Protein AF-A0A8J4RI29-F1 (afdb_monomer_lite)

Organism: NCBI:txid60419

Sequence (433 aa):
MPNIETLCIQCTDRTQQSITQHNRIQQEGKLSFFLFSIWVLTFFTTIYIDSWLVYERSMAMAVAPVESMESLSSDLCYDILRRLDGPTLASAACSCAAFCSISKEEKLWENVCSSMWPSTNREDVKSLISSIGGFRKFYADCFPLIVNKEVTEHQWNNYPEYPEEWTEAEYYGDMDEFESISPSDFVSIVDIRYKDKTICSKVLWGIPNANGFDGWFYNCPFRIDLLTYAARDDENDGEVTLSVSDGLPPIASMERERKDGKLWQELCDGLWLSWIVVNRKIKQAANLASWSPLGGQRHWPTEKDFVLRFGSVLPAKDILPCQVVECILSMKFRVIHTEGEDIHTTLKLTELSMQLEDMEGSHVNGRNSLLILKEALSCRRSKNYSEVLESCHLYSKVQSELKEEKMRIESRLDRIFILGGISVFVMFWYIIL

Foldseek 3Di:
DPDPVVVVVVVVVVVVVVVVVVVVVVVVVVVVVVVVVVVVVVVVVVVVVVVVVVVVVVVPPPDPDPPPPPPCPLVNLLVVLLPDAPVVLVVQLPPDPSSVVSSVDLVSLLSNCCQVAVLCPDPVNQVLQVLLPGSNQQCVLALFAFFDPVLPDDDPVDDPPPPPDPDVCNVVPDPPVDPDFAQQQKKKWKWKFFASRTQDTDIDGGAPPCPDPPNVQQFDQDKGWDVVVVVVPPPCPDFRKDKVVNVADQDPDLVCCAPPRPRQVSCQVGMFMWIKMAGSPNSFIYTFWLRGFLHWHQDPDVSFKTKTWTGAKFALPVLDPLRIKTWIWIWMWGWDFDPDPDGMTMITTDITMIFIAGLQRDGDGSNSVSVRVVRSRVGDGHSDSVSRSVRVVSSVVSSVVVNVVVVVVVVVVVVVVVVVVVVVVVVVVVVVD

InterPro domains:
  IPR036047 F-box-like domain superfamily [SSF81383] (66-139)
  IPR045283 Cytokinin-induced F-Box protein AT3G44326-like [PTHR33736] (63-430)

Structure (mmCIF, N/CA/C/O backbone):
data_AF-A0A8J4RI29-F1
#
_entry.id   AF-A0A8J4RI29-F1
#
loop_
_atom_site.group_PDB
_atom_site.id
_atom_site.type_symbol
_atom_site.label_atom_id
_atom_site.label_alt_id
_atom_site.label_comp_id
_atom_site.label_asym_id
_atom_site.label_entity_id
_atom_site.label_seq_id
_atom_site.pdbx_PDB_ins_code
_atom_site.Cartn_x
_atom_site.Cartn_y
_atom_site.Cartn_z
_atom_site.occupancy
_atom_site.B_iso_or_equiv
_atom_site.auth_seq_id
_atom_site.auth_comp_id
_atom_site.auth_asym_id
_atom_site.auth_atom_id
_atom_site.pdbx_PDB_model_num
ATOM 1 N N . MET A 1 1 ? 37.975 -80.500 -20.460 1.00 46.91 1 MET A N 1
ATOM 2 C CA . MET A 1 1 ? 37.656 -80.786 -19.046 1.00 46.91 1 MET A CA 1
ATOM 3 C C . MET A 1 1 ? 38.750 -80.168 -18.198 1.00 46.91 1 MET A C 1
ATOM 5 O O . MET A 1 1 ? 39.889 -80.605 -18.296 1.00 46.91 1 MET A O 1
ATOM 9 N N . PRO A 1 2 ? 38.447 -79.021 -17.580 1.00 36.31 2 PRO A N 1
ATOM 10 C CA . PRO A 1 2 ? 38.185 -79.004 -16.142 1.00 36.31 2 PRO A CA 1
ATOM 11 C C . PRO A 1 2 ? 36.728 -78.647 -15.811 1.00 36.31 2 PRO A C 1
ATOM 13 O O . PRO A 1 2 ? 35.966 -78.216 -16.674 1.00 36.31 2 PRO A O 1
ATOM 16 N N . ASN A 1 3 ? 36.373 -78.958 -14.567 1.00 33.56 3 ASN A N 1
ATOM 17 C CA . ASN A 1 3 ? 35.042 -79.211 -14.024 1.00 33.56 3 ASN A CA 1
ATOM 18 C C . ASN A 1 3 ? 34.124 -77.987 -13.893 1.00 33.56 3 ASN A C 1
ATOM 20 O O . ASN A 1 3 ? 34.533 -76.914 -13.464 1.00 33.56 3 ASN A O 1
ATOM 24 N N . ILE A 1 4 ? 32.843 -78.236 -14.172 1.00 43.12 4 ILE A N 1
ATOM 25 C CA . ILE A 1 4 ? 31.686 -77.334 -14.036 1.00 43.12 4 ILE A CA 1
ATOM 26 C C . ILE A 1 4 ? 31.295 -77.106 -12.554 1.00 43.12 4 ILE A C 1
ATOM 28 O O . ILE A 1 4 ? 30.524 -76.203 -12.244 1.00 43.12 4 ILE A O 1
ATOM 32 N N . GLU A 1 5 ? 31.883 -77.837 -11.604 1.00 42.16 5 GLU A N 1
ATOM 33 C CA . GLU A 1 5 ? 31.547 -77.736 -10.173 1.00 42.16 5 GLU A CA 1
ATOM 34 C C . GLU A 1 5 ? 32.197 -76.547 -9.438 1.00 42.16 5 GLU A C 1
ATOM 36 O O . GLU A 1 5 ? 31.697 -76.123 -8.398 1.00 42.16 5 GLU A O 1
ATOM 41 N N . THR A 1 6 ? 33.254 -75.930 -9.976 1.00 41.56 6 THR A N 1
ATOM 42 C CA . THR A 1 6 ? 33.965 -74.837 -9.278 1.00 41.56 6 THR A CA 1
ATOM 43 C C . THR A 1 6 ? 33.353 -73.448 -9.509 1.00 41.56 6 THR A C 1
ATOM 45 O O . THR A 1 6 ? 33.606 -72.530 -8.731 1.00 41.56 6 THR A O 1
ATOM 48 N N . LEU A 1 7 ? 32.512 -73.284 -10.538 1.00 39.03 7 LEU A N 1
ATOM 49 C CA . LEU A 1 7 ? 31.825 -72.021 -10.856 1.00 39.03 7 LEU A CA 1
ATOM 50 C C . LEU A 1 7 ? 30.478 -71.861 -10.128 1.00 39.03 7 LEU A C 1
ATOM 52 O O . LEU A 1 7 ? 30.046 -70.734 -9.899 1.00 39.03 7 LEU A O 1
ATOM 56 N N . CYS A 1 8 ? 29.847 -72.956 -9.686 1.00 39.59 8 CYS A N 1
ATOM 57 C CA . CYS A 1 8 ? 28.614 -72.882 -8.894 1.00 39.59 8 CYS A CA 1
ATOM 58 C C . CYS A 1 8 ? 28.861 -72.455 -7.440 1.00 39.59 8 CYS A C 1
ATOM 60 O O . CYS A 1 8 ? 28.031 -71.744 -6.886 1.00 39.59 8 CYS A O 1
ATOM 62 N N . ILE A 1 9 ? 30.004 -72.801 -6.836 1.00 42.44 9 ILE A N 1
ATOM 63 C CA . ILE A 1 9 ? 30.269 -72.516 -5.413 1.00 42.44 9 ILE A CA 1
ATOM 64 C C . ILE A 1 9 ? 30.611 -71.029 -5.180 1.00 42.44 9 ILE A C 1
ATOM 66 O O . ILE A 1 9 ? 30.140 -70.438 -4.210 1.00 42.44 9 ILE A O 1
ATOM 70 N N . GLN A 1 10 ? 31.322 -70.374 -6.110 1.00 41.44 10 GLN A N 1
ATOM 71 C CA . GLN A 1 10 ? 31.673 -68.947 -5.989 1.00 41.44 10 GLN A CA 1
ATOM 72 C C . GLN A 1 10 ? 30.497 -67.978 -6.223 1.00 41.44 10 GLN A C 1
ATOM 74 O O . GLN A 1 10 ? 30.533 -66.852 -5.719 1.00 41.44 10 GLN A O 1
ATOM 79 N N . CYS A 1 11 ? 29.446 -68.391 -6.942 1.00 38.38 11 CYS A N 1
ATOM 80 C CA . CYS A 1 11 ? 28.239 -67.575 -7.111 1.00 38.38 11 CYS A CA 1
ATOM 81 C C . CYS A 1 11 ? 27.336 -67.596 -5.866 1.00 38.38 11 CYS A C 1
ATOM 83 O O . CYS A 1 11 ? 26.777 -66.555 -5.532 1.00 38.38 11 CYS A O 1
ATOM 85 N N . THR A 1 12 ? 27.252 -68.715 -5.138 1.00 41.97 12 THR A N 1
ATOM 86 C CA . THR A 1 12 ? 26.450 -68.828 -3.903 1.00 41.97 12 THR A CA 1
ATOM 87 C C . THR A 1 12 ? 27.026 -68.042 -2.718 1.00 41.97 12 THR A C 1
ATOM 89 O O . THR A 1 12 ? 26.259 -67.399 -1.995 1.00 41.97 12 THR A O 1
ATOM 92 N N . ASP A 1 13 ? 28.355 -67.991 -2.562 1.00 42.94 13 ASP A N 1
ATOM 93 C CA . ASP A 1 13 ? 29.006 -67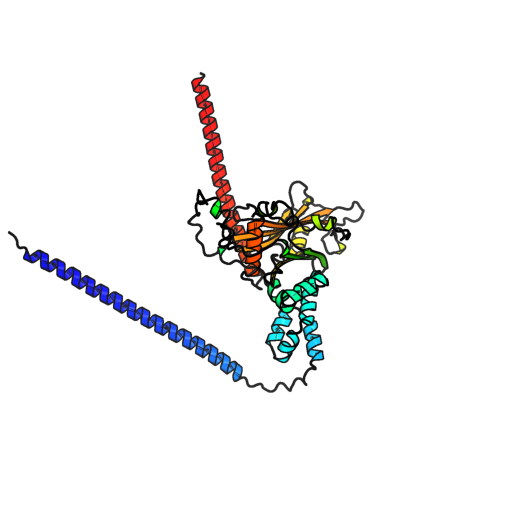.277 -1.446 1.00 42.94 13 ASP A CA 1
ATOM 94 C C . ASP A 1 13 ? 28.892 -65.743 -1.555 1.00 42.94 13 ASP A C 1
ATOM 96 O O . ASP A 1 13 ? 28.676 -65.055 -0.552 1.00 42.94 13 ASP A O 1
ATOM 100 N N . ARG A 1 14 ? 28.947 -65.178 -2.775 1.00 40.44 14 ARG A N 1
ATOM 101 C CA . ARG A 1 14 ? 28.758 -63.725 -2.979 1.00 40.44 14 ARG A CA 1
ATOM 102 C C . ARG A 1 14 ? 27.320 -63.273 -2.715 1.00 40.44 14 ARG A C 1
ATOM 104 O O . ARG A 1 14 ? 27.118 -62.175 -2.197 1.00 40.44 14 ARG A O 1
ATOM 111 N N . THR A 1 15 ? 26.323 -64.111 -3.004 1.00 43.03 15 THR A N 1
ATOM 112 C CA . THR A 1 15 ? 24.917 -63.813 -2.681 1.00 43.03 15 THR A CA 1
ATOM 113 C C . THR A 1 15 ? 24.612 -63.922 -1.186 1.00 43.03 15 THR A C 1
ATOM 115 O O . THR A 1 15 ? 23.882 -63.082 -0.664 1.00 43.03 15 THR A O 1
ATOM 118 N N . GLN A 1 16 ? 25.212 -64.867 -0.450 1.00 45.09 16 GLN A N 1
ATOM 119 C CA . GLN A 1 16 ? 25.004 -64.973 1.003 1.00 45.09 16 GLN A CA 1
ATOM 120 C C . GLN A 1 16 ? 25.690 -63.846 1.792 1.00 45.09 16 GLN A C 1
ATOM 122 O O . GLN A 1 16 ? 25.090 -63.319 2.732 1.00 45.09 16 GLN A O 1
ATOM 127 N N . GLN A 1 17 ? 26.884 -63.390 1.395 1.00 46.75 17 GLN A N 1
ATOM 128 C CA . GLN A 1 17 ? 27.524 -62.231 2.040 1.00 46.75 17 GLN A CA 1
ATOM 129 C C . GLN A 1 17 ? 26.775 -60.914 1.774 1.00 46.75 17 GLN A C 1
ATOM 131 O O . GLN A 1 17 ? 26.624 -60.109 2.696 1.00 46.75 17 GLN A O 1
ATOM 136 N N . SER A 1 18 ? 26.220 -60.727 0.569 1.00 41.84 18 SER A N 1
ATOM 137 C CA . SER A 1 18 ? 25.397 -59.555 0.232 1.00 41.84 18 SER A CA 1
ATOM 138 C C . SER A 1 18 ? 24.067 -59.528 1.001 1.00 41.84 18 SER A C 1
ATOM 140 O O . SER A 1 18 ? 23.704 -58.489 1.548 1.00 41.84 18 SER A O 1
ATOM 142 N N . ILE A 1 19 ? 23.383 -60.669 1.155 1.00 46.84 19 ILE A N 1
ATOM 143 C CA . ILE A 1 19 ? 22.130 -60.762 1.930 1.00 46.84 19 ILE A CA 1
ATOM 144 C C . ILE A 1 19 ? 22.387 -60.567 3.434 1.00 46.84 19 ILE A C 1
ATOM 146 O O . ILE A 1 19 ? 21.585 -59.940 4.126 1.00 46.84 19 ILE A O 1
ATOM 150 N N . THR A 1 20 ? 23.528 -61.031 3.953 1.00 48.66 20 THR A N 1
ATOM 151 C CA . THR A 1 20 ? 23.878 -60.856 5.375 1.00 48.66 20 THR A CA 1
ATOM 152 C C . THR A 1 20 ? 24.285 -59.410 5.692 1.00 48.66 20 THR A C 1
ATOM 154 O O . THR A 1 20 ? 23.910 -58.893 6.744 1.00 48.66 20 THR A O 1
ATOM 157 N N . GLN A 1 21 ? 24.973 -58.714 4.774 1.00 49.25 21 GLN A N 1
ATOM 158 C CA . GLN A 1 21 ? 25.227 -57.271 4.894 1.00 49.25 21 GLN A CA 1
ATOM 159 C C . GLN A 1 21 ? 23.953 -56.438 4.716 1.00 49.25 21 GLN A C 1
ATOM 161 O O . GLN A 1 21 ? 23.738 -55.502 5.484 1.00 49.25 21 GLN A O 1
ATOM 166 N N . HIS A 1 22 ? 23.072 -56.797 3.775 1.00 43.94 22 HIS A N 1
ATOM 167 C CA . HIS A 1 22 ? 21.823 -56.067 3.565 1.00 43.94 22 HIS A CA 1
ATOM 168 C C . HIS A 1 22 ? 20.873 -56.213 4.763 1.00 43.94 22 HIS A C 1
ATOM 170 O O . HIS A 1 22 ? 20.319 -55.216 5.215 1.00 43.94 22 HIS A O 1
ATOM 176 N N . ASN A 1 23 ? 20.787 -57.403 5.371 1.00 42.78 23 ASN A N 1
ATOM 177 C CA . ASN A 1 23 ? 20.021 -57.619 6.603 1.00 42.78 23 ASN A CA 1
ATOM 178 C C . ASN A 1 23 ? 20.627 -56.910 7.828 1.00 42.78 23 ASN A C 1
ATOM 180 O O . ASN A 1 23 ? 19.871 -56.461 8.688 1.00 42.78 23 ASN A O 1
ATOM 184 N N . ARG A 1 24 ? 21.960 -56.745 7.906 1.00 45.97 24 ARG A N 1
ATOM 185 C CA . ARG A 1 24 ? 22.612 -55.941 8.962 1.00 45.97 24 ARG A CA 1
ATOM 186 C C . ARG A 1 24 ? 22.309 -54.450 8.816 1.00 45.97 24 ARG A C 1
ATOM 188 O O . ARG A 1 24 ? 21.903 -53.829 9.788 1.00 45.97 24 ARG A O 1
ATOM 195 N N . ILE A 1 25 ? 22.408 -53.906 7.601 1.00 50.53 25 ILE A N 1
ATOM 196 C CA . ILE A 1 25 ? 22.094 -52.496 7.305 1.00 50.53 25 ILE A CA 1
ATOM 197 C C . ILE A 1 25 ? 20.592 -52.223 7.494 1.00 50.53 25 ILE A C 1
ATOM 199 O O . ILE A 1 25 ? 20.207 -51.170 7.994 1.00 50.53 25 ILE A O 1
ATOM 203 N N . GL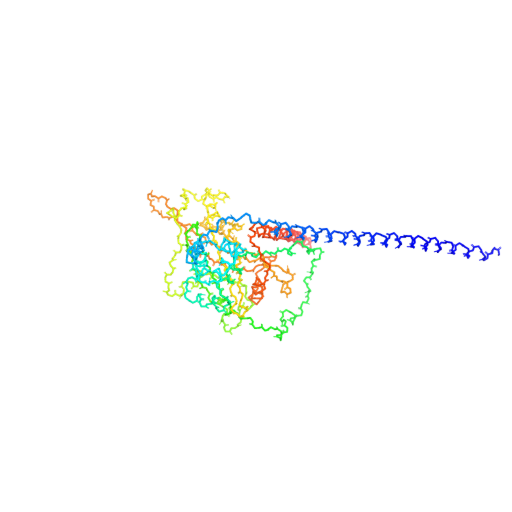N A 1 26 ? 19.725 -53.190 7.173 1.00 46.50 26 GLN A N 1
ATOM 204 C CA . GLN A 1 26 ? 18.283 -53.063 7.388 1.00 46.50 26 GLN A CA 1
ATOM 205 C C . GLN A 1 26 ? 17.889 -53.215 8.871 1.00 46.50 26 GLN A C 1
ATOM 207 O O . GLN A 1 26 ? 16.907 -52.608 9.297 1.00 46.50 26 GLN A O 1
ATOM 212 N N . GLN A 1 27 ? 18.644 -53.974 9.678 1.00 49.25 27 GLN A N 1
ATOM 213 C CA . GLN A 1 27 ? 18.467 -54.019 11.136 1.00 49.25 27 GLN A CA 1
ATOM 214 C C . GLN A 1 27 ? 19.015 -52.769 11.833 1.00 49.25 27 GLN A C 1
ATOM 216 O O . GLN A 1 27 ? 18.334 -52.252 12.711 1.00 49.25 27 GLN A O 1
ATOM 221 N N . GLU A 1 28 ? 20.169 -52.235 11.423 1.00 49.97 28 GLU A N 1
ATOM 222 C CA . GLU A 1 28 ? 20.712 -50.974 11.953 1.00 49.97 28 GLU A CA 1
ATOM 223 C C . GLU A 1 28 ? 19.852 -49.768 11.550 1.00 49.97 28 GLU A C 1
ATOM 225 O O . GLU A 1 28 ? 19.577 -48.907 12.383 1.00 49.97 28 GLU A O 1
ATOM 230 N N . GLY A 1 29 ? 19.319 -49.752 10.323 1.00 53.16 29 GLY A N 1
ATOM 231 C CA . GLY A 1 29 ? 18.346 -48.753 9.875 1.00 53.16 29 GLY A CA 1
ATOM 232 C C . GLY A 1 29 ? 17.021 -48.835 10.635 1.00 53.16 29 GLY A C 1
ATOM 233 O O . GLY A 1 29 ? 16.471 -47.805 11.013 1.00 53.16 29 GLY A O 1
ATOM 234 N N . LYS A 1 30 ? 16.532 -50.045 10.950 1.00 50.81 30 LYS A N 1
ATOM 235 C CA . LYS A 1 30 ? 15.351 -50.225 11.813 1.00 50.81 30 LYS A CA 1
ATOM 236 C C . LYS A 1 30 ? 15.636 -49.823 13.257 1.00 50.81 30 LYS A C 1
ATOM 238 O O . LYS A 1 30 ? 14.791 -49.164 13.846 1.00 50.81 30 LYS A O 1
ATOM 243 N N . LEU A 1 31 ? 16.803 -50.146 13.819 1.00 52.44 31 LEU A N 1
ATOM 244 C CA . LEU A 1 31 ? 17.176 -49.713 15.169 1.00 52.44 31 LEU A CA 1
ATOM 245 C C . LEU A 1 31 ? 17.309 -48.186 15.242 1.00 52.44 31 LEU A C 1
ATOM 247 O O . LEU A 1 31 ? 16.825 -47.586 16.192 1.00 52.44 31 LEU A O 1
ATOM 251 N N . SER A 1 32 ? 17.893 -47.556 14.220 1.00 56.78 32 SER A N 1
ATOM 252 C CA . SER A 1 32 ? 17.992 -46.099 14.098 1.00 56.78 32 SER A CA 1
ATOM 253 C C . SER A 1 32 ? 16.617 -45.444 13.951 1.00 56.78 32 SER A C 1
ATOM 255 O O . SER A 1 32 ? 16.348 -44.460 14.630 1.00 56.78 32 SER A O 1
ATOM 257 N N . PHE A 1 33 ? 15.704 -46.027 13.167 1.00 55.19 33 PHE A N 1
ATOM 258 C CA . PHE A 1 33 ? 14.335 -45.522 13.028 1.00 55.19 33 PHE A CA 1
ATOM 259 C C . PHE A 1 33 ? 13.510 -45.719 14.306 1.00 55.19 33 PHE A C 1
ATOM 261 O O . PHE A 1 33 ? 12.759 -44.830 14.699 1.00 55.19 33 PHE A O 1
ATOM 268 N N . PHE A 1 34 ? 13.683 -46.846 15.005 1.00 59.34 34 PHE A N 1
ATOM 269 C CA . PHE A 1 34 ? 13.059 -47.080 16.307 1.00 59.34 34 PHE A CA 1
ATOM 270 C C . PHE A 1 34 ? 13.607 -46.114 17.360 1.00 59.34 34 PHE A C 1
ATOM 272 O O . PHE A 1 34 ? 12.816 -45.487 18.056 1.00 59.34 34 PHE A O 1
ATOM 279 N N . LEU A 1 35 ? 14.925 -45.910 17.429 1.00 62.16 35 LEU A N 1
ATOM 280 C CA . LEU A 1 35 ? 15.545 -44.943 18.337 1.00 62.16 35 LEU A CA 1
ATOM 281 C C . LEU A 1 35 ? 15.161 -43.500 17.991 1.00 62.16 35 LEU A C 1
ATOM 283 O O . LEU A 1 35 ? 14.920 -42.725 18.906 1.00 62.16 35 LEU A O 1
ATOM 287 N N . PHE A 1 36 ? 15.020 -43.149 16.710 1.00 60.22 36 PHE A N 1
ATOM 288 C CA . PHE A 1 36 ? 14.526 -41.840 16.278 1.00 60.22 36 PHE A CA 1
ATOM 289 C C . PHE A 1 36 ? 13.045 -41.659 16.625 1.00 60.22 36 PHE A C 1
ATOM 291 O O . PHE A 1 36 ? 12.670 -40.615 17.138 1.00 60.22 36 PHE A O 1
ATOM 298 N N . SER A 1 37 ? 12.207 -42.685 16.443 1.00 55.34 37 SER A N 1
ATOM 299 C CA . SER A 1 37 ? 10.793 -42.633 16.835 1.00 55.34 37 SER A CA 1
ATOM 300 C C . SER A 1 37 ? 10.617 -42.529 18.351 1.00 55.34 37 SER A C 1
ATOM 302 O O . SER A 1 37 ? 9.776 -41.766 18.813 1.00 55.34 37 SER A O 1
ATOM 304 N N . ILE A 1 38 ? 11.454 -43.228 19.128 1.00 66.06 38 ILE A N 1
ATOM 305 C CA . ILE A 1 38 ? 11.488 -43.130 20.588 1.00 66.06 38 ILE A CA 1
ATOM 306 C C . ILE A 1 38 ? 12.002 -41.751 20.989 1.00 66.06 38 ILE A C 1
ATOM 308 O O . ILE A 1 38 ? 11.404 -41.141 21.861 1.00 66.06 38 ILE A O 1
ATOM 312 N N . TRP A 1 39 ? 13.034 -41.219 20.327 1.00 65.75 39 TRP A N 1
ATOM 313 C CA . TRP A 1 39 ? 13.549 -39.877 20.594 1.00 65.75 39 TRP A CA 1
ATOM 314 C C . TRP A 1 39 ? 12.494 -38.807 20.304 1.00 65.75 39 TRP A C 1
ATOM 316 O O . TRP A 1 39 ? 12.234 -37.977 21.165 1.00 65.75 39 TRP A O 1
ATOM 326 N N . VAL A 1 40 ? 11.802 -38.886 19.164 1.00 61.72 40 VAL A N 1
ATOM 327 C CA . VAL A 1 40 ? 10.692 -37.997 18.789 1.00 61.72 40 VAL A CA 1
ATOM 328 C C . VAL A 1 40 ? 9.534 -38.121 19.778 1.00 61.72 40 VAL A C 1
ATOM 330 O O . VAL A 1 40 ? 9.058 -37.103 20.268 1.00 61.72 40 VAL A O 1
ATOM 333 N N . LEU A 1 41 ? 9.119 -39.336 20.148 1.00 59.22 41 LEU A N 1
ATOM 334 C CA . LEU A 1 41 ? 8.076 -39.543 21.157 1.00 59.22 41 LEU A CA 1
ATOM 335 C C . LEU A 1 41 ? 8.498 -38.988 22.517 1.00 59.22 41 LEU A C 1
ATOM 337 O O . LEU A 1 41 ? 7.709 -38.277 23.125 1.00 59.22 41 LEU A O 1
ATOM 341 N N . THR A 1 42 ? 9.739 -39.220 22.956 1.00 60.84 42 THR A N 1
ATOM 342 C CA . THR A 1 42 ? 10.255 -38.646 24.204 1.00 60.84 42 THR A CA 1
ATOM 343 C C . THR A 1 42 ? 10.350 -37.127 24.133 1.00 60.84 42 THR A C 1
ATOM 345 O O . THR A 1 42 ? 10.007 -36.465 25.099 1.00 60.84 42 THR A O 1
ATOM 348 N N . PHE A 1 43 ? 10.735 -36.550 22.993 1.00 62.31 43 PHE A N 1
ATOM 349 C CA . PHE A 1 43 ? 10.842 -35.106 22.798 1.00 62.31 43 PHE A CA 1
ATOM 350 C C . PHE A 1 43 ? 9.460 -34.444 22.790 1.00 62.31 43 PHE A C 1
ATOM 352 O O . PHE A 1 43 ? 9.262 -33.443 23.470 1.00 62.31 43 PHE A O 1
ATOM 359 N N . PHE A 1 44 ? 8.471 -35.047 22.123 1.00 50.69 44 PHE A N 1
ATOM 360 C CA . PHE A 1 44 ? 7.084 -34.586 22.169 1.00 50.69 44 PHE A CA 1
ATOM 361 C C . PHE A 1 44 ? 6.458 -34.779 23.549 1.00 50.69 44 PHE A C 1
ATOM 363 O O . PHE A 1 44 ? 5.759 -33.881 23.999 1.00 50.69 44 PHE A O 1
ATOM 370 N N . THR A 1 45 ? 6.732 -35.877 24.263 1.00 59.50 45 THR A N 1
ATOM 371 C CA . THR A 1 45 ? 6.251 -36.028 25.644 1.00 59.50 45 THR A CA 1
ATOM 372 C C . THR A 1 45 ? 6.942 -35.063 26.594 1.00 59.50 45 THR A C 1
ATOM 374 O O . THR A 1 45 ? 6.270 -34.545 27.468 1.00 59.50 45 THR A O 1
ATOM 377 N N . THR A 1 46 ? 8.229 -34.753 26.418 1.00 58.75 46 THR A N 1
ATOM 378 C CA . THR A 1 46 ? 8.933 -33.761 27.247 1.00 58.75 46 THR A CA 1
ATOM 379 C C . THR A 1 46 ? 8.434 -32.352 26.949 1.00 58.75 46 THR A C 1
ATOM 381 O O . THR A 1 46 ? 8.154 -31.626 27.886 1.00 58.75 46 THR A O 1
ATOM 384 N N . ILE A 1 47 ? 8.190 -31.987 25.684 1.00 57.31 47 ILE A N 1
ATOM 385 C CA . ILE A 1 47 ? 7.547 -30.708 25.331 1.00 57.31 47 ILE A CA 1
ATOM 386 C C . ILE A 1 47 ? 6.117 -30.645 25.868 1.00 57.31 47 ILE A C 1
ATOM 388 O O . ILE A 1 47 ? 5.697 -29.602 26.356 1.00 57.31 47 ILE A O 1
ATOM 392 N N . TYR A 1 48 ? 5.355 -31.739 25.804 1.00 49.06 48 TYR A N 1
ATOM 393 C CA . TYR A 1 48 ? 3.987 -31.768 26.315 1.00 49.06 48 TYR A CA 1
ATOM 394 C C . TYR A 1 48 ? 3.964 -31.723 27.845 1.00 49.06 48 TYR A C 1
ATOM 396 O O . TYR A 1 48 ? 3.137 -31.021 28.402 1.00 49.06 48 TYR A O 1
ATOM 404 N N . ILE A 1 49 ? 4.895 -32.396 28.528 1.00 58.81 49 ILE A N 1
ATOM 405 C CA . ILE A 1 49 ? 5.054 -32.365 29.987 1.00 58.81 49 ILE A CA 1
ATOM 406 C C . ILE A 1 49 ? 5.608 -31.017 30.447 1.00 58.81 49 ILE A C 1
ATOM 408 O O . ILE A 1 49 ? 5.133 -30.520 31.453 1.00 58.81 49 ILE A O 1
ATOM 412 N N . ASP A 1 50 ? 6.524 -30.379 29.717 1.00 53.78 50 ASP A N 1
ATOM 413 C CA . ASP A 1 50 ? 7.008 -29.026 30.016 1.00 53.78 50 ASP A CA 1
ATOM 414 C C . ASP A 1 50 ? 5.924 -27.985 29.736 1.00 53.78 50 ASP A C 1
ATOM 416 O O . ASP A 1 50 ? 5.726 -27.076 30.532 1.00 53.78 50 ASP A O 1
ATOM 420 N N . SER A 1 51 ? 5.151 -28.137 28.659 1.00 54.78 51 SER A N 1
ATOM 421 C CA . SER A 1 51 ? 4.002 -27.275 28.377 1.00 54.78 51 SER A CA 1
ATOM 422 C C . SER A 1 51 ? 2.876 -27.493 29.389 1.00 54.78 51 SER A C 1
ATOM 424 O O . SER A 1 51 ? 2.204 -26.530 29.744 1.00 54.78 51 SER A O 1
ATOM 426 N N . TRP A 1 52 ? 2.687 -28.718 29.889 1.00 51.31 52 TRP A N 1
ATOM 427 C CA . TRP A 1 52 ? 1.721 -29.052 30.936 1.00 51.31 52 TRP A CA 1
ATOM 428 C C . TRP A 1 52 ? 2.216 -28.624 32.324 1.00 51.31 52 TRP A C 1
ATOM 430 O O . TRP A 1 52 ? 1.426 -28.097 33.085 1.00 51.31 52 TRP A O 1
ATOM 440 N N . LEU A 1 53 ? 3.517 -28.708 32.627 1.00 49.41 53 LEU A N 1
ATOM 441 C CA . LEU A 1 53 ? 4.141 -28.186 33.852 1.00 49.41 53 LEU A CA 1
ATOM 442 C C . LEU A 1 53 ? 4.210 -26.662 33.860 1.00 49.41 53 LEU A C 1
ATOM 444 O O . LEU A 1 53 ? 4.106 -26.070 34.927 1.00 49.41 53 LEU A O 1
ATOM 448 N N . VAL A 1 54 ? 4.373 -26.008 32.707 1.00 53.47 54 VAL A N 1
ATOM 449 C CA . VAL A 1 54 ? 4.243 -24.551 32.561 1.00 53.47 54 VAL A CA 1
ATOM 450 C C . VAL A 1 54 ? 2.778 -24.149 32.711 1.00 53.47 54 VAL A C 1
ATOM 452 O O . VAL A 1 54 ? 2.500 -23.207 33.442 1.00 53.47 54 VAL A O 1
ATOM 455 N N . TYR A 1 55 ? 1.840 -24.899 32.125 1.00 46.97 55 TYR A N 1
ATOM 456 C CA . TYR A 1 55 ? 0.400 -24.688 32.312 1.00 46.97 55 TYR A CA 1
ATOM 457 C C . TYR A 1 55 ? -0.031 -24.903 33.773 1.00 46.97 55 TYR A C 1
ATOM 459 O O . TYR A 1 55 ? -0.773 -24.098 34.329 1.00 46.97 55 TYR A O 1
ATOM 467 N N . GLU A 1 56 ? 0.504 -25.922 34.443 1.00 40.53 56 GLU A N 1
ATOM 468 C CA . GLU A 1 56 ? 0.218 -26.239 35.840 1.00 40.53 56 GLU A CA 1
ATOM 469 C C . GLU A 1 56 ? 0.971 -25.303 36.801 1.00 40.53 56 GLU A C 1
ATOM 471 O O . GLU A 1 56 ? 0.405 -24.923 37.816 1.00 40.53 56 GLU A O 1
ATOM 476 N N . ARG A 1 57 ? 2.169 -24.790 36.461 1.00 43.75 57 ARG A N 1
ATOM 477 C CA . ARG A 1 57 ? 2.798 -23.653 37.177 1.00 43.75 57 ARG A CA 1
ATOM 478 C C . ARG A 1 57 ? 2.016 -22.355 36.998 1.00 43.75 57 ARG A C 1
ATOM 480 O O . ARG A 1 57 ? 1.951 -21.572 37.943 1.00 43.75 57 ARG A O 1
ATOM 487 N N . SER A 1 58 ? 1.420 -22.129 35.828 1.00 44.59 58 SER A N 1
ATOM 488 C CA . SER A 1 58 ? 0.510 -21.007 35.581 1.00 44.59 58 SER A CA 1
ATOM 489 C C . SER A 1 58 ? -0.815 -21.159 36.335 1.00 44.59 58 SER A C 1
ATOM 491 O O . SER A 1 58 ? -1.390 -20.151 36.729 1.00 44.59 58 SER A O 1
ATOM 493 N N . MET A 1 59 ? -1.272 -22.388 36.603 1.00 40.94 59 MET A N 1
ATOM 494 C CA . MET A 1 59 ? -2.450 -22.657 37.441 1.00 40.94 59 MET A CA 1
ATOM 495 C C . MET A 1 59 ? -2.140 -22.720 38.949 1.00 40.94 59 MET A C 1
ATOM 497 O O . MET A 1 59 ? -3.012 -22.411 39.757 1.00 40.94 59 MET A O 1
ATOM 501 N N . ALA A 1 60 ? -0.916 -23.084 39.347 1.00 34.25 60 ALA A N 1
ATOM 502 C CA . ALA A 1 60 ? -0.499 -23.248 40.744 1.00 34.25 60 ALA A CA 1
ATOM 503 C C . ALA A 1 60 ? 0.120 -21.987 41.369 1.00 34.25 60 ALA A C 1
ATOM 505 O O . ALA A 1 60 ? 0.344 -21.957 42.580 1.00 34.25 60 ALA A O 1
ATOM 506 N N . MET A 1 61 ? 0.325 -20.908 40.605 1.00 32.94 61 MET A N 1
ATOM 507 C CA . MET A 1 61 ? 0.379 -19.571 41.198 1.00 32.94 61 MET A CA 1
ATOM 508 C C . MET A 1 61 ? -1.043 -19.117 41.518 1.00 32.94 61 MET A C 1
ATOM 510 O O . MET A 1 61 ? -1.620 -18.251 40.862 1.00 32.94 61 MET A O 1
ATOM 514 N N . ALA A 1 62 ? -1.604 -19.716 42.568 1.00 35.97 62 ALA A N 1
ATOM 515 C CA . ALA A 1 62 ? -2.666 -19.095 43.329 1.00 35.97 62 ALA A CA 1
ATOM 516 C C . ALA A 1 62 ? -2.135 -17.744 43.817 1.00 35.97 62 ALA A C 1
ATOM 518 O O . ALA A 1 62 ? -1.366 -17.660 44.772 1.00 35.97 62 ALA A O 1
ATOM 519 N N . VAL A 1 63 ? -2.484 -16.710 43.053 1.00 37.03 63 VAL A N 1
ATOM 520 C CA . VAL A 1 63 ? -3.015 -15.437 43.527 1.00 37.03 63 VAL A CA 1
ATOM 521 C C . VAL A 1 63 ? -2.876 -15.335 45.048 1.00 37.03 63 VAL A C 1
ATOM 523 O O . VAL A 1 63 ? -3.762 -15.740 45.799 1.00 37.03 63 VAL A O 1
ATOM 526 N N . ALA A 1 64 ? -1.775 -14.735 45.510 1.00 32.84 64 ALA A N 1
ATOM 527 C CA . ALA A 1 64 ? -1.952 -13.821 46.625 1.00 32.84 64 ALA A CA 1
ATOM 528 C C . ALA A 1 64 ? -3.068 -12.879 46.159 1.00 32.84 64 ALA A C 1
ATOM 530 O O . ALA A 1 64 ? -2.946 -12.367 45.039 1.00 32.84 64 ALA A O 1
ATOM 531 N N . PRO A 1 65 ? -4.178 -12.729 46.902 1.00 36.97 65 PRO A N 1
ATOM 532 C CA . PRO A 1 65 ? -5.191 -11.777 46.514 1.00 36.97 65 PRO A CA 1
ATOM 533 C C . PRO A 1 65 ? -4.479 -10.433 46.544 1.00 36.97 65 PRO A C 1
ATOM 535 O O . PRO A 1 65 ? -4.233 -9.866 47.604 1.00 36.97 65 PRO A O 1
ATOM 538 N N . VAL A 1 66 ? -4.088 -9.950 45.363 1.00 39.97 66 VAL A N 1
ATOM 539 C CA . VAL A 1 66 ? -4.086 -8.522 45.125 1.00 39.97 66 VAL A CA 1
ATOM 540 C C . VAL A 1 66 ? -5.494 -8.155 45.526 1.00 39.97 66 VAL A C 1
ATOM 542 O O . VAL A 1 66 ? -6.450 -8.657 44.923 1.00 39.97 66 VAL A O 1
ATOM 545 N N . GLU A 1 67 ? -5.587 -7.449 46.654 1.00 38.38 67 GLU A N 1
ATOM 546 C CA . GLU A 1 67 ? -6.805 -6.822 47.131 1.00 38.38 67 GLU A CA 1
ATOM 547 C C . GLU A 1 67 ? -7.579 -6.413 45.898 1.00 38.38 67 GLU A C 1
ATOM 549 O O . GLU A 1 67 ? -7.022 -5.733 45.031 1.00 38.38 67 GLU A O 1
ATOM 554 N N . SER A 1 68 ? -8.783 -6.976 45.768 1.00 43.12 68 SER A N 1
ATOM 555 C CA . SER A 1 68 ? -9.705 -6.686 44.687 1.00 43.12 68 SER A CA 1
ATOM 556 C C . SER A 1 68 ? -9.494 -5.239 44.278 1.00 43.12 68 SER A C 1
ATOM 558 O O . SER A 1 68 ? -9.761 -4.356 45.095 1.00 43.12 68 SER A O 1
ATOM 560 N N . MET A 1 69 ? -8.968 -4.994 43.068 1.00 43.12 69 MET A N 1
ATOM 561 C CA . MET A 1 69 ? -9.194 -3.704 42.432 1.00 43.12 69 MET A CA 1
ATOM 562 C C . MET A 1 69 ? -10.701 -3.565 42.515 1.00 43.12 69 MET A C 1
ATOM 564 O O . MET A 1 69 ? -11.404 -4.317 41.835 1.00 43.12 69 MET A O 1
ATOM 568 N N . GLU A 1 70 ? -11.172 -2.749 43.460 1.00 47.97 70 GLU A N 1
ATOM 569 C CA . GLU A 1 70 ? -12.572 -2.410 43.627 1.00 47.97 70 GLU A CA 1
ATOM 570 C C . GLU A 1 70 ? -13.078 -2.183 42.220 1.00 47.97 70 GLU A C 1
ATOM 572 O O . GLU A 1 70 ? -12.518 -1.343 41.515 1.00 47.97 70 GLU A O 1
ATOM 577 N N . SER A 1 71 ? -13.961 -3.084 41.779 1.00 56.53 71 SER A N 1
ATOM 578 C CA . SER A 1 71 ? -14.217 -3.376 40.373 1.00 56.53 71 SER A CA 1
ATOM 579 C C . SER A 1 71 ? -14.238 -2.080 39.583 1.00 56.53 71 SER A C 1
ATOM 581 O O . SER A 1 71 ? -15.201 -1.316 39.696 1.00 56.53 71 SER A O 1
ATOM 583 N N . LEU A 1 72 ? -13.146 -1.806 38.862 1.00 61.69 72 LEU A N 1
ATOM 584 C CA . LEU A 1 72 ? -13.036 -0.613 38.042 1.00 61.69 72 LEU A CA 1
ATOM 585 C C . LEU A 1 72 ? -14.317 -0.578 37.206 1.00 61.69 72 LEU A C 1
ATOM 587 O O . LEU A 1 72 ? -14.661 -1.596 36.595 1.00 61.69 72 LEU A O 1
ATOM 591 N N . SER A 1 73 ? -15.085 0.514 37.275 1.00 82.56 73 SER A N 1
ATOM 592 C CA . SER A 1 73 ? -16.368 0.545 36.576 1.00 82.56 73 SER A CA 1
ATOM 593 C C . SER A 1 73 ? -16.129 0.234 35.098 1.00 82.56 73 SER A C 1
ATOM 595 O O . SER A 1 73 ? -15.100 0.619 34.534 1.00 82.56 73 SER A O 1
ATOM 597 N N . SER A 1 74 ? -17.063 -0.484 34.468 1.00 84.31 74 SER A N 1
ATOM 598 C CA . SER A 1 74 ? -16.962 -0.821 33.039 1.00 84.31 74 SER A CA 1
ATOM 599 C C . SER A 1 74 ? -16.693 0.426 32.188 1.00 84.31 74 SER A C 1
ATOM 601 O O . SER A 1 74 ? -15.955 0.356 31.208 1.00 84.31 74 SER A O 1
ATOM 603 N N . ASP A 1 75 ? -17.224 1.571 32.619 1.00 86.88 75 ASP A N 1
ATOM 604 C CA . ASP A 1 75 ? -17.023 2.878 32.000 1.00 86.88 75 ASP A CA 1
ATOM 605 C C . ASP A 1 75 ? -15.568 3.356 32.106 1.00 86.88 75 ASP A C 1
ATOM 607 O O . ASP A 1 75 ? -14.995 3.785 31.108 1.00 86.88 75 ASP A O 1
ATOM 611 N N . LEU A 1 76 ? -14.919 3.213 33.272 1.00 89.19 76 LEU A N 1
ATOM 612 C CA . LEU A 1 76 ? -13.509 3.586 33.424 1.00 89.19 76 LEU A CA 1
ATOM 613 C C . LEU A 1 76 ? -12.608 2.682 32.574 1.00 89.19 76 LEU A C 1
ATOM 615 O O . LEU A 1 76 ? -11.658 3.154 31.952 1.00 89.19 76 LEU A O 1
ATOM 619 N N . CYS A 1 77 ? -12.913 1.382 32.514 1.00 89.44 77 CYS A N 1
ATOM 620 C CA . CYS A 1 77 ? -12.215 0.461 31.621 1.00 89.44 77 CYS A CA 1
ATOM 621 C C . CYS A 1 77 ? -12.386 0.870 30.154 1.00 89.44 77 CYS A C 1
ATOM 623 O O . CYS A 1 77 ? -11.403 0.898 29.417 1.00 89.44 77 CYS A O 1
ATOM 625 N N . TYR A 1 78 ? -13.604 1.218 29.736 1.00 92.19 78 TYR A N 1
ATOM 626 C CA . TYR A 1 78 ? -13.877 1.685 28.380 1.00 92.19 78 TYR A CA 1
ATOM 627 C C . TYR A 1 78 ? -13.102 2.969 28.050 1.00 92.19 78 TYR A C 1
ATOM 629 O O . TYR A 1 78 ? -12.456 3.042 27.004 1.00 92.19 78 TYR A O 1
ATOM 637 N N . ASP A 1 79 ? -13.088 3.949 28.956 1.00 91.19 79 ASP A N 1
ATOM 638 C CA . ASP A 1 79 ? -12.362 5.211 28.774 1.00 91.19 79 ASP A CA 1
ATOM 639 C C . ASP A 1 79 ? -10.845 5.017 28.662 1.00 91.19 79 ASP A C 1
ATOM 641 O O . ASP A 1 79 ? -10.188 5.713 27.881 1.00 91.19 79 ASP A O 1
ATOM 645 N N . ILE A 1 80 ? -10.285 4.058 29.407 1.00 91.94 80 ILE A N 1
ATOM 646 C CA . ILE A 1 80 ? -8.877 3.664 29.280 1.00 91.94 80 ILE A CA 1
ATOM 647 C C . ILE A 1 80 ? -8.643 3.020 27.910 1.00 91.94 80 ILE A C 1
ATOM 649 O O . ILE A 1 80 ? -7.769 3.469 27.168 1.00 91.94 80 ILE A O 1
ATOM 653 N N . LEU A 1 81 ? -9.439 2.007 27.547 1.00 93.62 81 LEU A N 1
ATOM 654 C CA . LEU A 1 81 ? -9.279 1.261 26.295 1.00 93.62 81 LEU A CA 1
ATOM 655 C C . LEU A 1 81 ? -9.463 2.148 25.054 1.00 93.62 81 LEU A C 1
ATOM 657 O O . LEU A 1 81 ? -8.757 1.964 24.066 1.00 93.62 81 LEU A O 1
ATOM 661 N N . ARG A 1 82 ? -10.342 3.156 25.112 1.00 94.25 82 ARG A N 1
ATOM 662 C CA . ARG A 1 82 ? -10.576 4.131 24.031 1.00 94.25 82 ARG A CA 1
ATOM 663 C C . ARG A 1 82 ? -9.345 4.978 23.693 1.00 94.25 82 ARG A C 1
ATOM 665 O O . ARG A 1 82 ? -9.288 5.535 22.599 1.00 94.25 82 ARG A O 1
ATOM 672 N N . ARG A 1 83 ? -8.383 5.103 24.611 1.00 92.75 83 ARG A N 1
ATOM 673 C CA . ARG A 1 83 ? -7.157 5.899 24.428 1.00 92.75 83 ARG A CA 1
ATOM 674 C C . ARG A 1 83 ? -5.956 5.073 23.969 1.00 92.75 83 ARG A C 1
ATOM 676 O O . ARG A 1 83 ? -4.908 5.654 23.707 1.00 92.75 83 ARG A O 1
ATOM 683 N N . LEU A 1 84 ? -6.087 3.749 23.917 1.00 94.19 84 LEU A N 1
ATOM 684 C CA . LEU A 1 84 ? -5.008 2.860 23.501 1.00 94.19 84 LEU A CA 1
ATOM 685 C C . LEU A 1 84 ? -4.866 2.843 21.977 1.00 94.19 84 LEU A C 1
ATOM 687 O O . LEU A 1 84 ? -5.848 2.936 21.240 1.00 94.19 84 LEU A O 1
ATOM 691 N N . ASP A 1 85 ? -3.635 2.664 21.509 1.00 92.69 85 ASP A N 1
ATOM 692 C CA . ASP A 1 85 ? -3.346 2.321 20.123 1.00 92.69 85 ASP A CA 1
ATOM 693 C C . ASP A 1 85 ? -3.749 0.868 19.828 1.00 92.69 85 ASP A C 1
ATOM 695 O O . ASP A 1 85 ? -3.875 0.028 20.723 1.00 92.69 85 ASP A O 1
ATOM 699 N N . GLY A 1 86 ? -3.967 0.553 18.552 1.00 93.31 86 GLY A N 1
ATOM 700 C CA . GLY A 1 86 ? -4.512 -0.743 18.142 1.00 93.31 86 GLY A CA 1
ATOM 701 C C . GLY A 1 86 ? -3.737 -1.978 18.634 1.00 93.31 86 GLY A C 1
ATOM 702 O O . GLY A 1 86 ? -4.384 -2.920 19.103 1.00 93.31 86 GLY A O 1
ATOM 703 N N . PRO A 1 87 ? -2.388 -2.016 18.603 1.00 94.06 87 PRO A N 1
ATOM 704 C CA . PRO A 1 87 ? -1.622 -3.140 19.137 1.00 94.06 87 PRO A CA 1
ATOM 705 C C . PRO A 1 87 ? -1.793 -3.298 20.650 1.00 94.06 87 PRO A C 1
ATOM 707 O O . PRO A 1 87 ? -1.993 -4.418 21.128 1.00 94.06 87 PRO A O 1
ATOM 710 N N . THR A 1 88 ? -1.774 -2.196 21.403 1.00 95.00 88 THR A N 1
ATOM 711 C CA . THR A 1 88 ? -1.973 -2.223 22.858 1.00 95.00 88 THR A CA 1
ATOM 712 C C . THR A 1 88 ? -3.405 -2.607 23.215 1.00 95.00 88 THR A C 1
ATOM 714 O O . THR A 1 88 ? -3.601 -3.407 24.128 1.00 95.00 88 THR A O 1
ATOM 717 N N . LEU A 1 89 ? -4.405 -2.142 22.458 1.00 95.94 89 LEU A N 1
ATOM 718 C CA . LEU A 1 89 ? -5.800 -2.562 22.606 1.00 95.94 89 LEU A CA 1
ATOM 719 C C . LEU A 1 89 ? -5.964 -4.070 22.358 1.00 95.94 89 LEU A C 1
ATOM 721 O O . LEU A 1 89 ? -6.622 -4.756 23.140 1.00 95.94 89 LEU A O 1
ATOM 725 N N . ALA A 1 90 ? -5.325 -4.607 21.313 1.00 94.31 90 ALA A N 1
ATOM 726 C CA . ALA A 1 90 ? -5.325 -6.043 21.029 1.00 94.31 90 ALA A CA 1
ATOM 727 C C . ALA A 1 90 ? -4.650 -6.858 22.146 1.00 94.31 90 ALA A C 1
ATOM 729 O O . ALA A 1 90 ? -5.130 -7.933 22.495 1.00 94.31 90 ALA A O 1
ATOM 730 N N . SER A 1 91 ? -3.555 -6.348 22.716 1.00 95.25 91 SER A N 1
ATOM 731 C CA . SER A 1 91 ? -2.857 -6.978 23.842 1.00 95.25 91 SER A CA 1
ATOM 732 C C . SER A 1 91 ? -3.703 -6.955 25.121 1.00 95.25 91 SER A C 1
ATOM 734 O O . SER A 1 91 ? -3.876 -7.982 25.778 1.00 95.25 91 SER A O 1
ATOM 736 N N . ALA A 1 92 ? -4.321 -5.811 25.434 1.00 94.00 92 ALA A N 1
ATOM 737 C CA . ALA A 1 92 ? -5.219 -5.651 26.575 1.00 94.00 92 ALA A CA 1
ATOM 738 C C . ALA A 1 92 ? -6.451 -6.564 26.474 1.00 94.00 92 ALA A C 1
ATOM 740 O O . ALA A 1 92 ? -6.879 -7.139 27.471 1.00 94.00 92 ALA A O 1
ATOM 741 N N . ALA A 1 93 ? -6.986 -6.774 25.269 1.00 93.12 93 ALA A N 1
ATOM 742 C CA . ALA A 1 93 ? -8.086 -7.707 25.033 1.00 93.12 93 ALA A CA 1
ATOM 743 C C . ALA A 1 93 ? -7.762 -9.157 25.443 1.00 93.12 93 ALA A C 1
ATOM 745 O O . ALA A 1 93 ? -8.676 -9.929 25.728 1.00 93.12 93 ALA A O 1
ATOM 746 N N . CYS A 1 94 ? -6.482 -9.535 25.470 1.00 92.19 94 CYS A N 1
ATOM 747 C CA . CYS A 1 94 ? -6.029 -10.877 25.831 1.00 92.19 94 CYS A CA 1
ATOM 748 C C . CYS A 1 94 ? -5.694 -11.033 27.323 1.00 92.19 94 CYS A C 1
ATOM 750 O O . CYS A 1 94 ? -5.472 -12.157 27.767 1.00 92.19 94 CYS A O 1
ATOM 752 N N . SER A 1 95 ? -5.630 -9.946 28.100 1.00 93.88 95 SER A N 1
ATOM 753 C CA . SER A 1 95 ? -5.154 -10.006 29.488 1.00 93.88 95 SER A CA 1
ATOM 754 C C . SER A 1 95 ? -6.238 -10.400 30.493 1.00 93.88 95 SER A C 1
ATOM 756 O O . SER A 1 95 ? -5.943 -11.077 31.476 1.00 93.88 95 SER A O 1
ATOM 758 N N . CYS A 1 96 ? -7.495 -10.004 30.269 1.00 89.19 96 CYS A N 1
ATOM 759 C CA . CYS A 1 96 ? -8.610 -10.352 31.148 1.00 89.19 96 CYS A CA 1
ATOM 760 C C . CYS A 1 96 ? -9.960 -10.387 30.413 1.00 89.19 96 CYS A C 1
ATOM 762 O O . CYS A 1 96 ? -10.137 -9.792 29.349 1.00 89.19 96 CYS A O 1
ATOM 764 N N . ALA A 1 97 ? -10.950 -11.063 31.007 1.00 89.94 97 ALA A N 1
ATOM 765 C CA . ALA A 1 97 ? -12.277 -11.223 30.409 1.00 89.94 97 ALA A CA 1
ATOM 766 C C . ALA A 1 97 ? -13.036 -9.893 30.232 1.00 89.94 97 ALA A C 1
ATOM 768 O O . ALA A 1 97 ? -13.740 -9.724 29.237 1.00 89.94 97 ALA A O 1
ATOM 769 N N . ALA A 1 98 ? -12.872 -8.941 31.161 1.00 89.25 98 ALA A N 1
ATOM 770 C CA . ALA A 1 98 ? -13.517 -7.629 31.085 1.00 89.25 98 ALA A CA 1
ATOM 771 C C . ALA A 1 98 ? -13.012 -6.823 29.877 1.00 89.25 98 ALA A C 1
ATOM 773 O O . ALA A 1 98 ? -13.810 -6.396 29.044 1.00 89.25 98 ALA A O 1
ATOM 774 N N . PHE A 1 99 ? -11.689 -6.696 29.718 1.00 91.81 99 PHE A N 1
ATOM 775 C CA . PHE A 1 99 ? -11.097 -6.035 28.552 1.00 91.81 99 PHE A CA 1
ATOM 776 C C . PHE A 1 99 ? -11.388 -6.786 27.259 1.00 91.81 99 PHE A C 1
ATOM 778 O O . PHE A 1 99 ? -11.703 -6.152 26.258 1.00 91.81 99 PHE A O 1
ATOM 785 N N . CYS A 1 100 ? -11.374 -8.122 27.278 1.00 92.50 100 CYS A N 1
ATOM 786 C CA . CYS A 1 100 ? -11.784 -8.922 26.127 1.00 92.50 100 CYS A CA 1
ATOM 787 C C . CYS A 1 100 ? -13.210 -8.572 25.683 1.00 92.50 100 CYS A C 1
ATOM 789 O O . CYS A 1 100 ? -13.442 -8.325 24.501 1.00 92.50 100 CYS A O 1
ATOM 791 N N . SER A 1 101 ? -14.157 -8.504 26.624 1.00 93.75 101 SER A N 1
ATOM 792 C CA . SER A 1 101 ? -15.551 -8.165 26.332 1.00 93.75 101 SER A CA 1
ATOM 793 C C . SER A 1 101 ? -15.690 -6.751 25.770 1.00 93.75 101 SER A C 1
ATOM 795 O O . SER A 1 101 ? -16.295 -6.586 24.716 1.00 93.75 101 SER A O 1
ATOM 797 N N . ILE A 1 102 ? -15.088 -5.754 26.425 1.00 93.12 102 ILE A N 1
ATOM 798 C CA . ILE A 1 102 ? -15.166 -4.348 26.003 1.00 93.12 102 ILE A CA 1
ATOM 799 C C . ILE A 1 102 ? -14.475 -4.138 24.647 1.00 93.12 102 ILE A C 1
ATOM 801 O O . ILE A 1 102 ? -14.999 -3.457 23.772 1.00 93.12 102 ILE A O 1
ATOM 805 N N . SER A 1 103 ? -13.335 -4.793 24.409 1.00 93.50 103 SER A N 1
ATOM 806 C CA . SER A 1 103 ? -12.598 -4.702 23.141 1.00 93.50 103 SER A CA 1
ATOM 807 C C . SER A 1 103 ? -13.360 -5.249 21.928 1.00 93.50 103 SER A C 1
ATOM 809 O O . SER A 1 103 ? -12.894 -5.085 20.805 1.00 93.50 103 SER A O 1
ATOM 811 N N . LYS A 1 104 ? -14.502 -5.923 22.107 1.00 93.31 104 LYS A N 1
ATOM 812 C CA . LYS A 1 104 ? -15.362 -6.339 20.987 1.00 93.31 104 LYS A CA 1
ATOM 813 C C . LYS A 1 104 ? -16.203 -5.190 20.438 1.00 93.31 104 LYS A C 1
ATOM 815 O O . LYS A 1 104 ? -16.792 -5.345 19.374 1.00 93.31 104 LYS A O 1
ATOM 820 N N . GLU A 1 105 ? -16.275 -4.061 21.138 1.00 94.62 105 GLU A N 1
ATOM 821 C CA . GLU A 1 105 ? -17.010 -2.898 20.662 1.00 94.62 105 GLU A CA 1
ATOM 822 C C . GLU A 1 105 ? -16.329 -2.266 19.444 1.00 94.62 105 GLU A C 1
ATOM 824 O O . GLU A 1 105 ? -15.208 -1.755 19.512 1.00 94.62 105 GLU A O 1
ATOM 829 N N . GLU A 1 106 ? -17.048 -2.248 18.323 1.00 96.00 106 GLU A N 1
ATOM 830 C CA . GLU A 1 106 ? -16.566 -1.712 17.045 1.00 96.00 106 GLU A CA 1
ATOM 831 C C . GLU A 1 106 ? -16.170 -0.238 17.133 1.00 96.00 106 GLU A C 1
ATOM 833 O O . GLU A 1 106 ? -15.226 0.186 16.472 1.00 96.00 106 GLU A O 1
ATOM 838 N N . LYS A 1 107 ? -16.815 0.535 18.013 1.00 95.31 107 LYS A N 1
ATOM 839 C CA . LYS A 1 107 ? -16.520 1.958 18.199 1.00 95.31 107 LYS A CA 1
ATOM 840 C C . LYS A 1 107 ? -15.098 2.209 18.693 1.00 95.31 107 LYS A C 1
ATOM 842 O O . LYS A 1 107 ? -14.536 3.255 18.382 1.00 95.31 107 LYS A O 1
ATOM 847 N N . LEU A 1 108 ? -14.500 1.287 19.455 1.00 96.06 108 LEU A N 1
ATOM 848 C CA . LEU A 1 108 ? -13.095 1.396 19.866 1.00 96.06 108 LEU A CA 1
ATOM 849 C C . LEU A 1 108 ? -12.179 1.276 18.646 1.00 96.06 108 LEU A C 1
ATOM 851 O O . LEU A 1 108 ? -11.340 2.147 18.418 1.00 96.06 108 LEU A O 1
ATOM 855 N N . TRP A 1 109 ? -12.411 0.252 17.824 1.00 97.44 109 TRP A N 1
ATOM 856 C CA . TRP A 1 109 ? -11.651 0.001 16.600 1.00 97.44 109 TRP A CA 1
ATOM 857 C C . TRP A 1 109 ? -11.888 1.054 15.522 1.00 97.44 109 TRP A C 1
ATOM 859 O O . TRP A 1 109 ? -10.960 1.360 14.782 1.00 97.44 109 TRP A O 1
ATOM 869 N N . GLU A 1 110 ? -13.073 1.660 15.459 1.00 97.25 110 GLU A N 1
ATOM 870 C CA . GLU A 1 110 ? -13.356 2.806 14.593 1.00 97.25 110 GLU A CA 1
ATOM 871 C C . GLU A 1 110 ? -12.444 3.993 14.929 1.00 97.25 110 GLU A C 1
ATOM 873 O O . GLU A 1 110 ? -11.863 4.583 14.016 1.00 97.25 110 GLU A O 1
ATOM 878 N N . ASN A 1 111 ? -12.245 4.317 16.218 1.00 95.75 111 ASN A N 1
ATOM 879 C CA . ASN A 1 111 ? -11.321 5.397 16.599 1.00 95.75 111 ASN A CA 1
ATOM 880 C C . ASN A 1 111 ? -9.874 5.031 16.246 1.00 95.75 111 ASN A C 1
ATOM 882 O O . ASN A 1 111 ? -9.140 5.879 15.746 1.00 95.75 111 ASN A O 1
ATOM 886 N N . VAL A 1 112 ? -9.472 3.777 16.486 1.00 96.62 112 VAL A N 1
ATOM 887 C CA . VAL A 1 112 ? -8.129 3.285 16.139 1.00 96.62 112 VAL A CA 1
ATOM 888 C C . VAL A 1 112 ? -7.893 3.392 14.629 1.00 96.62 112 VAL A C 1
ATOM 890 O O . VAL A 1 112 ? -6.871 3.931 14.208 1.00 96.62 112 VAL A O 1
ATOM 893 N N . CYS A 1 113 ? -8.847 2.936 13.811 1.00 96.88 113 CYS A N 1
ATOM 894 C CA . CYS A 1 113 ? -8.766 3.027 12.354 1.00 96.88 113 CYS A CA 1
ATOM 895 C C . CYS A 1 113 ? -8.740 4.481 11.891 1.00 96.88 113 CYS A C 1
ATOM 897 O O . CYS A 1 113 ? -7.867 4.830 11.112 1.00 96.88 113 CYS A O 1
ATOM 899 N N . SER A 1 114 ? -9.615 5.341 12.418 1.00 95.44 114 SER A N 1
ATOM 900 C CA . SER A 1 114 ? -9.674 6.759 12.034 1.00 95.44 114 SER A CA 1
ATOM 901 C C . SER A 1 114 ? -8.412 7.527 12.432 1.00 95.44 114 SER A C 1
ATOM 903 O O . SER A 1 114 ? -8.007 8.455 11.740 1.00 95.44 114 SER A O 1
ATOM 905 N N . SER A 1 115 ? -7.767 7.135 13.536 1.00 93.88 115 SER A N 1
ATOM 906 C CA . SER A 1 115 ? -6.495 7.718 13.970 1.00 93.88 115 SER A CA 1
ATOM 907 C C . SER A 1 115 ? -5.310 7.242 13.130 1.00 93.88 115 SER A C 1
ATOM 909 O O . SER A 1 115 ? -4.349 7.992 12.961 1.00 93.88 115 SER A O 1
ATOM 911 N N . MET A 1 116 ? -5.331 5.995 12.655 1.00 94.19 116 MET A N 1
ATOM 912 C CA . MET A 1 116 ? -4.243 5.426 11.856 1.00 94.19 116 MET A CA 1
ATOM 913 C C . MET A 1 116 ? -4.376 5.754 10.364 1.00 94.19 116 MET A C 1
ATOM 915 O O . MET A 1 116 ? -3.378 6.031 9.702 1.00 94.19 116 MET A O 1
ATOM 919 N N . TRP A 1 117 ? -5.610 5.745 9.867 1.00 96.44 117 TRP A N 1
ATOM 920 C CA . TRP A 1 117 ? -6.020 5.931 8.479 1.00 96.44 117 TRP A CA 1
ATOM 921 C C . TRP A 1 117 ? -7.168 6.947 8.425 1.00 96.44 117 TRP A C 1
ATOM 923 O O . TRP A 1 117 ? -8.343 6.561 8.495 1.00 96.44 117 TRP A O 1
ATOM 933 N N . PRO A 1 118 ? -6.861 8.252 8.326 1.00 95.38 118 PRO A N 1
ATOM 934 C CA . PRO A 1 118 ? -7.865 9.318 8.333 1.00 95.38 118 PRO A CA 1
ATOM 935 C C . PRO A 1 118 ? -8.976 9.143 7.287 1.00 95.38 118 PRO A C 1
ATOM 937 O O . PRO A 1 118 ? -10.126 9.499 7.556 1.00 95.38 118 PRO A O 1
ATOM 940 N N . SER A 1 119 ? -8.678 8.499 6.152 1.00 94.56 119 SER A N 1
ATOM 941 C CA . SER A 1 119 ? -9.656 8.189 5.101 1.00 94.56 119 SER A CA 1
ATOM 942 C C . SER A 1 119 ? -10.829 7.339 5.603 1.00 94.56 119 SER A C 1
ATOM 944 O O . SER A 1 119 ? -11.928 7.403 5.054 1.00 94.56 119 SER A O 1
ATOM 946 N N . THR A 1 120 ? -10.630 6.557 6.670 1.00 96.75 120 THR A N 1
ATOM 947 C CA . THR A 1 120 ? -11.669 5.692 7.253 1.00 96.75 120 THR A CA 1
ATOM 948 C C . THR A 1 120 ? -12.741 6.452 8.033 1.00 96.75 120 THR A C 1
ATOM 950 O O . THR A 1 120 ? -13.789 5.883 8.330 1.00 96.75 120 THR A O 1
ATOM 953 N N . ASN A 1 121 ? -12.535 7.745 8.312 1.00 95.06 121 ASN A N 1
ATOM 954 C CA . ASN A 1 121 ? -13.534 8.580 8.977 1.00 95.06 121 ASN A CA 1
ATOM 955 C C . ASN A 1 121 ? -14.642 9.082 8.025 1.00 95.06 121 ASN A C 1
ATOM 957 O O . ASN A 1 121 ? -15.619 9.674 8.481 1.00 95.06 121 ASN A O 1
ATOM 961 N N . ARG A 1 122 ? -14.520 8.855 6.711 1.00 95.06 122 ARG A N 1
ATOM 962 C CA . ARG A 1 122 ? -15.572 9.189 5.740 1.00 95.06 122 ARG A CA 1
ATOM 963 C C . ARG A 1 122 ? -16.739 8.205 5.833 1.00 95.06 122 ARG A C 1
ATOM 965 O O . ARG A 1 122 ? -16.526 6.998 5.899 1.00 95.06 122 ARG A O 1
ATOM 972 N N . GLU A 1 123 ? -17.971 8.702 5.779 1.00 95.94 123 GLU A N 1
ATOM 973 C CA . GLU A 1 123 ? -19.179 7.891 6.010 1.00 95.94 123 GLU A CA 1
ATOM 974 C C . GLU A 1 123 ? -19.378 6.759 4.977 1.00 95.94 123 GLU A C 1
ATOM 976 O O . GLU A 1 123 ? -19.833 5.659 5.310 1.00 95.94 123 GLU A O 1
ATOM 981 N N . ASP A 1 124 ? -18.970 6.993 3.727 1.00 96.19 124 ASP A N 1
ATOM 982 C CA . ASP A 1 124 ? -18.957 5.988 2.658 1.00 96.19 124 ASP A CA 1
ATOM 983 C C . ASP A 1 124 ? -17.968 4.847 2.961 1.00 96.19 124 ASP A C 1
ATOM 985 O O . ASP A 1 124 ? -18.296 3.666 2.801 1.00 96.19 124 ASP A O 1
ATOM 989 N N . VAL A 1 125 ? -16.786 5.177 3.488 1.00 97.31 125 VAL A N 1
ATOM 990 C CA . VAL A 1 125 ? -15.781 4.197 3.922 1.00 97.31 125 VAL A CA 1
ATOM 991 C C . VAL A 1 125 ? -16.214 3.461 5.188 1.00 97.31 125 VAL A C 1
ATOM 993 O O . VAL A 1 125 ? -16.030 2.246 5.266 1.00 97.31 125 VAL A O 1
ATOM 996 N N . LYS A 1 126 ? -16.852 4.129 6.157 1.00 97.56 126 LYS A N 1
ATOM 997 C CA . LYS A 1 126 ? -17.411 3.458 7.349 1.00 97.56 126 LYS A CA 1
ATOM 998 C C . LYS A 1 126 ? -18.440 2.397 6.966 1.00 97.56 126 LYS A C 1
ATOM 1000 O O . LYS A 1 126 ? -18.425 1.280 7.496 1.00 97.56 126 LYS A O 1
ATOM 1005 N N . SER A 1 127 ? -19.293 2.726 5.996 1.00 97.62 127 SER A N 1
ATOM 1006 C CA . SER A 1 127 ? -20.276 1.803 5.423 1.00 97.62 127 SER A CA 1
ATOM 1007 C C . SER A 1 127 ? -19.598 0.613 4.734 1.00 97.62 127 SER A C 1
ATOM 1009 O O . SER A 1 127 ? -19.988 -0.539 4.950 1.00 97.62 127 SER A O 1
ATOM 1011 N N . LEU A 1 128 ? -18.531 0.861 3.962 1.00 98.00 128 LEU A N 1
ATOM 1012 C CA . LEU A 1 128 ? -17.709 -0.189 3.354 1.00 98.00 128 LEU A CA 1
ATOM 1013 C C . LEU A 1 128 ? -17.092 -1.115 4.406 1.00 98.00 128 LEU A C 1
ATOM 1015 O O . LEU A 1 128 ? -17.262 -2.330 4.306 1.00 98.00 128 LEU A O 1
ATOM 1019 N N . ILE A 1 129 ? -16.424 -0.560 5.419 1.00 98.06 129 ILE A N 1
ATOM 1020 C CA . ILE A 1 129 ? -15.750 -1.323 6.477 1.00 98.06 129 ILE A CA 1
ATOM 1021 C C . ILE A 1 129 ? -16.757 -2.191 7.242 1.00 98.06 129 ILE A C 1
ATOM 1023 O O . ILE A 1 129 ? -16.520 -3.377 7.485 1.00 98.06 129 ILE A O 1
ATOM 1027 N N . SER A 1 130 ? -17.934 -1.641 7.531 1.00 97.25 130 SER A N 1
ATOM 1028 C CA . SER A 1 130 ? -19.029 -2.389 8.148 1.00 97.25 130 SER A CA 1
ATOM 1029 C C . SER A 1 130 ? -19.495 -3.555 7.260 1.00 97.25 130 SER A C 1
ATOM 1031 O O . SER A 1 130 ? -19.686 -4.667 7.751 1.00 97.25 130 SER A O 1
ATOM 1033 N N . SER A 1 131 ? -19.597 -3.359 5.938 1.00 97.00 131 SER A N 1
ATOM 1034 C CA . SER A 1 131 ? -20.042 -4.400 4.991 1.00 97.00 131 SER A CA 1
ATOM 1035 C C . SER A 1 131 ? -19.072 -5.588 4.836 1.00 97.00 131 SER A C 1
ATOM 1037 O O . SER A 1 131 ? -19.508 -6.713 4.548 1.00 97.00 131 SER A O 1
ATOM 1039 N N . ILE A 1 132 ? -17.769 -5.360 5.053 1.00 96.38 132 ILE A N 1
ATOM 1040 C CA . ILE A 1 132 ? -16.712 -6.381 4.926 1.00 96.38 132 ILE A CA 1
ATOM 1041 C C . ILE A 1 132 ? -16.403 -7.118 6.242 1.00 96.38 132 ILE A C 1
ATOM 1043 O O . ILE A 1 132 ? -15.656 -8.101 6.231 1.00 96.38 132 ILE A O 1
ATOM 1047 N N . GLY A 1 133 ? -17.011 -6.701 7.359 1.00 95.88 133 GLY A N 1
ATOM 1048 C CA . GLY A 1 133 ? -16.932 -7.400 8.648 1.00 95.88 133 GLY A CA 1
ATOM 1049 C C . GLY A 1 133 ? -16.529 -6.548 9.854 1.00 95.88 133 GLY A C 1
ATOM 1050 O O . GLY A 1 133 ? -16.228 -7.128 10.893 1.00 95.88 133 GLY A O 1
ATOM 1051 N N . GLY A 1 134 ? -16.523 -5.217 9.733 1.00 97.31 134 GLY A N 1
ATOM 1052 C CA . GLY A 1 134 ? -16.273 -4.290 10.840 1.00 97.31 134 GLY A CA 1
ATOM 1053 C C . GLY A 1 134 ? -14.837 -3.765 10.917 1.00 97.31 134 GLY A C 1
ATOM 1054 O O . GLY A 1 134 ? -13.912 -4.287 10.289 1.00 97.31 134 GLY A O 1
ATOM 1055 N N . PHE A 1 135 ? -14.651 -2.720 11.720 1.00 97.88 135 PHE A N 1
ATOM 1056 C CA . PHE A 1 135 ? -13.382 -2.044 11.976 1.00 97.88 135 PHE A CA 1
ATOM 1057 C C . PHE A 1 135 ? -12.373 -2.946 12.669 1.00 97.88 135 PHE A C 1
ATOM 1059 O O . PHE A 1 135 ? -11.187 -2.878 12.353 1.00 97.88 135 PHE A O 1
ATOM 1066 N N . ARG A 1 136 ? -12.813 -3.829 13.575 1.00 96.69 136 ARG A N 1
ATOM 1067 C CA . ARG A 1 136 ? -11.892 -4.763 14.236 1.00 96.69 136 ARG A CA 1
ATOM 1068 C C . ARG A 1 136 ? -11.217 -5.691 13.230 1.00 96.69 136 ARG A C 1
ATOM 1070 O O . ARG A 1 136 ? -10.005 -5.893 13.288 1.00 96.69 136 ARG A O 1
ATOM 1077 N N . LYS A 1 137 ? -12.006 -6.259 12.311 1.00 96.62 137 LYS A N 1
ATOM 1078 C CA . LYS A 1 137 ? -11.498 -7.118 11.237 1.00 96.62 137 LYS A CA 1
ATOM 1079 C C . LYS A 1 137 ? -10.629 -6.312 10.275 1.00 96.62 137 LYS A C 1
ATOM 1081 O O . LYS A 1 137 ? -9.502 -6.711 10.018 1.00 96.62 137 LYS A O 1
ATOM 1086 N N . PHE A 1 138 ? -11.117 -5.161 9.814 1.00 98.00 138 PHE A N 1
ATOM 1087 C CA . PHE A 1 138 ? -10.369 -4.286 8.912 1.00 98.00 138 PHE A CA 1
ATOM 1088 C C . PHE A 1 138 ? -8.994 -3.908 9.478 1.00 98.00 138 PHE A C 1
ATOM 1090 O O . PHE A 1 138 ? -7.989 -4.020 8.783 1.00 98.00 138 PHE A O 1
ATOM 1097 N N . TYR A 1 139 ? -8.922 -3.542 10.760 1.00 97.38 139 TYR A N 1
ATOM 1098 C CA . TYR A 1 139 ? -7.653 -3.262 11.423 1.00 97.38 139 TYR A CA 1
ATOM 1099 C C . TYR A 1 139 ? -6.736 -4.489 11.452 1.00 97.38 139 TYR A C 1
ATOM 1101 O O . TYR A 1 139 ? -5.559 -4.388 11.116 1.00 97.38 139 TYR A O 1
ATOM 1109 N N . ALA A 1 140 ? -7.264 -5.656 11.831 1.00 96.00 140 ALA A N 1
ATOM 1110 C CA . ALA A 1 140 ? -6.489 -6.894 11.879 1.00 96.00 140 ALA A CA 1
ATOM 1111 C C . ALA A 1 140 ? -5.953 -7.322 10.501 1.00 96.00 140 ALA A C 1
ATOM 1113 O O . ALA A 1 140 ? -4.864 -7.889 10.435 1.00 96.00 140 ALA A O 1
ATOM 1114 N N . ASP A 1 141 ? -6.692 -7.022 9.433 1.00 96.06 141 ASP A N 1
ATOM 1115 C CA . ASP A 1 141 ? -6.337 -7.351 8.053 1.00 96.06 141 ASP A CA 1
ATOM 1116 C C . ASP A 1 141 ? -5.305 -6.367 7.464 1.00 96.06 141 ASP A C 1
ATOM 1118 O O . ASP A 1 141 ? -4.374 -6.794 6.779 1.00 96.06 141 ASP A O 1
ATOM 1122 N N . CYS A 1 142 ? -5.432 -5.068 7.765 1.00 96.81 142 CYS A N 1
ATOM 1123 C CA . CYS A 1 142 ? -4.640 -3.988 7.158 1.00 96.81 142 CYS A CA 1
ATOM 1124 C C . CYS A 1 142 ? -3.415 -3.544 7.971 1.00 96.81 142 CYS A C 1
ATOM 1126 O O . CYS A 1 142 ? -2.493 -2.951 7.411 1.00 96.81 142 CYS A O 1
ATOM 1128 N N . PHE A 1 143 ? -3.408 -3.770 9.288 1.00 96.06 143 PHE A N 1
ATOM 1129 C CA . PHE A 1 143 ? -2.274 -3.420 10.144 1.00 96.06 143 PHE A CA 1
ATOM 1130 C C . PHE A 1 143 ? -1.012 -4.255 9.866 1.00 96.06 143 PHE A C 1
ATOM 1132 O O . PHE A 1 143 ? 0.065 -3.672 9.792 1.00 96.06 143 PHE A O 1
ATOM 1139 N N . PRO A 1 144 ? -1.067 -5.596 9.742 1.00 95.75 144 PRO A N 1
ATOM 1140 C CA . PRO A 1 144 ? 0.122 -6.362 9.395 1.00 95.75 144 PRO A CA 1
ATOM 1141 C C . PRO A 1 144 ? 0.466 -6.165 7.910 1.00 95.75 144 PRO A C 1
ATOM 1143 O O . PRO A 1 144 ? -0.416 -6.112 7.055 1.00 95.75 144 PRO A O 1
ATOM 1146 N N . LEU A 1 145 ? 1.757 -6.088 7.603 1.00 95.12 145 LEU A N 1
ATOM 1147 C CA . LEU A 1 145 ? 2.263 -5.861 6.251 1.00 95.12 145 LEU A CA 1
ATOM 1148 C C . LEU A 1 145 ? 2.492 -7.182 5.520 1.00 95.12 145 LEU A C 1
ATOM 1150 O O . LEU A 1 145 ? 2.791 -8.204 6.141 1.00 95.12 145 LEU A O 1
ATOM 1154 N N . ILE A 1 146 ? 2.363 -7.164 4.196 1.00 94.00 146 ILE A N 1
ATOM 1155 C CA . ILE A 1 146 ? 2.585 -8.338 3.348 1.00 94.00 146 ILE A CA 1
ATOM 1156 C C . ILE A 1 146 ? 4.043 -8.795 3.441 1.00 94.00 146 ILE A C 1
ATOM 115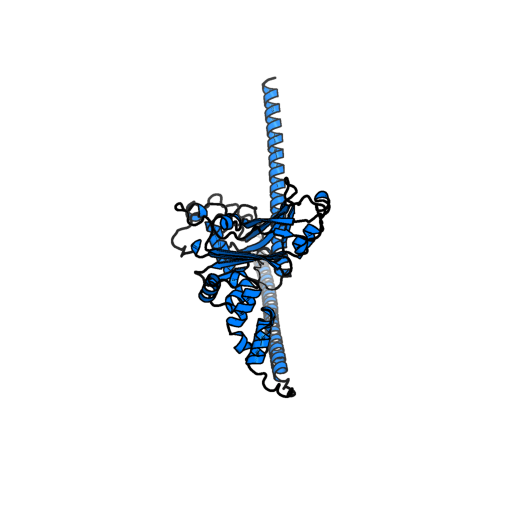8 O O . ILE A 1 146 ? 4.964 -7.987 3.358 1.00 94.00 146 ILE A O 1
ATOM 1162 N N . VAL A 1 147 ? 4.242 -10.106 3.598 1.00 90.88 147 VAL A N 1
ATOM 1163 C CA . VAL A 1 147 ? 5.566 -10.736 3.582 1.00 90.88 147 VAL A CA 1
ATOM 1164 C C . VAL A 1 147 ? 5.531 -11.934 2.652 1.00 90.88 147 VAL A C 1
ATOM 1166 O O . VAL A 1 147 ? 4.752 -12.866 2.870 1.00 90.88 147 VAL A O 1
ATOM 1169 N N . ASN A 1 148 ? 6.437 -11.953 1.678 1.00 82.88 148 ASN A N 1
ATOM 1170 C CA . ASN A 1 148 ? 6.645 -13.106 0.818 1.00 82.88 148 ASN A CA 1
ATOM 1171 C C . ASN A 1 148 ? 7.962 -13.809 1.190 1.00 82.88 148 ASN A C 1
ATOM 1173 O O . ASN A 1 148 ? 9.047 -13.245 1.046 1.00 82.88 148 ASN A O 1
ATOM 1177 N N . LYS A 1 149 ? 7.860 -15.046 1.695 1.00 70.50 149 LYS A N 1
ATOM 1178 C CA . LYS A 1 149 ? 9.012 -15.913 2.022 1.00 70.50 149 LYS A CA 1
ATOM 1179 C C . LYS A 1 149 ? 9.296 -16.967 0.956 1.00 70.50 149 LYS A C 1
ATOM 1181 O O . LYS A 1 149 ? 10.170 -17.807 1.126 1.00 70.50 149 LYS A O 1
ATOM 1186 N N . GLU A 1 150 ? 8.541 -16.978 -0.126 1.00 64.31 150 GLU A N 1
ATOM 1187 C CA . GLU A 1 150 ? 8.641 -18.026 -1.142 1.00 64.31 150 GLU A CA 1
ATOM 1188 C C . GLU A 1 150 ? 9.804 -17.763 -2.102 1.00 64.31 150 GLU A C 1
ATOM 1190 O O . GLU A 1 150 ? 10.324 -18.696 -2.709 1.00 64.31 150 GLU A O 1
ATOM 1195 N N . VAL A 1 151 ? 10.312 -16.523 -2.111 1.00 59.91 151 VAL A N 1
ATOM 1196 C CA . VAL A 1 151 ? 11.559 -16.121 -2.782 1.00 59.91 151 VAL A CA 1
ATOM 1197 C C . VAL A 1 151 ? 12.767 -16.938 -2.283 1.00 59.91 151 VAL A C 1
ATOM 1199 O O . VAL A 1 151 ? 13.758 -17.060 -2.995 1.00 59.91 151 VAL A O 1
ATOM 1202 N N . THR A 1 152 ? 12.703 -17.532 -1.083 1.00 51.34 152 THR A N 1
ATOM 1203 C CA . THR A 1 152 ? 13.855 -18.209 -0.457 1.00 51.34 152 THR A CA 1
ATOM 1204 C C . THR A 1 152 ? 14.069 -19.687 -0.809 1.00 51.34 152 THR A C 1
ATOM 1206 O O . THR A 1 152 ? 15.128 -20.201 -0.461 1.00 51.34 152 THR A O 1
ATOM 1209 N N . GLU A 1 153 ? 13.152 -20.390 -1.489 1.00 46.50 153 GLU A N 1
ATOM 1210 C CA . GLU A 1 153 ? 13.266 -21.866 -1.606 1.00 46.50 153 GLU A CA 1
ATOM 1211 C C . GLU A 1 153 ? 13.156 -22.468 -3.017 1.00 46.50 153 GLU A C 1
ATOM 1213 O O . GLU A 1 153 ? 13.436 -23.657 -3.177 1.00 46.50 153 GLU A O 1
ATOM 1218 N N . HIS A 1 154 ? 12.845 -21.695 -4.062 1.00 44.78 154 HIS A N 1
ATOM 1219 C CA . HIS A 1 154 ? 12.718 -22.254 -5.414 1.00 44.78 154 HIS A CA 1
ATOM 1220 C C . HIS A 1 154 ? 13.927 -21.914 -6.286 1.00 44.78 154 HIS A C 1
ATOM 1222 O O . HIS A 1 154 ? 14.103 -20.805 -6.778 1.00 44.78 154 HIS A O 1
ATOM 1228 N N . GLN A 1 155 ? 14.767 -22.936 -6.441 1.00 46.78 155 GLN A N 1
ATOM 1229 C CA . GLN A 1 155 ? 15.806 -23.095 -7.449 1.00 46.78 155 GLN A CA 1
ATOM 1230 C C . GLN A 1 155 ? 15.458 -22.402 -8.781 1.00 46.78 155 GLN A C 1
ATOM 1232 O O . GLN A 1 155 ? 14.728 -22.959 -9.593 1.00 46.78 155 GLN A O 1
ATOM 1237 N N . TRP A 1 156 ? 16.097 -21.270 -9.080 1.00 50.25 156 TRP A N 1
ATOM 1238 C CA . TRP A 1 156 ? 16.154 -20.726 -10.448 1.00 50.25 156 TRP A CA 1
ATOM 1239 C C . TRP A 1 156 ? 17.172 -21.483 -11.336 1.00 50.25 156 TRP A C 1
ATOM 1241 O O . TRP A 1 156 ? 17.553 -21.036 -12.411 1.00 50.25 156 TRP A O 1
ATOM 1251 N N . ASN A 1 157 ? 17.617 -22.675 -10.907 1.00 42.06 157 ASN A N 1
ATOM 1252 C CA . ASN A 1 157 ? 18.467 -23.561 -11.716 1.00 42.06 157 ASN A CA 1
ATOM 1253 C C . ASN A 1 157 ? 17.747 -24.134 -12.943 1.00 42.06 157 ASN A C 1
ATOM 1255 O O . ASN A 1 157 ? 18.395 -24.730 -13.795 1.00 42.06 157 ASN A O 1
ATOM 1259 N N . ASN A 1 158 ? 16.435 -23.948 -13.041 1.00 43.50 158 ASN A N 1
ATOM 1260 C CA . ASN A 1 158 ? 15.705 -24.129 -14.276 1.00 43.50 158 ASN A CA 1
ATOM 1261 C C . ASN A 1 158 ? 15.013 -22.800 -14.540 1.00 43.50 158 ASN A C 1
ATOM 1263 O O . ASN A 1 158 ? 14.002 -22.508 -13.908 1.00 43.50 158 ASN A O 1
ATOM 1267 N N . TYR A 1 159 ? 15.540 -22.010 -15.476 1.00 45.19 159 TYR A N 1
ATOM 1268 C CA . TYR A 1 159 ? 14.642 -21.233 -16.320 1.00 45.19 159 TYR A CA 1
ATOM 1269 C C . TYR A 1 159 ? 13.557 -22.230 -16.750 1.00 45.19 159 TYR A C 1
ATOM 1271 O O . TYR A 1 159 ? 13.905 -23.234 -17.384 1.00 45.19 159 TYR A O 1
ATOM 1279 N N . PRO A 1 160 ? 12.270 -22.034 -16.427 1.00 44.00 160 PRO A N 1
ATOM 1280 C CA . PRO A 1 160 ? 11.295 -22.429 -17.412 1.00 44.00 160 PRO A CA 1
ATOM 1281 C C . PRO A 1 160 ? 11.699 -21.589 -18.619 1.00 44.00 160 PRO A C 1
ATOM 1283 O O . PRO A 1 160 ? 11.530 -20.370 -18.634 1.00 44.00 160 PRO A O 1
ATOM 1286 N N . GLU A 1 161 ? 12.370 -22.228 -19.573 1.00 39.69 161 GLU A N 1
ATOM 1287 C CA . GLU A 1 161 ? 12.298 -21.819 -20.963 1.00 39.69 161 GLU A CA 1
ATOM 1288 C C . GLU A 1 161 ? 10.842 -21.395 -21.143 1.00 39.69 161 GLU A C 1
ATOM 1290 O O . GLU A 1 161 ? 9.952 -22.193 -20.825 1.00 39.69 161 GLU A O 1
ATOM 1295 N N . TYR A 1 162 ? 10.596 -20.108 -21.441 1.00 42.50 162 TYR A N 1
ATOM 1296 C CA . TYR A 1 162 ? 9.261 -19.660 -21.829 1.00 42.50 162 TYR A CA 1
ATOM 1297 C C . TYR A 1 162 ? 8.758 -20.760 -22.756 1.00 42.50 162 TYR A C 1
ATOM 1299 O O . TYR A 1 162 ? 9.449 -20.996 -23.748 1.00 42.50 162 TYR A O 1
ATOM 1307 N N . PRO A 1 163 ? 7.689 -21.507 -22.417 1.00 42.91 163 PRO A N 1
ATOM 1308 C CA . PRO A 1 163 ? 7.188 -22.518 -23.322 1.00 42.91 163 PRO A CA 1
ATOM 1309 C C . PRO A 1 163 ? 7.003 -21.797 -24.646 1.00 42.91 163 PR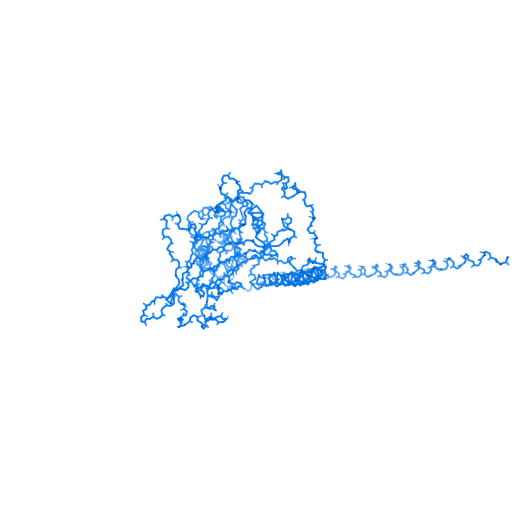O A C 1
ATOM 1311 O O . PRO A 1 163 ? 6.239 -20.831 -24.703 1.00 42.91 163 PRO A O 1
ATOM 1314 N N . GLU A 1 164 ? 7.803 -22.174 -25.650 1.00 45.84 164 GLU A N 1
ATOM 1315 C CA . GLU A 1 164 ? 7.866 -21.453 -26.927 1.00 45.84 164 GLU A CA 1
ATOM 1316 C C . GLU A 1 164 ? 6.479 -21.387 -27.583 1.00 45.84 164 GLU A C 1
ATOM 1318 O O . GLU A 1 164 ? 6.238 -20.546 -28.442 1.00 45.84 164 GLU A O 1
ATOM 1323 N N . GLU A 1 165 ? 5.531 -22.188 -27.097 1.00 43.19 165 GLU A N 1
ATOM 1324 C CA . GLU A 1 165 ? 4.107 -22.066 -27.342 1.00 43.19 165 GLU A CA 1
ATOM 1325 C C . GLU A 1 165 ? 3.331 -22.342 -26.044 1.00 43.19 165 GLU A C 1
ATOM 1327 O O . GLU A 1 165 ? 3.025 -23.488 -25.725 1.00 43.19 165 GLU A O 1
ATOM 1332 N N . TRP A 1 166 ? 2.951 -21.301 -25.299 1.00 44.59 166 TRP A N 1
ATOM 1333 C CA . TRP A 1 166 ? 1.623 -21.363 -24.682 1.00 44.59 166 TRP A CA 1
ATOM 1334 C C . TRP A 1 166 ? 0.651 -21.228 -25.842 1.00 44.59 166 TRP A C 1
ATOM 1336 O O . TRP A 1 166 ? 0.739 -20.265 -26.611 1.00 44.59 166 TRP A O 1
ATOM 1346 N N . THR A 1 167 ? -0.249 -22.190 -26.012 1.00 45.91 167 THR A N 1
ATOM 1347 C CA . THR A 1 167 ? -1.304 -22.010 -27.010 1.00 45.91 167 THR A CA 1
ATOM 1348 C C . THR A 1 167 ? -2.085 -20.742 -26.657 1.00 45.91 167 THR A C 1
ATOM 1350 O O . THR A 1 167 ? -2.257 -20.426 -25.478 1.00 45.91 167 THR A O 1
ATOM 1353 N N . GLU A 1 168 ? -2.568 -19.989 -27.654 1.00 51.25 168 GLU A N 1
ATOM 1354 C CA . GLU A 1 168 ? -3.406 -18.807 -27.394 1.00 51.25 168 GLU A CA 1
ATOM 1355 C C . GLU A 1 168 ? -4.542 -19.140 -26.408 1.00 51.25 168 GLU A C 1
ATOM 1357 O O . GLU A 1 168 ? -4.891 -18.310 -25.587 1.00 51.25 168 GLU A O 1
ATOM 1362 N N . ALA A 1 169 ? -5.049 -20.375 -26.397 1.00 49.53 169 ALA A N 1
ATOM 1363 C CA . ALA A 1 169 ? -6.061 -20.844 -25.453 1.00 49.53 169 ALA A CA 1
ATOM 1364 C C . ALA A 1 169 ? -5.592 -20.966 -23.986 1.00 49.53 169 ALA A C 1
ATOM 1366 O O . ALA A 1 169 ? -6.418 -20.843 -23.091 1.00 49.53 169 ALA A O 1
ATOM 1367 N N . GLU A 1 170 ? -4.304 -21.185 -23.712 1.00 51.31 170 GLU A N 1
ATOM 1368 C CA . GLU A 1 170 ? -3.750 -21.222 -22.347 1.00 51.31 170 GLU A CA 1
ATOM 1369 C C . GLU A 1 170 ? -3.338 -19.818 -21.869 1.00 51.31 170 GLU A C 1
ATOM 1371 O O . GLU A 1 170 ? -3.508 -19.490 -20.696 1.00 51.31 170 GLU A O 1
ATOM 1376 N N . TYR A 1 171 ? -2.885 -18.946 -22.781 1.00 51.19 171 TYR A N 1
ATOM 1377 C CA . TYR A 1 171 ? -2.682 -17.513 -22.505 1.00 51.19 171 TYR A CA 1
ATOM 1378 C C . TYR A 1 171 ? -4.023 -16.766 -22.332 1.00 51.19 171 TYR A C 1
ATOM 1380 O O . TYR A 1 171 ? -4.174 -15.889 -21.479 1.00 51.19 171 TYR A O 1
ATOM 1388 N N . TYR A 1 172 ? -5.037 -17.164 -23.103 1.00 55.38 172 TYR A N 1
ATOM 1389 C CA . TYR A 1 172 ? -6.434 -16.742 -23.004 1.00 55.38 172 TYR A CA 1
ATOM 1390 C C . TYR A 1 172 ? -7.292 -17.836 -22.357 1.00 55.38 172 TYR A C 1
ATOM 1392 O O . TYR A 1 172 ? -8.361 -18.140 -22.879 1.00 55.38 172 TYR A O 1
ATOM 1400 N N . GLY A 1 173 ? -6.817 -18.391 -21.232 1.00 48.59 173 GLY A N 1
ATOM 1401 C CA . GLY A 1 173 ? -7.439 -19.482 -20.470 1.00 48.59 173 GLY A CA 1
ATOM 1402 C C . GLY A 1 173 ? -8.966 -19.560 -20.556 1.00 48.59 173 GLY A C 1
ATOM 1403 O O . GLY A 1 173 ? -9.649 -18.535 -20.435 1.00 48.59 173 GLY A O 1
ATOM 1404 N N . ASP A 1 174 ? -9.449 -20.795 -20.728 1.00 46.84 174 ASP A N 1
ATOM 1405 C CA . ASP A 1 174 ? -10.853 -21.211 -20.788 1.00 46.84 174 ASP A CA 1
ATOM 1406 C C . ASP A 1 174 ? -11.716 -20.395 -19.808 1.00 46.84 174 ASP A C 1
ATOM 1408 O O . ASP A 1 174 ? -11.459 -20.328 -18.604 1.00 46.84 174 ASP A O 1
ATOM 1412 N N . MET A 1 175 ? -12.709 -19.694 -20.354 1.00 52.66 175 MET A N 1
ATOM 1413 C CA . MET A 1 175 ? -13.469 -18.633 -19.677 1.00 52.66 175 MET A CA 1
ATOM 1414 C C . MET A 1 175 ? -14.352 -19.135 -18.520 1.00 52.66 175 MET A C 1
ATOM 1416 O O . MET A 1 175 ? -14.921 -18.320 -17.793 1.00 52.66 175 MET A O 1
ATOM 1420 N N . ASP A 1 176 ? -14.449 -20.450 -18.326 1.00 51.31 176 ASP A N 1
ATOM 1421 C CA . ASP A 1 176 ? -15.513 -21.081 -17.544 1.00 51.31 176 ASP A CA 1
ATOM 1422 C C . ASP A 1 176 ? -15.178 -21.356 -16.063 1.00 51.31 176 ASP A C 1
ATOM 1424 O O . ASP A 1 176 ? -16.073 -21.737 -15.311 1.00 51.31 176 ASP A O 1
ATOM 1428 N N . GLU A 1 177 ? -13.957 -21.068 -15.585 1.00 46.94 177 GLU A N 1
ATOM 1429 C CA . GLU A 1 177 ? -13.625 -21.104 -14.138 1.00 46.94 177 GLU A CA 1
ATOM 1430 C C . GLU A 1 177 ? -13.378 -19.706 -13.521 1.00 46.94 177 GLU A C 1
ATOM 1432 O O . GLU A 1 177 ? -13.169 -19.557 -12.314 1.00 46.94 177 GLU A O 1
ATOM 1437 N N . PHE A 1 178 ? -13.478 -18.639 -14.330 1.00 49.12 178 PHE A N 1
ATOM 1438 C CA . PHE A 1 178 ? -13.358 -17.241 -13.901 1.00 49.12 178 PHE A CA 1
ATOM 1439 C C . PHE A 1 178 ? -14.667 -16.718 -13.303 1.00 49.12 178 PHE A C 1
ATOM 1441 O O . PHE A 1 178 ? -15.281 -15.770 -13.803 1.00 49.12 178 PHE A O 1
ATOM 1448 N N . GLU A 1 179 ? -15.077 -17.259 -12.160 1.00 51.75 179 GLU A N 1
ATOM 1449 C CA . GLU A 1 179 ? -15.999 -16.523 -11.305 1.00 51.75 179 GLU A CA 1
ATOM 1450 C C . GLU A 1 179 ? -15.327 -15.203 -10.843 1.00 51.75 179 GLU A C 1
ATOM 1452 O O . GLU A 1 179 ? -14.725 -15.084 -9.777 1.00 51.75 179 GLU A O 1
ATOM 1457 N N . SER A 1 180 ? -15.630 -14.126 -11.575 1.00 70.62 180 SER A N 1
ATOM 1458 C CA . SER A 1 180 ? -16.368 -13.013 -10.978 1.00 70.62 180 SER A CA 1
ATOM 1459 C C . SER A 1 180 ? -15.575 -11.880 -10.281 1.00 70.62 180 SER A C 1
ATOM 1461 O O . SER A 1 180 ? -16.096 -11.268 -9.347 1.00 70.62 180 SER A O 1
ATOM 1463 N N . ILE A 1 181 ? -14.362 -11.544 -10.736 1.00 83.81 181 ILE A N 1
ATOM 1464 C CA . ILE A 1 181 ? -13.592 -10.386 -10.228 1.00 83.81 181 ILE A CA 1
ATOM 1465 C C . ILE A 1 181 ? -13.708 -9.212 -11.204 1.00 83.81 181 ILE A C 1
ATOM 1467 O O . ILE A 1 181 ? -13.228 -9.284 -12.333 1.00 83.81 181 ILE A O 1
ATOM 1471 N N . SER A 1 182 ? -14.315 -8.118 -10.755 1.00 89.44 182 SER A N 1
ATOM 1472 C CA . SER A 1 182 ? -14.456 -6.881 -11.525 1.00 89.44 182 SER A CA 1
ATOM 1473 C C . SER A 1 182 ? -13.521 -5.790 -10.991 1.00 89.44 182 SER A C 1
ATOM 1475 O O . SER A 1 182 ? -13.335 -5.693 -9.775 1.00 89.44 182 SER A O 1
ATOM 1477 N N . PRO A 1 183 ? -12.994 -4.888 -11.844 1.00 91.56 183 PRO A N 1
ATOM 1478 C CA . PRO A 1 183 ? -12.322 -3.672 -11.388 1.00 91.56 183 PRO A CA 1
ATOM 1479 C C . PRO A 1 183 ? -13.133 -2.864 -10.362 1.00 91.56 183 PRO A C 1
ATOM 1481 O O . PRO A 1 183 ? -12.557 -2.264 -9.459 1.00 91.56 183 PRO A O 1
ATOM 1484 N N . SER A 1 184 ? -14.468 -2.874 -10.463 1.00 91.69 184 SER A N 1
ATOM 1485 C CA . SER A 1 184 ? -15.384 -2.188 -9.536 1.00 91.69 184 SER A CA 1
ATOM 1486 C C . SER A 1 184 ? -15.445 -2.801 -8.133 1.00 91.69 184 SER A C 1
ATOM 1488 O O . SER A 1 184 ? -15.984 -2.183 -7.211 1.00 91.69 184 SER A O 1
ATOM 1490 N N . ASP A 1 185 ? -14.939 -4.025 -7.967 1.00 93.69 185 ASP A N 1
ATOM 1491 C CA . ASP A 1 185 ? -14.918 -4.708 -6.673 1.00 93.69 185 ASP A CA 1
ATOM 1492 C C . ASP A 1 185 ? -13.815 -4.160 -5.767 1.00 93.69 185 ASP A C 1
ATOM 1494 O O . ASP A 1 185 ? -13.880 -4.348 -4.551 1.00 93.69 185 ASP A O 1
ATOM 1498 N N . PHE A 1 186 ? -12.822 -3.477 -6.341 1.00 95.81 186 PHE A N 1
ATOM 1499 C CA . PHE A 1 186 ? -11.680 -2.937 -5.622 1.00 95.81 186 PHE A CA 1
ATOM 1500 C C . PHE A 1 186 ? -11.931 -1.510 -5.140 1.00 95.81 186 PHE A C 1
ATOM 1502 O O . PHE A 1 186 ? -12.580 -0.707 -5.806 1.00 95.81 186 PHE A O 1
ATOM 1509 N N . VAL A 1 187 ? -11.387 -1.181 -3.976 1.00 97.06 187 VAL A N 1
ATOM 1510 C CA . VAL A 1 187 ? -11.355 0.174 -3.420 1.00 97.06 187 VAL A CA 1
ATOM 1511 C C . VAL A 1 187 ? -9.954 0.411 -2.879 1.00 97.06 187 VAL A C 1
ATOM 1513 O O . VAL A 1 187 ? -9.439 -0.435 -2.151 1.00 97.06 187 VAL A O 1
ATOM 1516 N N . SER A 1 188 ? -9.337 1.538 -3.228 1.00 97.31 188 SER A N 1
ATOM 1517 C CA . SER A 1 188 ? -8.065 1.962 -2.635 1.00 97.31 188 SER A CA 1
ATOM 1518 C C . SER A 1 188 ? -8.309 3.042 -1.587 1.00 97.31 188 SER A C 1
ATOM 1520 O O . SER A 1 188 ? -8.928 4.060 -1.881 1.00 97.31 188 SER A O 1
ATOM 1522 N N . ILE A 1 189 ? -7.810 2.826 -0.374 1.00 97.50 189 ILE A N 1
ATOM 1523 C CA . ILE A 1 189 ? -7.820 3.782 0.736 1.00 97.50 189 ILE A CA 1
ATOM 1524 C C . ILE A 1 189 ? -6.366 4.196 0.963 1.00 97.50 189 ILE A C 1
ATOM 1526 O O . ILE A 1 189 ? -5.533 3.361 1.328 1.00 97.50 189 ILE A O 1
ATOM 1530 N N . VAL A 1 190 ? -6.053 5.460 0.688 1.00 96.50 190 VAL A N 1
ATOM 1531 C CA . VAL A 1 190 ? -4.680 5.964 0.637 1.00 96.50 190 VAL A CA 1
ATOM 1532 C C . VAL A 1 190 ? -4.510 7.109 1.620 1.00 96.50 190 VAL A C 1
ATOM 1534 O O . VAL A 1 190 ? -5.157 8.146 1.500 1.00 96.50 190 VAL A O 1
ATOM 1537 N N . ASP A 1 191 ? -3.589 6.939 2.561 1.00 96.12 191 ASP A N 1
ATOM 1538 C CA . ASP A 1 191 ? -3.252 7.954 3.552 1.00 96.12 191 ASP A CA 1
ATOM 1539 C C . ASP A 1 191 ? -1.740 8.173 3.571 1.00 96.12 191 ASP A C 1
ATOM 1541 O O . ASP A 1 191 ? -0.954 7.223 3.629 1.00 96.12 191 ASP A O 1
ATOM 1545 N N . ILE A 1 192 ? -1.333 9.440 3.532 1.00 95.00 192 ILE A N 1
ATOM 1546 C CA . ILE A 1 192 ? 0.064 9.857 3.603 1.00 95.00 192 ILE A CA 1
ATOM 1547 C C . ILE A 1 192 ? 0.236 10.767 4.801 1.00 95.00 192 ILE A C 1
ATOM 1549 O O . ILE A 1 192 ? -0.481 11.762 4.962 1.00 95.00 192 ILE A O 1
ATOM 1553 N N . ARG A 1 193 ? 1.243 10.455 5.608 1.00 94.00 193 ARG A N 1
ATOM 1554 C CA . ARG A 1 193 ? 1.688 11.295 6.708 1.00 94.00 193 ARG A CA 1
ATOM 1555 C C . ARG A 1 193 ? 3.130 11.711 6.493 1.00 94.00 193 ARG A C 1
ATOM 1557 O O . ARG A 1 193 ? 3.936 10.962 5.950 1.00 94.00 193 ARG A O 1
ATOM 1564 N N . TYR A 1 194 ? 3.430 12.923 6.918 1.00 92.62 194 TYR A N 1
ATOM 1565 C CA . TYR A 1 194 ? 4.787 13.389 7.107 1.00 92.62 194 TYR A CA 1
ATOM 1566 C C . TYR A 1 194 ? 4.929 13.743 8.585 1.00 92.62 194 TYR A C 1
ATOM 1568 O O . TYR A 1 194 ? 4.238 14.639 9.079 1.00 92.62 194 TYR A O 1
ATOM 1576 N N . LYS A 1 195 ? 5.770 12.990 9.299 1.00 89.00 195 LYS A N 1
ATOM 1577 C CA . LYS A 1 195 ? 5.827 12.976 10.765 1.00 89.00 195 LYS A CA 1
ATOM 1578 C C . LYS A 1 195 ? 4.427 12.677 11.318 1.00 89.00 195 LYS A C 1
ATOM 1580 O O . LYS A 1 195 ? 3.779 11.728 10.880 1.00 89.00 195 LYS A O 1
ATOM 1585 N N . ASP A 1 196 ? 3.921 13.523 12.205 1.00 84.94 196 ASP A N 1
ATOM 1586 C CA . ASP A 1 196 ? 2.591 13.369 12.799 1.00 84.94 196 ASP A CA 1
ATOM 1587 C C . ASP A 1 196 ? 1.478 14.075 12.001 1.00 84.94 196 ASP A C 1
ATOM 1589 O O . ASP A 1 196 ? 0.308 14.033 12.386 1.00 84.94 196 ASP A O 1
ATOM 1593 N N . LYS A 1 197 ? 1.809 14.729 10.878 1.00 88.94 197 LYS A N 1
ATOM 1594 C CA . LYS A 1 197 ? 0.848 15.486 10.068 1.00 88.94 197 LYS A CA 1
ATOM 1595 C C . LYS A 1 197 ? 0.355 14.657 8.887 1.00 88.94 197 LYS A C 1
ATOM 1597 O O . LYS A 1 197 ? 1.144 14.171 8.080 1.00 88.94 197 LYS A O 1
ATOM 1602 N N . THR A 1 198 ? -0.962 14.560 8.729 1.00 90.81 198 THR A N 1
ATOM 1603 C CA . THR A 1 198 ? -1.569 13.983 7.518 1.00 90.81 198 THR A CA 1
ATOM 1604 C C . THR A 1 198 ? -1.497 14.990 6.378 1.00 90.81 198 THR A C 1
ATOM 1606 O O . THR A 1 198 ? -1.939 16.127 6.535 1.00 90.81 198 THR A O 1
ATOM 1609 N N . ILE A 1 199 ? -0.927 14.574 5.248 1.00 89.94 199 ILE A N 1
ATOM 1610 C CA . ILE A 1 199 ? -0.707 15.431 4.072 1.00 89.94 199 ILE A CA 1
ATOM 1611 C C . ILE A 1 199 ? -1.575 15.032 2.880 1.00 89.94 199 ILE A C 1
ATOM 1613 O O . ILE A 1 199 ? -1.819 15.855 2.007 1.00 89.94 199 ILE A O 1
ATOM 1617 N N . CYS A 1 200 ? -2.063 13.792 2.841 1.00 90.12 200 CYS A N 1
ATOM 1618 C CA . CYS A 1 200 ? -3.012 13.321 1.836 1.00 90.12 200 CYS A CA 1
ATOM 1619 C C . CYS A 1 200 ? -3.880 12.217 2.444 1.00 90.12 200 CYS A C 1
ATOM 1621 O O . CYS A 1 200 ? -3.366 11.365 3.168 1.00 90.12 200 CYS A O 1
ATOM 1623 N N . SER A 1 201 ? -5.177 12.238 2.154 1.00 92.50 201 SER A N 1
ATOM 1624 C CA . SER A 1 201 ? -6.150 11.244 2.605 1.00 92.50 201 SER A CA 1
ATOM 1625 C C . SER A 1 201 ? -7.217 11.113 1.522 1.00 92.50 201 SER A C 1
ATOM 1627 O O . SER A 1 201 ? -8.025 12.020 1.331 1.00 92.50 201 SER A O 1
ATOM 1629 N N . LYS A 1 202 ? -7.150 10.046 0.724 1.00 92.06 202 LYS A N 1
ATOM 1630 C CA . LYS A 1 202 ? -7.980 9.865 -0.473 1.00 92.06 202 LYS A CA 1
ATOM 1631 C C . LYS A 1 202 ? -8.508 8.443 -0.567 1.00 92.06 202 LYS A C 1
ATOM 1633 O O . LYS A 1 202 ? -7.852 7.474 -0.193 1.00 92.06 202 LYS A O 1
ATOM 1638 N N . VAL A 1 203 ? -9.696 8.329 -1.149 1.00 94.06 203 VAL A N 1
ATOM 1639 C CA . VAL A 1 203 ? -10.376 7.057 -1.388 1.00 94.06 203 VAL A CA 1
ATOM 1640 C C . VAL A 1 203 ? -10.738 6.980 -2.856 1.00 94.06 203 VAL A C 1
ATOM 1642 O O . VAL A 1 203 ? -11.319 7.913 -3.403 1.00 94.06 203 VAL A O 1
ATOM 1645 N N . LEU A 1 204 ? -10.406 5.859 -3.479 1.00 93.69 204 LEU A N 1
ATOM 1646 C CA . LEU A 1 204 ? -10.646 5.602 -4.886 1.00 93.69 204 LEU A CA 1
ATOM 1647 C C . LEU A 1 204 ? -11.525 4.364 -5.031 1.00 93.69 204 LEU A C 1
ATOM 1649 O O . LEU A 1 204 ? -11.143 3.269 -4.617 1.00 93.69 204 LEU A O 1
ATOM 1653 N N . TRP A 1 205 ? -12.704 4.550 -5.615 1.00 93.25 205 TRP A N 1
ATOM 1654 C CA . TRP A 1 205 ? -13.675 3.486 -5.842 1.00 93.25 205 TRP A CA 1
ATOM 1655 C C . TRP A 1 205 ? -13.479 2.879 -7.233 1.00 93.25 205 TRP A C 1
ATOM 1657 O O . TRP A 1 205 ? -13.647 3.557 -8.245 1.00 93.25 205 TRP A O 1
ATOM 1667 N N . GLY A 1 206 ? -13.152 1.590 -7.282 1.00 91.88 206 GLY A N 1
ATOM 1668 C CA . GLY A 1 206 ? -12.797 0.882 -8.506 1.00 91.88 206 GLY A CA 1
ATOM 1669 C C . GLY A 1 206 ? -11.359 1.136 -8.966 1.00 91.88 206 GLY A C 1
ATOM 1670 O O . GLY A 1 206 ? -10.596 1.881 -8.348 1.00 91.88 206 GLY A O 1
ATOM 1671 N N . ILE A 1 207 ? -10.991 0.512 -10.086 1.00 90.19 207 ILE A N 1
ATOM 1672 C CA . ILE A 1 207 ? -9.737 0.802 -10.789 1.00 90.19 207 ILE A CA 1
ATOM 1673 C C . ILE A 1 207 ? -9.999 1.883 -11.854 1.00 90.19 207 ILE A C 1
ATOM 1675 O O . ILE A 1 207 ? -10.887 1.703 -12.695 1.00 90.19 207 ILE A O 1
ATOM 1679 N N . PRO A 1 208 ? -9.250 3.000 -11.861 1.00 84.19 208 PRO A N 1
ATOM 1680 C CA . PRO A 1 208 ? -9.427 4.050 -12.860 1.00 84.19 208 PRO A CA 1
ATOM 1681 C C . PRO A 1 208 ? -9.209 3.548 -14.284 1.00 84.19 208 PRO A C 1
ATOM 1683 O O . PRO A 1 208 ? -8.406 2.649 -14.518 1.00 84.19 208 PRO A O 1
ATOM 1686 N N . ASN A 1 209 ? -9.913 4.148 -15.246 1.00 77.19 209 ASN A N 1
ATOM 1687 C CA . ASN A 1 209 ? -9.888 3.771 -16.667 1.00 77.19 209 ASN A CA 1
ATOM 1688 C C . ASN A 1 209 ? -10.248 2.302 -16.974 1.00 77.19 209 ASN A C 1
ATOM 1690 O O . ASN A 1 209 ? -10.142 1.886 -18.126 1.00 77.19 209 ASN A O 1
ATOM 1694 N N . ALA A 1 210 ? -10.716 1.524 -15.993 1.00 79.44 210 ALA A N 1
ATOM 1695 C CA . ALA A 1 210 ? -11.078 0.125 -16.201 1.00 79.44 210 ALA A CA 1
ATOM 1696 C C . ALA A 1 210 ? -12.509 -0.077 -16.725 1.00 79.44 210 ALA A C 1
ATOM 1698 O O . ALA A 1 210 ? -12.803 -1.107 -17.320 1.00 79.44 210 ALA A O 1
ATOM 1699 N N . ASN A 1 211 ? -13.382 0.924 -16.576 1.00 65.69 211 ASN A N 1
ATOM 1700 C CA . ASN A 1 211 ? -14.785 0.872 -17.011 1.00 65.69 211 ASN A CA 1
ATOM 1701 C C . ASN A 1 211 ? -14.983 1.218 -18.506 1.00 65.69 211 ASN A C 1
ATOM 1703 O O . ASN A 1 211 ? -16.090 1.566 -18.915 1.00 65.69 211 ASN A O 1
ATOM 1707 N N . GLY A 1 212 ? -13.917 1.206 -19.316 1.00 61.81 212 GLY A N 1
ATOM 1708 C CA . GLY A 1 212 ? -13.995 1.495 -20.751 1.00 61.81 212 GLY A CA 1
ATOM 1709 C C . GLY A 1 212 ? -14.741 0.399 -21.521 1.00 61.81 212 GLY A C 1
ATOM 1710 O O . GLY A 1 212 ? -14.584 -0.782 -21.219 1.00 61.81 212 GLY A O 1
ATOM 1711 N N . PHE A 1 213 ? -15.520 0.793 -22.534 1.00 52.88 213 PHE A N 1
ATOM 1712 C CA . PHE A 1 213 ? -16.407 -0.086 -23.317 1.00 52.88 213 PHE A CA 1
ATOM 1713 C C . PHE A 1 213 ? -15.700 -1.247 -24.050 1.00 52.88 213 PHE A C 1
ATOM 1715 O O . PHE A 1 213 ? -16.366 -2.214 -24.410 1.00 52.88 213 PHE A O 1
ATOM 1722 N N . ASP A 1 214 ? -14.373 -1.201 -24.202 1.00 60.94 214 ASP A N 1
ATOM 1723 C CA . ASP A 1 214 ? -13.637 -2.108 -25.097 1.00 60.94 214 ASP A CA 1
ATOM 1724 C C . ASP A 1 214 ? -12.741 -3.126 -24.366 1.00 60.94 214 ASP A C 1
ATOM 1726 O O . ASP A 1 214 ? -11.917 -3.790 -24.990 1.00 60.94 214 ASP A O 1
ATOM 1730 N N . GLY A 1 215 ? -12.811 -3.221 -23.030 1.00 70.69 215 GLY A N 1
ATOM 1731 C CA . GLY A 1 215 ? -11.947 -4.136 -22.265 1.00 70.69 215 GLY A CA 1
ATOM 1732 C C . GLY A 1 215 ? -10.443 -3.817 -22.350 1.00 70.69 215 GLY A C 1
ATOM 1733 O O . GLY A 1 215 ? -9.620 -4.606 -21.893 1.00 70.69 215 GLY A O 1
ATOM 1734 N N . TRP A 1 216 ? -10.073 -2.646 -22.887 1.00 79.25 216 TRP A N 1
ATOM 1735 C CA . TRP A 1 216 ? -8.692 -2.168 -23.061 1.00 79.25 216 TRP A CA 1
ATOM 1736 C C . TRP A 1 216 ? -7.820 -2.361 -21.816 1.00 79.25 216 TRP A C 1
ATOM 1738 O O . TRP A 1 216 ? -6.667 -2.781 -21.911 1.00 79.25 216 TRP A O 1
ATOM 1748 N N . PHE A 1 217 ? -8.387 -2.084 -20.640 1.00 85.94 217 PHE A N 1
ATOM 1749 C CA . PHE A 1 217 ? -7.703 -2.213 -19.358 1.00 85.94 217 PHE A CA 1
ATOM 1750 C C . PHE A 1 217 ? -7.060 -3.589 -19.164 1.00 85.94 217 PHE A C 1
ATOM 1752 O O . PHE A 1 217 ? -5.925 -3.661 -18.703 1.00 85.94 217 PHE A O 1
ATOM 1759 N N . TYR A 1 218 ? -7.740 -4.667 -19.560 1.00 85.75 218 TYR A N 1
ATOM 1760 C CA . TYR A 1 218 ? -7.269 -6.030 -19.322 1.00 85.75 218 TYR A CA 1
ATOM 1761 C C . TYR A 1 218 ? -5.939 -6.338 -20.022 1.00 85.75 218 TYR A C 1
ATOM 1763 O O . TYR A 1 218 ? -5.157 -7.125 -19.493 1.00 85.75 218 TYR A O 1
ATOM 1771 N N . ASN A 1 219 ? -5.655 -5.663 -21.141 1.00 85.25 219 ASN A N 1
ATOM 1772 C CA . ASN A 1 219 ? -4.431 -5.827 -21.931 1.00 85.25 219 ASN A CA 1
ATOM 1773 C C . ASN A 1 219 ? -3.421 -4.679 -21.738 1.00 85.25 219 ASN A C 1
ATOM 1775 O O . ASN A 1 219 ? -2.308 -4.741 -22.252 1.00 85.25 219 ASN A O 1
ATOM 1779 N N . CYS A 1 220 ? -3.793 -3.623 -21.013 1.00 86.38 220 CYS A N 1
ATOM 1780 C CA . CYS A 1 220 ? -2.941 -2.463 -20.769 1.00 86.38 220 CYS A CA 1
ATOM 1781 C C . CYS A 1 220 ? -1.993 -2.722 -19.585 1.00 86.38 220 CYS A C 1
ATOM 1783 O O . CYS A 1 220 ? -2.416 -3.358 -18.615 1.00 86.38 220 CYS A O 1
ATOM 1785 N N . PRO A 1 221 ? -0.757 -2.181 -19.603 1.00 91.00 221 PRO A N 1
ATOM 1786 C CA . PRO A 1 221 ? 0.082 -2.086 -18.412 1.00 91.00 221 PRO A CA 1
ATOM 1787 C C . PRO A 1 221 ? -0.695 -1.509 -17.226 1.00 91.00 221 PRO A C 1
ATOM 1789 O O . PRO A 1 221 ? -1.316 -0.446 -17.336 1.00 91.00 221 PRO A O 1
ATOM 1792 N N . PHE A 1 222 ? -0.683 -2.220 -16.103 1.00 93.50 222 PHE A N 1
ATOM 1793 C CA . PHE A 1 222 ? -1.424 -1.827 -14.917 1.00 93.50 222 PHE A CA 1
ATOM 1794 C C . PHE A 1 222 ? -0.763 -0.639 -14.225 1.00 93.50 222 PHE A C 1
ATOM 1796 O O . PHE A 1 222 ? 0.399 -0.687 -13.814 1.00 93.50 222 PHE A O 1
ATOM 1803 N N . ARG A 1 223 ? -1.542 0.430 -14.055 1.00 92.44 223 ARG A N 1
ATOM 1804 C CA . ARG A 1 223 ? -1.130 1.612 -13.308 1.00 92.44 223 ARG A CA 1
ATOM 1805 C C . ARG A 1 223 ? -2.336 2.333 -12.727 1.00 92.44 223 ARG A C 1
ATOM 1807 O O . ARG A 1 223 ? -3.269 2.675 -13.451 1.00 92.44 223 ARG A O 1
ATOM 1814 N N . ILE A 1 224 ? -2.272 2.636 -11.437 1.00 92.31 224 ILE A N 1
ATOM 1815 C CA . ILE A 1 224 ? -3.190 3.565 -10.774 1.00 92.31 224 ILE A CA 1
ATOM 1816 C C . ILE A 1 224 ? -2.410 4.843 -10.505 1.00 92.31 224 ILE A C 1
ATOM 1818 O O . ILE A 1 224 ? -1.371 4.799 -9.861 1.00 92.31 224 ILE A O 1
ATOM 1822 N N . ASP A 1 225 ? -2.896 5.978 -10.988 1.00 90.00 225 ASP A N 1
ATOM 1823 C CA . ASP A 1 225 ? -2.370 7.301 -10.642 1.00 90.00 225 ASP A CA 1
ATOM 1824 C C . ASP A 1 225 ? -3.411 7.979 -9.753 1.00 90.00 225 ASP A C 1
ATOM 1826 O O . ASP A 1 225 ? -4.571 8.004 -10.131 1.00 90.00 225 ASP A O 1
ATOM 1830 N N . LEU A 1 226 ? -3.070 8.458 -8.559 1.00 86.12 226 LEU A N 1
ATOM 1831 C CA . LEU A 1 226 ? -4.064 8.997 -7.623 1.00 86.12 226 LEU A CA 1
ATOM 1832 C C . LEU A 1 226 ? -4.326 10.494 -7.844 1.00 86.12 226 LEU A C 1
ATOM 1834 O O . LEU A 1 226 ? -5.438 10.972 -7.627 1.00 86.12 226 LEU A O 1
ATOM 1838 N N . LEU A 1 227 ? -3.314 11.248 -8.279 1.00 78.12 227 LEU A N 1
ATOM 1839 C CA . LEU A 1 227 ? -3.396 12.711 -8.379 1.00 78.12 227 LEU A CA 1
ATOM 1840 C C . LEU A 1 227 ? -4.003 13.169 -9.703 1.00 78.12 227 LEU A C 1
ATOM 1842 O O . LEU A 1 227 ? -4.678 14.193 -9.745 1.00 78.12 227 LEU A O 1
ATOM 1846 N N . THR A 1 228 ? -3.822 12.391 -10.771 1.00 67.25 228 THR A N 1
ATOM 1847 C CA . THR A 1 228 ? -4.384 12.717 -12.090 1.00 67.25 228 THR A CA 1
ATOM 1848 C C . THR A 1 228 ? -5.920 12.667 -12.105 1.00 67.25 228 THR A C 1
ATOM 1850 O O . THR A 1 228 ? -6.550 13.427 -12.839 1.00 67.25 228 THR A O 1
ATOM 1853 N N . TYR A 1 229 ? -6.541 11.815 -11.279 1.00 54.69 229 TYR A N 1
ATOM 1854 C CA . TYR A 1 229 ? -8.008 11.697 -11.208 1.00 54.69 229 TYR A CA 1
ATOM 1855 C C . TYR A 1 229 ? -8.631 12.617 -10.164 1.00 54.69 229 TYR A C 1
ATOM 1857 O O . TYR A 1 229 ? -9.753 13.066 -10.366 1.00 54.69 229 TYR A O 1
ATOM 1865 N N . ALA A 1 230 ? -7.888 12.979 -9.116 1.00 50.88 230 ALA A N 1
ATOM 1866 C CA . ALA A 1 230 ? -8.343 13.955 -8.131 1.00 50.88 230 ALA A CA 1
ATOM 1867 C C . ALA A 1 230 ? -8.627 15.343 -8.734 1.00 50.88 230 ALA A C 1
ATOM 1869 O O . ALA A 1 230 ? -9.408 16.091 -8.173 1.00 50.88 230 ALA A O 1
ATOM 1870 N N . ALA A 1 231 ? -8.019 15.688 -9.874 1.00 47.09 231 ALA A N 1
ATOM 1871 C CA . ALA A 1 231 ? -8.253 16.962 -10.555 1.00 47.09 231 ALA A CA 1
ATOM 1872 C C . ALA A 1 231 ? -9.548 17.003 -11.398 1.00 47.09 231 ALA A C 1
ATOM 1874 O O . ALA A 1 231 ? -9.859 18.051 -11.962 1.00 47.09 231 ALA A O 1
ATOM 1875 N N . ARG A 1 232 ? -10.255 15.872 -11.562 1.00 47.97 232 ARG A N 1
ATOM 1876 C CA . ARG A 1 232 ? -11.499 15.786 -12.355 1.00 47.97 232 ARG A CA 1
ATOM 1877 C C . ARG A 1 232 ? -12.771 15.819 -11.514 1.00 47.97 232 ARG A C 1
ATOM 1879 O O . ARG A 1 232 ? -13.808 16.181 -12.060 1.00 47.97 232 ARG A O 1
ATOM 1886 N N . ASP A 1 233 ? -12.692 15.447 -10.241 1.00 47.72 233 ASP A N 1
ATOM 1887 C CA . ASP A 1 233 ? -13.793 15.633 -9.303 1.00 47.72 233 ASP A CA 1
ATOM 1888 C C . ASP A 1 233 ? -13.717 17.075 -8.777 1.00 47.72 233 ASP A C 1
ATOM 1890 O O . ASP A 1 233 ? -12.665 17.507 -8.317 1.00 47.72 233 ASP A O 1
ATOM 1894 N N . ASP A 1 234 ? -14.812 17.834 -8.875 1.00 44.78 234 ASP A N 1
ATOM 1895 C CA . ASP A 1 234 ? -14.934 19.270 -8.540 1.00 44.78 234 ASP A CA 1
ATOM 1896 C C . ASP A 1 234 ? -14.625 19.636 -7.063 1.00 44.78 234 ASP A C 1
ATOM 1898 O O . ASP A 1 234 ? -14.834 20.772 -6.626 1.00 44.78 234 ASP A O 1
ATOM 1902 N N . GLU A 1 235 ? -14.101 18.702 -6.269 1.00 48.00 235 GLU A N 1
ATOM 1903 C CA . GLU A 1 235 ? -13.461 19.005 -4.998 1.00 48.00 235 GLU A CA 1
ATOM 1904 C C . GLU A 1 235 ? -12.037 19.478 -5.297 1.00 48.00 235 GLU A C 1
ATOM 1906 O O . GLU A 1 235 ? -11.157 18.693 -5.634 1.00 48.00 235 GLU A O 1
ATOM 1911 N N . ASN A 1 236 ? -11.817 20.792 -5.181 1.00 44.38 236 ASN A N 1
ATOM 1912 C CA . ASN A 1 236 ? -10.504 21.438 -5.117 1.00 44.38 236 ASN A CA 1
ATOM 1913 C C . ASN A 1 236 ? -9.721 20.917 -3.897 1.00 44.38 236 ASN A C 1
ATOM 1915 O O . ASN A 1 236 ? -9.513 21.622 -2.909 1.00 44.38 236 ASN A O 1
ATOM 1919 N N . ASP A 1 237 ? -9.355 19.644 -3.945 1.00 50.78 237 ASP A N 1
ATOM 1920 C CA . ASP A 1 237 ? -8.624 18.936 -2.923 1.00 50.78 237 ASP A CA 1
ATOM 1921 C C . ASP A 1 237 ? -7.172 19.355 -3.125 1.00 50.78 237 ASP A C 1
ATOM 1923 O O . ASP A 1 237 ? -6.494 18.931 -4.066 1.00 50.78 237 ASP A O 1
ATOM 1927 N N . GLY A 1 238 ? -6.802 20.356 -2.327 1.00 57.25 238 GLY A N 1
ATOM 1928 C CA . GLY A 1 238 ? -5.714 21.281 -2.584 1.00 57.25 238 GLY A CA 1
ATOM 1929 C C . GLY A 1 238 ? -4.403 20.615 -2.970 1.00 57.25 238 GLY A C 1
ATOM 1930 O O . GLY A 1 238 ? -4.065 19.506 -2.558 1.00 57.25 238 GLY A O 1
ATOM 1931 N N . GLU A 1 239 ? -3.633 21.353 -3.760 1.00 72.00 239 GLU A N 1
ATOM 1932 C CA . GLU A 1 239 ? -2.243 21.043 -4.041 1.00 72.00 239 GLU A CA 1
ATOM 1933 C C . GLU A 1 239 ? -1.503 20.647 -2.753 1.00 72.00 239 GLU A C 1
ATOM 1935 O O . GLU A 1 239 ? -1.342 21.457 -1.840 1.00 72.00 239 GLU A O 1
ATOM 1940 N N . VAL A 1 240 ? -1.066 19.387 -2.666 1.00 82.06 240 VAL A N 1
ATOM 1941 C CA . VAL A 1 240 ? -0.369 18.886 -1.479 1.00 82.06 240 VAL A CA 1
ATOM 1942 C C . VAL A 1 240 ? 1.052 19.441 -1.484 1.00 82.06 240 VAL A C 1
ATOM 1944 O O . VAL A 1 240 ? 1.918 18.968 -2.227 1.00 82.06 240 VAL A O 1
ATOM 1947 N N . THR A 1 241 ? 1.283 20.456 -0.652 1.00 84.38 241 THR A N 1
ATOM 1948 C CA . THR A 1 241 ? 2.598 21.067 -0.445 1.00 84.38 241 THR A CA 1
ATOM 1949 C C . THR A 1 241 ? 3.132 20.797 0.957 1.00 84.38 241 THR A C 1
ATOM 1951 O O . THR A 1 241 ? 2.406 20.946 1.938 1.00 84.38 241 THR A O 1
ATOM 1954 N N . LEU A 1 242 ? 4.416 20.467 1.052 1.00 83.94 242 LEU A N 1
ATOM 1955 C CA . LEU A 1 242 ? 5.190 20.432 2.290 1.00 83.94 242 LEU A CA 1
ATOM 1956 C C . LEU A 1 242 ? 6.141 21.623 2.319 1.00 83.94 242 LEU A C 1
ATOM 1958 O O . LEU A 1 242 ? 6.759 21.939 1.306 1.00 83.94 242 LEU A O 1
ATOM 1962 N N . SER A 1 243 ? 6.308 22.253 3.471 1.00 84.12 243 SER A N 1
ATOM 1963 C CA . SER A 1 243 ? 7.171 23.422 3.633 1.00 84.12 243 SER A CA 1
ATOM 1964 C C . SER A 1 243 ? 8.026 23.336 4.899 1.00 84.12 243 SER A C 1
ATOM 1966 O O . SER A 1 243 ? 7.921 22.398 5.690 1.00 84.12 243 SER A O 1
ATOM 1968 N N . VAL A 1 244 ? 8.889 24.330 5.118 1.00 79.31 244 VAL A N 1
ATOM 1969 C CA . VAL A 1 244 ? 9.734 24.415 6.325 1.00 79.31 244 VAL A CA 1
ATOM 1970 C C . VAL A 1 244 ? 8.898 24.455 7.613 1.00 79.31 244 VAL A C 1
ATOM 1972 O O . VAL A 1 244 ? 9.322 23.906 8.628 1.00 79.31 244 VAL A O 1
ATOM 1975 N N . SER A 1 245 ? 7.692 25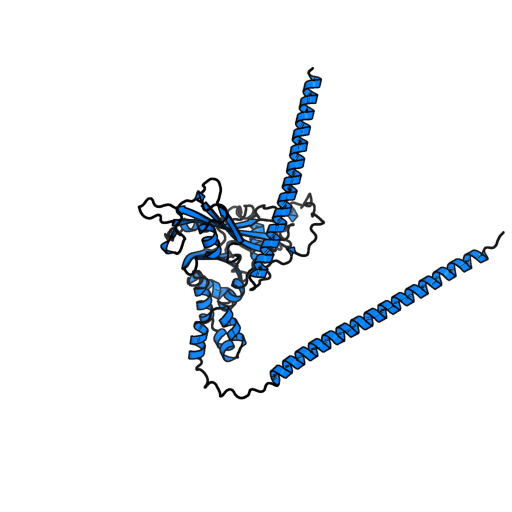.036 7.588 1.00 77.94 245 SER A N 1
ATOM 1976 C CA . SER A 1 245 ? 6.797 25.055 8.758 1.00 77.94 245 SER A CA 1
ATOM 1977 C C . SER A 1 245 ? 6.263 23.667 9.127 1.00 77.94 245 SER A C 1
ATOM 1979 O O . SER A 1 245 ? 5.924 23.434 10.284 1.00 77.94 245 SER A O 1
ATOM 1981 N N . ASP A 1 246 ? 6.268 22.725 8.179 1.00 81.19 246 ASP A N 1
ATOM 1982 C CA . ASP A 1 246 ? 5.934 21.316 8.409 1.00 81.19 246 ASP A CA 1
ATOM 1983 C C . ASP A 1 246 ? 7.121 20.518 8.976 1.00 81.19 246 ASP A C 1
ATOM 1985 O O . ASP A 1 246 ? 7.012 19.322 9.239 1.00 81.19 246 ASP A O 1
ATOM 1989 N N . GLY A 1 247 ? 8.266 21.175 9.185 1.00 80.50 247 GLY A N 1
ATOM 1990 C CA . GLY A 1 247 ? 9.477 20.577 9.731 1.00 80.50 247 GLY A CA 1
ATOM 1991 C C . GLY A 1 247 ? 10.455 20.065 8.675 1.00 80.50 247 GLY A C 1
ATOM 1992 O O . GLY A 1 247 ? 11.334 19.283 9.036 1.00 80.50 247 GLY A O 1
ATOM 1993 N N . LEU A 1 248 ? 10.324 20.482 7.409 1.00 83.44 248 LEU A N 1
ATOM 1994 C CA . LEU A 1 248 ? 11.350 20.235 6.391 1.00 83.44 248 LEU A CA 1
ATOM 1995 C C . LEU A 1 248 ? 12.623 21.052 6.682 1.00 83.44 248 LEU A C 1
ATOM 1997 O O . LEU A 1 248 ? 12.532 22.211 7.097 1.00 83.44 248 LEU A O 1
ATOM 2001 N N . PRO A 1 249 ? 13.825 20.507 6.419 1.00 79.44 249 PRO A N 1
ATOM 2002 C CA . PRO A 1 249 ? 15.061 21.259 6.554 1.00 79.44 249 PRO A CA 1
ATOM 2003 C C . PRO A 1 249 ? 15.132 22.374 5.498 1.00 79.44 249 PRO A C 1
ATOM 2005 O O . PRO A 1 249 ? 14.795 22.138 4.335 1.00 79.44 249 PRO A O 1
ATOM 2008 N N . PRO A 1 250 ? 15.618 23.576 5.855 1.00 73.06 250 PRO A N 1
ATOM 2009 C CA . PRO A 1 250 ? 15.895 24.610 4.869 1.00 73.06 250 PRO A CA 1
ATOM 2010 C C . PRO A 1 250 ? 17.081 24.186 3.995 1.00 73.06 250 PRO A C 1
ATOM 2012 O O . PRO A 1 250 ? 18.139 23.805 4.505 1.00 73.06 250 PRO A O 1
ATOM 2015 N N . ILE A 1 251 ? 16.916 24.265 2.676 1.00 74.19 251 ILE A N 1
ATOM 2016 C CA . ILE A 1 251 ? 17.951 23.907 1.703 1.00 74.19 251 ILE A CA 1
ATOM 2017 C C . ILE A 1 251 ? 18.486 25.170 1.049 1.00 74.19 251 ILE A C 1
ATOM 2019 O O . ILE A 1 251 ? 17.756 25.888 0.372 1.00 74.19 251 ILE A O 1
ATOM 2023 N N . ALA A 1 252 ? 19.790 25.401 1.197 1.00 64.31 252 ALA A N 1
ATOM 2024 C CA . ALA A 1 252 ? 20.477 26.523 0.562 1.00 64.31 252 ALA A CA 1
ATOM 2025 C C . ALA A 1 252 ? 20.837 26.263 -0.916 1.00 64.31 252 ALA A C 1
ATOM 2027 O O . ALA A 1 252 ? 20.947 27.207 -1.690 1.00 64.31 252 ALA A O 1
ATOM 2028 N N . SER A 1 253 ? 21.053 25.002 -1.321 1.00 68.50 253 SER A N 1
ATOM 2029 C CA . SER A 1 253 ? 21.304 24.620 -2.722 1.00 68.50 253 SER A CA 1
ATOM 2030 C C . SER A 1 253 ? 20.922 23.164 -2.992 1.00 68.50 253 SER A C 1
ATOM 2032 O O . SER A 1 253 ? 21.303 22.263 -2.245 1.00 68.50 253 SER A O 1
ATOM 2034 N N . MET A 1 254 ? 20.240 22.932 -4.116 1.00 70.50 254 MET A N 1
ATOM 2035 C CA . MET A 1 254 ? 19.887 21.597 -4.608 1.00 70.50 254 MET A CA 1
ATOM 2036 C C . MET A 1 254 ? 21.096 20.746 -5.028 1.00 70.50 254 MET A C 1
ATOM 2038 O O . MET A 1 254 ? 21.000 19.521 -5.085 1.00 70.50 254 MET A O 1
ATOM 2042 N N . GLU A 1 255 ? 22.251 21.344 -5.319 1.00 65.88 255 GLU A N 1
ATOM 2043 C CA . GLU A 1 255 ? 23.449 20.612 -5.763 1.00 65.88 255 GLU A CA 1
ATOM 2044 C C . GLU A 1 255 ? 24.095 19.812 -4.625 1.00 65.88 255 GLU A C 1
ATOM 2046 O O . GLU A 1 255 ? 24.725 18.782 -4.870 1.00 65.88 255 GLU A O 1
ATOM 2051 N N . ARG A 1 256 ? 23.908 20.265 -3.377 1.00 64.56 256 ARG A N 1
ATOM 2052 C CA . ARG A 1 256 ? 24.435 19.611 -2.168 1.00 64.56 256 ARG A CA 1
ATOM 2053 C C . ARG A 1 256 ? 23.583 18.422 -1.706 1.00 64.56 256 ARG A C 1
ATOM 2055 O O . ARG A 1 256 ? 24.068 17.590 -0.952 1.00 64.56 256 ARG A O 1
ATOM 2062 N N . GLU A 1 257 ? 22.365 18.283 -2.225 1.00 67.56 257 GLU A N 1
ATOM 2063 C CA . GLU A 1 257 ? 21.370 17.279 -1.815 1.00 67.56 257 GLU A CA 1
ATOM 2064 C C . GLU A 1 257 ? 21.385 16.005 -2.700 1.00 67.56 257 GLU A C 1
ATOM 2066 O O . GLU A 1 257 ? 20.337 15.448 -3.018 1.00 67.56 257 GLU A O 1
ATOM 2071 N N . ARG A 1 258 ? 22.556 15.567 -3.199 1.00 65.00 258 ARG A N 1
ATOM 2072 C CA . ARG A 1 258 ? 22.653 14.547 -4.275 1.00 65.00 258 ARG A CA 1
ATOM 2073 C C . ARG A 1 258 ? 22.611 13.075 -3.843 1.00 65.00 258 ARG A C 1
ATOM 2075 O O . ARG A 1 258 ? 21.842 12.330 -4.435 1.00 65.00 258 ARG A O 1
ATOM 2082 N N . LYS A 1 259 ? 23.474 12.626 -2.924 1.00 57.34 259 LYS A N 1
ATOM 2083 C CA . LYS A 1 259 ? 23.571 11.195 -2.545 1.00 57.34 259 LYS A CA 1
ATOM 2084 C C . LYS A 1 259 ? 23.093 10.917 -1.119 1.00 57.34 259 LYS A C 1
ATOM 2086 O O . LYS A 1 259 ? 22.375 9.949 -0.930 1.00 57.34 259 LYS A O 1
ATOM 2091 N N . ASP A 1 260 ? 23.375 11.833 -0.192 1.00 63.66 260 ASP A N 1
ATOM 2092 C CA . ASP A 1 260 ? 22.974 11.769 1.224 1.00 63.66 260 ASP A CA 1
ATOM 2093 C C . ASP A 1 260 ? 22.426 13.126 1.693 1.00 63.66 260 ASP A C 1
ATOM 2095 O O . ASP A 1 260 ? 22.784 13.646 2.749 1.00 63.66 260 ASP A O 1
ATOM 2099 N N . GLY A 1 261 ? 21.627 13.769 0.838 1.00 73.44 261 GLY A N 1
ATOM 2100 C CA . GLY A 1 261 ? 21.058 15.078 1.140 1.00 73.44 261 GLY A CA 1
ATOM 2101 C C . GLY A 1 261 ? 20.255 15.054 2.440 1.00 73.44 261 GLY A C 1
ATOM 2102 O O . GLY A 1 261 ? 19.502 14.110 2.687 1.00 73.44 261 GLY A O 1
ATOM 2103 N N . LYS A 1 262 ? 20.379 16.103 3.257 1.00 80.19 262 LYS A N 1
ATOM 2104 C CA . LYS A 1 262 ? 19.622 16.227 4.508 1.00 80.19 262 LYS A CA 1
ATOM 2105 C C . LYS A 1 262 ? 18.114 16.203 4.247 1.00 80.19 262 LYS A C 1
ATOM 2107 O O . LYS A 1 262 ? 17.373 15.618 5.028 1.00 80.19 262 LYS A O 1
ATOM 2112 N N . LEU A 1 263 ? 17.658 16.801 3.144 1.00 80.56 263 LEU A N 1
ATOM 2113 C CA . LEU A 1 263 ? 16.256 16.737 2.731 1.00 80.56 263 LEU A CA 1
ATOM 2114 C C . LEU A 1 263 ? 15.842 15.308 2.392 1.00 80.56 263 LEU A C 1
ATOM 2116 O O . LEU A 1 263 ? 14.753 14.882 2.758 1.00 80.56 263 LEU A O 1
ATOM 2120 N N . TRP A 1 264 ? 16.699 14.584 1.673 1.00 79.69 264 TRP A N 1
ATOM 2121 C CA . TRP A 1 264 ? 16.412 13.216 1.262 1.00 79.69 264 TRP A CA 1
ATOM 2122 C C . TRP A 1 264 ? 16.249 12.290 2.467 1.00 79.69 264 TRP A C 1
ATOM 2124 O O . TRP A 1 264 ? 15.257 11.568 2.543 1.00 79.69 264 TRP A O 1
ATOM 2134 N N . GLN A 1 265 ? 17.180 12.362 3.421 1.00 83.44 265 GLN A N 1
ATOM 2135 C CA . GLN A 1 265 ? 17.110 11.600 4.669 1.00 83.44 265 GLN A CA 1
ATOM 2136 C C . GLN A 1 265 ? 15.855 11.961 5.463 1.00 83.44 265 GLN A C 1
ATOM 2138 O O . GLN A 1 265 ? 15.092 11.077 5.830 1.00 83.44 265 GLN A O 1
ATOM 2143 N N . GLU A 1 266 ? 15.564 13.254 5.619 1.00 86.62 266 GLU A N 1
ATOM 2144 C CA . GLU A 1 266 ? 14.372 13.692 6.343 1.00 86.62 266 GLU A CA 1
ATOM 2145 C C . GLU A 1 266 ? 13.065 13.212 5.686 1.00 86.62 266 GLU A C 1
ATOM 2147 O O . GLU A 1 266 ? 12.109 12.863 6.377 1.00 86.62 266 GLU A O 1
ATOM 2152 N N . LEU A 1 267 ? 12.988 13.202 4.352 1.00 86.69 267 LEU A N 1
ATOM 2153 C CA . LEU A 1 267 ? 11.827 12.659 3.646 1.00 86.69 267 LEU A CA 1
ATOM 2154 C C . LEU A 1 267 ? 11.724 11.147 3.833 1.00 86.69 267 LEU A C 1
ATOM 2156 O O . LEU A 1 267 ? 10.619 10.648 4.026 1.00 86.69 267 LEU A O 1
ATOM 2160 N N . CYS A 1 268 ? 12.847 10.429 3.796 1.00 85.56 268 CYS A N 1
ATOM 2161 C CA . CYS A 1 268 ? 12.859 8.987 4.020 1.00 85.56 268 CYS A CA 1
ATOM 2162 C C . CYS A 1 268 ? 12.411 8.616 5.438 1.00 85.56 268 CYS A C 1
ATOM 2164 O O . CYS A 1 268 ? 11.610 7.700 5.598 1.00 85.56 268 CYS A O 1
ATOM 2166 N N . ASP A 1 269 ? 12.879 9.360 6.438 1.00 88.06 269 ASP A N 1
ATOM 2167 C CA . ASP A 1 269 ? 12.597 9.094 7.850 1.00 88.06 269 ASP A CA 1
ATOM 2168 C C . ASP A 1 269 ? 11.218 9.615 8.278 1.00 88.06 269 ASP A C 1
ATOM 2170 O O . ASP A 1 269 ? 10.568 9.049 9.156 1.00 88.06 269 ASP A O 1
ATOM 2174 N N . GLY A 1 270 ? 10.767 10.715 7.671 1.00 90.38 270 GLY A N 1
ATOM 2175 C CA . GLY A 1 270 ? 9.534 11.396 8.049 1.00 90.38 270 GLY A CA 1
ATOM 2176 C C . GLY A 1 270 ? 8.295 10.941 7.284 1.00 90.38 270 GLY A C 1
ATOM 2177 O O . GLY A 1 270 ? 7.190 11.138 7.786 1.00 90.38 270 GLY A O 1
ATOM 2178 N N . LEU A 1 271 ? 8.423 10.382 6.077 1.00 93.56 271 LEU A N 1
ATOM 2179 C CA . LEU A 1 271 ? 7.257 9.980 5.288 1.00 93.56 271 LEU A CA 1
ATOM 2180 C C . LEU A 1 271 ? 6.722 8.615 5.700 1.00 93.56 271 LEU A C 1
ATOM 2182 O O . LEU A 1 271 ? 7.449 7.636 5.851 1.00 93.56 271 LEU A O 1
ATOM 2186 N N . TRP A 1 272 ? 5.400 8.550 5.766 1.00 95.19 272 TRP A N 1
ATOM 2187 C CA . TRP A 1 272 ? 4.651 7.335 5.999 1.00 95.19 272 TRP A CA 1
ATOM 2188 C C . TRP A 1 272 ? 3.525 7.216 4.970 1.00 95.19 272 TRP A C 1
ATOM 2190 O O . TRP A 1 272 ? 2.736 8.148 4.803 1.00 95.19 272 TRP A O 1
ATOM 2200 N N . LEU A 1 273 ? 3.437 6.074 4.290 1.00 96.31 273 LEU A N 1
ATOM 2201 C CA . LEU A 1 273 ? 2.404 5.768 3.299 1.00 96.31 273 LEU A CA 1
ATOM 2202 C C . LEU A 1 273 ? 1.626 4.516 3.701 1.00 96.31 273 LEU A C 1
ATOM 2204 O O . LEU A 1 273 ? 2.200 3.456 3.949 1.00 96.31 273 LEU A O 1
ATOM 2208 N N . SER A 1 274 ? 0.304 4.617 3.656 1.00 97.38 274 SER A N 1
ATOM 2209 C CA . SER A 1 274 ? -0.592 3.470 3.659 1.00 97.38 274 SER A CA 1
ATOM 2210 C C . SER A 1 274 ? -1.389 3.445 2.368 1.00 97.38 274 SER A C 1
ATOM 2212 O O . SER A 1 274 ? -2.017 4.438 2.008 1.00 97.38 274 SER A O 1
ATOM 2214 N N . TRP A 1 275 ? -1.385 2.297 1.698 1.00 98.06 275 TRP A N 1
ATOM 2215 C CA . TRP A 1 275 ? -2.205 2.046 0.521 1.00 98.06 275 TRP A CA 1
ATOM 2216 C C . TRP A 1 275 ? -2.956 0.741 0.733 1.00 98.06 275 TRP A C 1
ATOM 2218 O O . TRP A 1 275 ? -2.465 -0.348 0.430 1.00 98.06 275 TRP A O 1
ATOM 2228 N N . ILE A 1 276 ? -4.157 0.857 1.289 1.00 98.38 276 ILE A N 1
ATOM 2229 C CA . ILE A 1 276 ? -5.015 -0.287 1.567 1.00 98.38 276 ILE A CA 1
ATOM 2230 C C . ILE A 1 276 ? -5.867 -0.569 0.345 1.00 98.38 276 ILE A C 1
ATOM 2232 O O . ILE A 1 276 ? -6.603 0.298 -0.120 1.00 98.38 276 ILE A O 1
ATOM 2236 N N . VAL A 1 277 ? -5.801 -1.802 -0.137 1.00 98.19 277 VAL A N 1
ATOM 2237 C CA . VAL A 1 277 ? -6.719 -2.313 -1.147 1.00 98.19 277 VAL A CA 1
ATOM 2238 C C . VAL A 1 277 ? -7.780 -3.145 -0.445 1.00 98.19 277 VAL A C 1
ATOM 2240 O O . VAL A 1 277 ? -7.467 -4.027 0.351 1.00 98.19 277 VAL A O 1
ATOM 2243 N N . VAL A 1 278 ? -9.043 -2.857 -0.741 1.00 98.12 278 VAL A N 1
ATOM 2244 C CA . VAL A 1 278 ? -10.210 -3.602 -0.267 1.00 98.12 278 VAL A CA 1
ATOM 2245 C C . VAL A 1 278 ? -10.880 -4.242 -1.468 1.00 98.12 278 VAL A C 1
ATOM 2247 O O . VAL A 1 278 ? -11.158 -3.554 -2.445 1.00 98.12 278 VAL A O 1
ATOM 2250 N N . ASN A 1 279 ? -11.204 -5.529 -1.384 1.00 96.75 279 ASN A N 1
ATOM 2251 C CA . ASN A 1 279 ? -12.110 -6.166 -2.331 1.00 96.75 279 ASN A CA 1
ATOM 2252 C C . ASN A 1 279 ? -13.464 -6.415 -1.655 1.00 96.75 279 ASN A C 1
ATOM 2254 O O . ASN A 1 279 ? -13.592 -7.187 -0.700 1.00 96.75 279 ASN A O 1
ATOM 2258 N N . ARG A 1 280 ? -14.489 -5.738 -2.173 1.00 95.25 280 ARG A N 1
ATOM 2259 C CA . ARG A 1 280 ? -15.856 -5.712 -1.633 1.00 95.25 280 ARG A CA 1
ATOM 2260 C C . ARG A 1 280 ? -16.551 -7.062 -1.726 1.00 95.25 280 ARG A C 1
ATOM 2262 O O . ARG A 1 280 ? -17.392 -7.377 -0.886 1.00 95.25 280 ARG A O 1
ATOM 2269 N N . LYS A 1 281 ? -16.205 -7.848 -2.743 1.00 93.06 281 LYS A N 1
ATOM 2270 C CA . LYS A 1 281 ? -16.850 -9.119 -3.045 1.00 93.06 281 LYS A CA 1
ATOM 2271 C C . LYS A 1 281 ? -16.374 -10.229 -2.117 1.00 93.06 281 LYS A C 1
ATOM 2273 O O . LYS A 1 281 ? -17.194 -10.888 -1.486 1.00 93.06 281 LYS A O 1
ATOM 2278 N N . ILE A 1 282 ? -15.057 -10.386 -1.988 1.00 94.00 282 ILE A N 1
ATOM 2279 C CA . ILE A 1 282 ? -14.454 -11.381 -1.082 1.00 94.00 282 ILE A CA 1
ATOM 2280 C C . ILE A 1 282 ? -14.363 -10.874 0.366 1.00 94.00 282 ILE A C 1
ATOM 2282 O O . ILE A 1 282 ? -14.020 -11.636 1.267 1.00 94.00 282 ILE A O 1
ATOM 2286 N N . LYS A 1 283 ? -14.691 -9.594 0.602 1.00 95.75 283 LYS A N 1
ATOM 2287 C CA . LYS A 1 283 ? -14.694 -8.939 1.918 1.00 95.75 283 LYS A CA 1
ATOM 2288 C C . LYS A 1 283 ? -13.343 -9.036 2.627 1.00 95.75 283 LYS A C 1
ATOM 2290 O O . LYS A 1 283 ? -13.286 -9.332 3.822 1.00 95.75 283 LYS A O 1
ATOM 2295 N N . GLN A 1 284 ? -12.266 -8.805 1.889 1.00 96.31 284 GLN A N 1
ATOM 2296 C CA . GLN A 1 284 ? -10.906 -8.776 2.422 1.00 96.31 284 GLN A CA 1
ATOM 2297 C C . GLN A 1 284 ? -10.246 -7.442 2.112 1.00 96.31 284 GLN A C 1
ATOM 2299 O O . GLN A 1 284 ? -10.616 -6.755 1.156 1.00 96.31 284 GLN A O 1
ATOM 2304 N N . ALA A 1 285 ? -9.263 -7.096 2.932 1.00 97.50 285 ALA A N 1
ATOM 2305 C CA . ALA A 1 285 ? -8.442 -5.919 2.758 1.00 97.50 285 ALA A CA 1
ATOM 2306 C C . ALA A 1 285 ? -6.983 -6.243 3.099 1.00 97.50 285 ALA A C 1
ATOM 2308 O O . ALA A 1 285 ? -6.708 -7.176 3.851 1.00 97.50 285 ALA A O 1
ATOM 2309 N N . ALA A 1 286 ? -6.051 -5.492 2.527 1.00 97.62 286 ALA A N 1
ATOM 2310 C CA . ALA A 1 286 ? -4.645 -5.556 2.894 1.00 97.62 286 ALA A CA 1
ATOM 2311 C C . ALA A 1 286 ? -3.969 -4.227 2.574 1.00 97.62 286 ALA A C 1
ATOM 2313 O O . ALA A 1 286 ? -4.308 -3.569 1.589 1.00 97.62 286 ALA A O 1
ATOM 2314 N N . ASN A 1 287 ? -2.984 -3.853 3.385 1.00 97.62 287 ASN A N 1
ATOM 2315 C CA . ASN A 1 287 ? -2.100 -2.746 3.061 1.00 97.62 287 ASN A CA 1
ATOM 2316 C C . ASN A 1 287 ? -0.953 -3.242 2.175 1.00 97.62 287 ASN A C 1
ATOM 2318 O O . ASN A 1 287 ? -0.200 -4.130 2.572 1.00 97.62 287 ASN A O 1
ATOM 2322 N N . LEU A 1 288 ? -0.829 -2.657 0.984 1.00 96.88 288 LEU A N 1
ATOM 2323 C CA . LEU A 1 288 ? 0.212 -2.999 0.012 1.00 96.88 288 LEU A CA 1
ATOM 2324 C C . LEU A 1 288 ? 1.469 -2.131 0.166 1.00 96.88 288 LEU A C 1
ATOM 2326 O O . LEU A 1 288 ? 2.484 -2.400 -0.477 1.00 96.88 288 LEU A O 1
ATOM 2330 N N . ALA A 1 289 ? 1.411 -1.086 0.996 1.00 96.56 289 ALA A N 1
ATOM 2331 C CA . ALA A 1 289 ? 2.531 -0.192 1.247 1.00 96.56 289 ALA A CA 1
ATOM 2332 C C . ALA A 1 289 ? 3.432 -0.694 2.380 1.00 96.56 289 ALA A C 1
ATOM 2334 O O . ALA A 1 289 ? 2.950 -1.163 3.408 1.00 96.56 289 ALA A O 1
ATOM 2335 N N . SER A 1 290 ? 4.736 -0.465 2.242 1.00 94.25 290 SER A N 1
ATOM 2336 C CA . SER A 1 290 ? 5.767 -0.752 3.246 1.00 94.25 290 SER A CA 1
ATOM 2337 C C . SER A 1 290 ? 5.772 0.200 4.446 1.00 94.25 290 SER A C 1
ATOM 2339 O O . SER A 1 290 ? 6.698 0.136 5.239 1.00 94.25 290 SER A O 1
ATOM 2341 N N . TRP A 1 291 ? 4.797 1.101 4.601 1.00 93.31 291 TRP A N 1
ATOM 2342 C CA . TRP A 1 291 ? 4.812 2.213 5.565 1.00 93.31 291 TRP A CA 1
ATOM 2343 C C . TRP A 1 291 ? 5.930 3.227 5.357 1.00 93.31 291 TRP A C 1
ATOM 2345 O O . TRP A 1 291 ? 5.616 4.374 5.060 1.00 93.31 291 TRP A O 1
ATOM 2355 N N . SER A 1 292 ? 7.199 2.842 5.484 1.00 92.06 292 SER A N 1
ATOM 2356 C CA . SER A 1 292 ? 8.325 3.717 5.166 1.00 92.06 292 SER A CA 1
ATOM 2357 C C . SER A 1 292 ? 8.802 3.493 3.728 1.00 92.06 292 SER A C 1
ATOM 2359 O O . SER A 1 292 ? 8.555 2.430 3.141 1.00 92.06 292 SER A O 1
ATOM 2361 N N . PRO A 1 293 ? 9.501 4.473 3.140 1.00 92.44 293 PRO A N 1
ATOM 2362 C CA . PRO A 1 293 ? 10.148 4.295 1.851 1.00 92.44 293 PRO A CA 1
ATOM 2363 C C . PRO A 1 293 ? 11.133 3.121 1.894 1.00 92.44 293 PRO A C 1
ATOM 2365 O O . PRO A 1 293 ? 11.914 2.994 2.835 1.00 92.44 293 PRO A O 1
ATOM 2368 N N . LEU A 1 294 ? 11.105 2.280 0.859 1.00 88.38 294 LEU A N 1
ATOM 2369 C CA . LEU A 1 294 ? 12.111 1.238 0.609 1.00 88.38 294 LEU A CA 1
ATOM 2370 C C . LEU A 1 294 ? 13.375 1.829 -0.031 1.00 88.38 294 LEU A C 1
ATOM 2372 O O . LEU A 1 294 ? 14.444 1.226 -0.012 1.00 88.38 294 LEU A O 1
ATOM 2376 N N . GLY A 1 295 ? 13.240 3.021 -0.608 1.00 82.50 295 GLY A N 1
ATOM 2377 C CA . GLY A 1 295 ? 14.321 3.795 -1.184 1.00 82.50 295 GLY A CA 1
ATOM 2378 C C . GLY A 1 295 ? 13.773 4.864 -2.115 1.00 82.50 295 GLY A C 1
ATOM 2379 O O . GLY A 1 295 ? 12.597 5.232 -2.073 1.00 82.50 295 GLY A O 1
ATOM 2380 N N . GLY A 1 296 ? 14.630 5.344 -3.002 1.00 73.94 296 GLY A N 1
ATOM 2381 C CA . GLY A 1 296 ? 14.224 6.204 -4.095 1.00 73.94 296 GLY A CA 1
ATOM 2382 C C . GLY A 1 296 ? 15.391 6.981 -4.674 1.00 73.94 296 GLY A C 1
ATOM 2383 O O . GLY A 1 296 ? 16.553 6.720 -4.366 1.00 73.94 296 GLY A O 1
ATOM 2384 N N . GLN A 1 297 ? 15.076 7.884 -5.590 1.00 69.81 297 GLN A N 1
ATOM 2385 C CA . GLN A 1 297 ? 16.068 8.557 -6.407 1.00 69.81 297 GLN A CA 1
ATOM 2386 C C . GLN A 1 297 ? 15.606 9.974 -6.733 1.00 69.81 297 GLN A C 1
ATOM 2388 O O . GLN A 1 297 ? 14.431 10.230 -7.002 1.00 69.81 297 GLN A O 1
ATOM 2393 N N . ARG A 1 298 ? 16.553 10.908 -6.785 1.00 70.00 298 ARG A N 1
ATOM 2394 C CA . ARG A 1 298 ? 16.332 12.192 -7.452 1.00 70.00 298 ARG A CA 1
ATOM 2395 C C . ARG A 1 298 ? 16.280 11.957 -8.963 1.00 70.00 298 ARG A C 1
ATOM 2397 O O . ARG A 1 298 ? 17.234 11.440 -9.543 1.00 70.00 298 ARG A O 1
ATOM 2404 N N . HIS A 1 299 ? 15.166 12.308 -9.595 1.00 60.22 299 HIS A N 1
ATOM 2405 C CA . HIS A 1 299 ? 14.931 12.026 -11.009 1.00 60.22 299 HIS A CA 1
ATOM 2406 C C . HIS A 1 299 ? 15.796 12.937 -11.902 1.00 60.22 299 HIS A C 1
ATOM 2408 O O . HIS A 1 299 ? 15.749 14.166 -11.798 1.00 60.22 299 HIS A O 1
ATOM 2414 N N . TRP A 1 300 ? 16.589 12.332 -12.788 1.00 42.91 300 TRP A N 1
ATOM 2415 C CA . TRP A 1 300 ? 17.339 13.002 -13.861 1.00 42.91 300 TRP A CA 1
ATOM 2416 C C . TRP A 1 300 ? 16.439 13.040 -15.110 1.00 42.91 300 TRP A C 1
ATOM 2418 O O . TRP A 1 300 ? 15.841 12.002 -15.392 1.00 42.91 300 TRP A O 1
ATOM 2428 N N . PRO A 1 301 ? 16.260 14.160 -15.848 1.00 49.66 301 PRO A N 1
ATOM 2429 C CA . PRO A 1 301 ? 17.155 15.319 -16.001 1.00 49.66 301 PRO A CA 1
ATOM 2430 C C . PRO A 1 301 ? 16.709 16.618 -15.304 1.00 49.66 301 PRO A C 1
ATOM 2432 O O . PRO A 1 301 ? 17.474 17.576 -15.267 1.00 49.66 301 PRO A O 1
ATOM 2435 N N . THR A 1 302 ? 15.486 16.701 -14.771 1.00 56.53 302 THR A N 1
ATOM 2436 C CA . THR A 1 302 ? 14.903 17.980 -14.312 1.00 56.53 302 THR A CA 1
ATOM 2437 C C . THR A 1 302 ? 15.552 18.520 -13.036 1.00 56.53 302 THR A C 1
ATOM 2439 O O . THR A 1 302 ? 15.304 19.665 -12.668 1.00 56.53 302 THR A O 1
ATOM 2442 N N . GLU A 1 303 ? 16.341 17.699 -12.332 1.00 64.88 303 GLU A N 1
ATOM 2443 C CA . GLU A 1 303 ? 17.049 18.018 -11.086 1.00 64.88 303 GLU A CA 1
ATOM 2444 C C . GLU A 1 303 ? 16.162 18.520 -9.925 1.00 64.88 303 GLU A C 1
ATOM 2446 O O . GLU A 1 303 ? 16.650 18.611 -8.809 1.00 64.88 303 GLU A O 1
ATOM 2451 N N . LYS A 1 304 ? 14.869 18.791 -10.115 1.00 70.88 304 LYS A N 1
ATOM 2452 C CA . LYS A 1 304 ? 13.950 19.324 -9.093 1.00 70.88 304 LYS A CA 1
ATOM 2453 C C . LYS A 1 304 ? 13.006 18.280 -8.504 1.00 70.88 304 LYS A C 1
ATOM 2455 O O . LYS A 1 304 ? 12.312 18.581 -7.540 1.00 70.88 304 LYS A O 1
ATOM 2460 N N . ASP A 1 305 ? 12.964 17.083 -9.080 1.00 81.00 305 ASP A N 1
ATOM 2461 C CA . ASP A 1 305 ? 12.002 16.055 -8.700 1.00 81.00 305 ASP A CA 1
ATOM 2462 C C . ASP A 1 305 ? 12.674 14.957 -7.844 1.00 81.00 305 ASP A C 1
ATOM 2464 O O . ASP A 1 305 ? 13.704 14.395 -8.225 1.00 81.00 305 ASP A O 1
ATOM 2468 N N . PHE A 1 306 ? 12.068 14.624 -6.707 1.00 82.81 306 PHE A N 1
ATOM 2469 C CA . PHE A 1 306 ? 12.413 13.506 -5.828 1.00 82.81 306 PHE A CA 1
ATOM 2470 C C . PHE A 1 306 ? 11.374 12.402 -5.983 1.00 82.81 306 PHE A C 1
ATOM 2472 O O . PHE A 1 306 ? 10.182 12.676 -5.885 1.00 82.81 306 PHE A O 1
ATOM 2479 N N . VAL A 1 307 ? 11.813 11.164 -6.201 1.00 88.19 307 VAL A N 1
ATOM 2480 C CA . VAL A 1 307 ? 10.933 9.996 -6.309 1.00 88.19 307 VAL A CA 1
ATOM 2481 C C . VAL A 1 307 ? 11.240 9.054 -5.156 1.00 88.19 307 VAL A C 1
ATOM 2483 O O . VAL A 1 307 ? 12.349 8.535 -5.073 1.00 88.19 307 VAL A O 1
ATOM 2486 N N . LEU A 1 308 ? 10.262 8.824 -4.286 1.00 91.38 308 LEU A N 1
ATOM 2487 C CA . LEU A 1 308 ? 10.307 7.810 -3.237 1.00 91.38 308 LEU A CA 1
ATOM 2488 C C . LEU A 1 308 ? 9.530 6.577 -3.685 1.00 91.38 308 LEU A C 1
ATOM 2490 O O . LEU A 1 308 ? 8.476 6.695 -4.313 1.00 91.38 308 LEU A O 1
ATOM 2494 N N . ARG A 1 309 ? 10.054 5.400 -3.349 1.00 92.75 309 ARG A N 1
ATOM 2495 C CA . ARG A 1 309 ? 9.429 4.109 -3.624 1.00 92.75 309 ARG A CA 1
ATOM 2496 C C . ARG A 1 309 ? 9.018 3.450 -2.317 1.00 92.75 309 ARG A C 1
ATOM 2498 O O . ARG A 1 309 ? 9.812 3.342 -1.388 1.00 92.75 309 ARG A O 1
ATOM 2505 N N . PHE A 1 310 ? 7.785 2.981 -2.283 1.00 95.38 310 PHE A N 1
ATOM 2506 C CA . PHE A 1 310 ? 7.218 2.123 -1.253 1.00 95.38 310 PHE A CA 1
ATOM 2507 C C . PHE A 1 310 ? 6.669 0.884 -1.949 1.00 95.38 310 PHE A C 1
ATOM 2509 O O . PHE A 1 310 ? 6.522 0.877 -3.173 1.00 95.38 310 PHE A O 1
ATOM 2516 N N . GLY A 1 311 ? 6.318 -0.148 -1.196 1.00 94.62 311 GLY A N 1
ATOM 2517 C CA . GLY A 1 311 ? 5.707 -1.302 -1.834 1.00 94.62 311 GLY A CA 1
ATOM 2518 C C . GLY A 1 311 ? 5.735 -2.569 -1.020 1.00 94.62 311 GLY A C 1
ATOM 2519 O O . GLY A 1 311 ? 6.045 -2.566 0.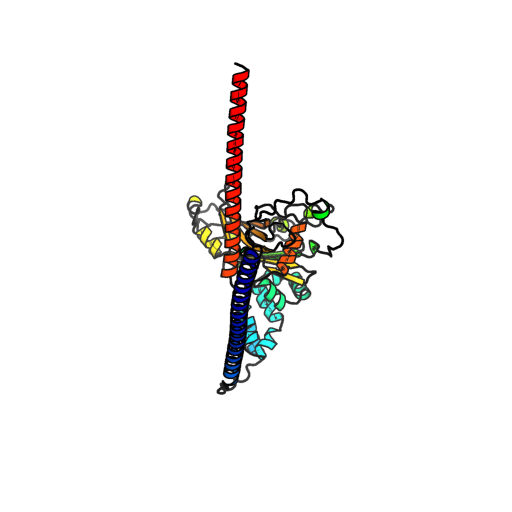168 1.00 94.62 311 GLY A O 1
ATOM 2520 N N . SER A 1 312 ? 5.417 -3.657 -1.699 1.00 94.94 312 SER A N 1
ATOM 2521 C CA . SER A 1 312 ? 5.482 -5.007 -1.159 1.00 94.94 312 SER A CA 1
ATOM 2522 C C . SER A 1 312 ? 5.717 -6.009 -2.282 1.00 94.94 312 SER A C 1
ATOM 2524 O O . SER A 1 312 ? 5.528 -5.712 -3.461 1.00 94.94 312 SER A O 1
ATOM 2526 N N . VAL A 1 313 ? 6.141 -7.208 -1.903 1.00 93.94 313 VAL A N 1
ATOM 2527 C CA . VAL A 1 313 ? 6.351 -8.324 -2.822 1.00 93.94 313 VAL A CA 1
ATOM 2528 C C . VAL A 1 313 ? 5.119 -9.221 -2.761 1.00 93.94 313 VAL A C 1
ATOM 2530 O O . VAL A 1 313 ? 4.804 -9.775 -1.706 1.00 93.94 313 VAL A O 1
ATOM 2533 N N . LEU A 1 314 ? 4.407 -9.347 -3.877 1.00 94.00 314 LEU A N 1
ATOM 2534 C CA . LEU A 1 314 ? 3.131 -10.049 -3.965 1.00 94.00 314 LEU A CA 1
ATOM 2535 C C . LEU A 1 314 ? 3.309 -11.446 -4.575 1.00 94.00 314 LEU A C 1
ATOM 2537 O O . LEU A 1 314 ? 4.118 -11.613 -5.490 1.00 94.00 314 LEU A O 1
ATOM 2541 N N . PRO A 1 315 ? 2.569 -12.458 -4.092 1.00 90.19 315 PRO A N 1
ATOM 2542 C CA . PRO A 1 315 ? 2.511 -13.754 -4.754 1.00 90.19 315 PRO A CA 1
ATOM 2543 C C . PRO A 1 315 ? 1.735 -13.652 -6.075 1.00 90.19 315 PRO A C 1
ATOM 2545 O O . PRO A 1 315 ? 0.716 -12.971 -6.169 1.00 90.19 315 PRO A O 1
ATOM 2548 N N . ALA A 1 316 ? 2.217 -14.368 -7.083 1.00 88.25 316 ALA A N 1
ATOM 2549 C CA . ALA A 1 316 ? 1.608 -14.517 -8.403 1.00 88.25 316 ALA A CA 1
ATOM 2550 C C . ALA A 1 316 ? 1.674 -15.977 -8.886 1.00 88.25 316 ALA A C 1
ATOM 2552 O O . ALA A 1 316 ? 1.837 -16.248 -10.079 1.00 88.25 316 ALA A O 1
ATOM 2553 N N . LYS A 1 317 ? 1.588 -16.917 -7.937 1.00 82.88 317 LYS A N 1
ATOM 2554 C CA . LYS A 1 317 ? 1.494 -18.356 -8.200 1.00 82.88 317 LYS A CA 1
ATOM 2555 C C . LYS A 1 317 ? 0.324 -18.641 -9.125 1.00 82.88 317 LYS A C 1
ATOM 2557 O O . LYS A 1 317 ? -0.737 -18.052 -8.952 1.00 82.88 317 LYS A O 1
ATOM 2562 N N . ASP A 1 318 ? 0.551 -19.500 -10.111 1.00 81.81 318 ASP A N 1
ATOM 2563 C CA . ASP A 1 318 ? -0.440 -19.887 -11.121 1.00 81.81 318 ASP A CA 1
ATOM 2564 C C . ASP A 1 318 ? -1.007 -18.708 -11.949 1.00 81.81 318 ASP A C 1
ATOM 2566 O O . ASP A 1 318 ? -1.970 -18.874 -12.691 1.00 81.81 318 ASP A O 1
ATOM 2570 N N . ILE A 1 319 ? -0.396 -17.514 -11.853 1.00 83.19 319 ILE A N 1
ATOM 2571 C CA . ILE A 1 319 ? -0.770 -16.313 -12.619 1.00 83.19 319 ILE A CA 1
ATOM 2572 C C . ILE A 1 319 ? 0.361 -15.906 -13.566 1.00 83.19 319 ILE A C 1
ATOM 2574 O O . ILE A 1 319 ? 0.104 -15.579 -14.723 1.00 83.19 319 ILE A O 1
ATOM 2578 N N . LEU A 1 320 ? 1.610 -15.902 -13.085 1.00 81.81 320 LEU A N 1
ATOM 2579 C CA . LEU A 1 320 ? 2.793 -15.567 -13.882 1.00 81.81 320 LEU A CA 1
ATOM 2580 C C . LEU A 1 320 ? 3.888 -16.635 -13.732 1.00 81.81 320 LEU A C 1
ATOM 2582 O O . LEU A 1 320 ? 4.056 -17.174 -12.635 1.00 81.81 320 LEU A O 1
ATOM 2586 N N . PRO A 1 321 ? 4.715 -16.871 -14.771 1.00 76.62 321 PRO A N 1
ATOM 2587 C CA . PRO A 1 321 ? 5.849 -17.799 -14.693 1.00 76.62 321 PRO A CA 1
ATOM 2588 C C . PRO A 1 321 ? 6.839 -17.461 -13.572 1.00 76.62 321 PRO A C 1
ATOM 2590 O O . PRO A 1 321 ? 7.404 -18.353 -12.945 1.00 76.62 321 PRO A O 1
ATOM 2593 N N . CYS A 1 322 ? 7.021 -16.168 -13.286 1.00 71.50 322 CYS A N 1
ATOM 2594 C CA . CYS A 1 322 ? 7.913 -15.683 -12.236 1.00 71.50 322 CYS A CA 1
ATOM 2595 C C . CYS A 1 322 ? 7.364 -15.880 -10.813 1.00 71.50 322 CYS A C 1
ATOM 2597 O O . CYS A 1 322 ? 8.105 -15.658 -9.859 1.00 71.50 322 CYS A O 1
ATOM 2599 N N . GLN A 1 323 ? 6.087 -16.267 -10.661 1.00 84.75 323 GLN A N 1
ATOM 2600 C CA . GLN A 1 323 ? 5.367 -16.542 -9.403 1.00 84.75 323 GLN A CA 1
ATOM 2601 C C . GLN A 1 323 ? 5.352 -15.419 -8.352 1.00 84.75 323 GLN A C 1
ATOM 2603 O O . GLN A 1 323 ? 4.691 -15.548 -7.321 1.00 84.75 323 GLN A O 1
ATOM 2608 N N . VAL A 1 324 ? 6.061 -14.318 -8.583 1.00 88.56 324 VAL A N 1
ATOM 2609 C CA . VAL A 1 324 ? 6.251 -13.209 -7.653 1.00 88.56 324 VAL A CA 1
ATOM 2610 C C . VAL A 1 324 ? 6.302 -11.904 -8.441 1.00 88.56 324 VAL A C 1
ATOM 2612 O O . VAL A 1 324 ? 6.845 -11.860 -9.546 1.00 88.56 324 VAL A O 1
ATOM 2615 N N . VAL A 1 325 ? 5.711 -10.852 -7.875 1.00 91.94 325 VAL A N 1
ATOM 2616 C CA . VAL A 1 325 ? 5.561 -9.535 -8.505 1.00 91.94 325 VAL A CA 1
ATOM 2617 C C . VAL A 1 325 ? 5.892 -8.452 -7.488 1.00 91.94 325 VAL A C 1
ATOM 2619 O O . VAL A 1 325 ? 5.514 -8.544 -6.319 1.00 91.94 325 VAL A O 1
ATOM 2622 N N . GLU A 1 326 ? 6.566 -7.400 -7.928 1.00 94.06 326 GLU A N 1
ATOM 2623 C CA . GLU A 1 326 ? 6.786 -6.198 -7.136 1.00 94.06 326 GLU A CA 1
ATOM 2624 C C . GLU A 1 326 ? 5.574 -5.273 -7.255 1.00 94.06 326 GLU A C 1
ATOM 2626 O O . GLU A 1 326 ? 5.227 -4.812 -8.344 1.00 94.06 326 GLU A O 1
ATOM 2631 N N . CYS A 1 327 ? 4.935 -4.962 -6.129 1.00 96.25 327 CYS A N 1
ATOM 2632 C CA . CYS A 1 327 ? 3.983 -3.865 -6.054 1.00 96.25 327 CYS A CA 1
ATOM 2633 C C . CYS A 1 327 ? 4.731 -2.578 -5.736 1.00 96.25 327 CYS A C 1
ATOM 2635 O O . CYS A 1 327 ? 5.115 -2.346 -4.591 1.00 96.25 327 CYS A O 1
ATOM 2637 N N . ILE A 1 328 ? 4.897 -1.725 -6.742 1.00 95.75 328 ILE A N 1
ATOM 2638 C CA . ILE A 1 328 ? 5.660 -0.484 -6.654 1.00 95.75 328 ILE A CA 1
ATOM 2639 C C . ILE A 1 328 ? 4.699 0.681 -6.463 1.00 95.75 328 ILE A C 1
ATOM 2641 O O . ILE A 1 328 ? 3.892 1.009 -7.333 1.00 95.75 328 ILE A O 1
ATOM 2645 N N . LEU A 1 329 ? 4.834 1.358 -5.331 1.00 96.38 329 LEU A N 1
ATOM 2646 C CA . LEU A 1 329 ? 4.154 2.606 -5.027 1.00 96.38 329 LEU A CA 1
ATOM 2647 C C . LEU A 1 329 ? 5.161 3.747 -5.163 1.00 96.38 329 LEU A C 1
ATOM 2649 O O . LEU A 1 329 ? 6.116 3.844 -4.393 1.00 96.38 329 LEU A O 1
ATOM 2653 N N . SER A 1 330 ? 4.962 4.610 -6.152 1.00 94.19 330 SER A N 1
ATOM 2654 C CA . SER A 1 330 ? 5.860 5.727 -6.439 1.00 94.19 330 SER A CA 1
ATOM 2655 C C . SER A 1 330 ? 5.243 7.043 -5.990 1.00 94.19 330 SER A C 1
ATOM 2657 O O . SER A 1 330 ? 4.121 7.376 -6.367 1.00 94.19 330 SER A O 1
ATOM 2659 N N . MET A 1 331 ? 5.995 7.811 -5.207 1.00 92.81 331 MET A N 1
ATOM 2660 C CA . MET A 1 331 ? 5.617 9.140 -4.738 1.00 92.81 331 MET A CA 1
ATOM 2661 C C . MET A 1 331 ? 6.631 10.161 -5.247 1.00 92.81 331 MET A C 1
ATOM 2663 O O . MET A 1 331 ? 7.822 10.042 -4.964 1.00 92.81 331 MET A O 1
ATOM 2667 N N . LYS A 1 332 ? 6.175 11.168 -5.996 1.00 90.62 332 LYS A N 1
ATOM 2668 C CA . LYS A 1 332 ? 7.049 12.158 -6.630 1.00 90.62 332 LYS A CA 1
ATOM 2669 C C . LYS A 1 332 ? 6.811 13.557 -6.088 1.00 90.62 332 LYS A C 1
ATOM 2671 O O . LYS A 1 332 ? 5.755 14.144 -6.325 1.00 90.62 332 LYS A O 1
ATOM 2676 N N . PHE A 1 333 ? 7.823 14.130 -5.455 1.00 87.56 333 PHE A N 1
ATOM 2677 C CA . PHE A 1 333 ? 7.834 15.524 -5.030 1.00 87.56 333 PHE A CA 1
ATOM 2678 C C . PHE A 1 333 ? 8.627 16.390 -5.997 1.00 87.56 333 PHE A C 1
ATOM 2680 O O . PHE A 1 333 ? 9.696 15.997 -6.445 1.00 87.56 333 PHE A O 1
ATOM 2687 N N . ARG A 1 334 ? 8.146 17.598 -6.265 1.00 86.31 334 ARG A N 1
ATOM 2688 C CA . ARG A 1 334 ? 8.876 18.642 -6.980 1.00 86.31 334 ARG A CA 1
ATOM 2689 C C . ARG A 1 334 ? 9.250 19.754 -6.018 1.00 86.31 334 ARG A C 1
ATOM 2691 O O . ARG A 1 334 ? 8.377 20.299 -5.349 1.00 86.31 334 ARG A O 1
ATOM 2698 N N . VAL A 1 335 ? 10.521 20.135 -5.998 1.00 82.38 335 VAL A N 1
ATOM 2699 C CA . VAL A 1 335 ? 10.976 21.317 -5.264 1.00 82.38 335 VAL A CA 1
ATOM 2700 C C . VAL A 1 335 ? 10.495 22.575 -5.972 1.00 82.38 335 VAL A C 1
ATOM 2702 O O . VAL A 1 335 ? 10.763 22.788 -7.159 1.00 82.38 335 VAL A O 1
ATOM 2705 N N . ILE A 1 336 ? 9.814 23.423 -5.215 1.00 81.88 336 ILE A N 1
ATOM 2706 C CA . ILE A 1 336 ? 9.433 24.773 -5.595 1.00 81.88 336 ILE A CA 1
ATOM 2707 C C . ILE A 1 336 ? 10.242 25.720 -4.708 1.00 81.88 336 ILE A C 1
ATOM 2709 O O . ILE A 1 336 ? 10.123 25.700 -3.483 1.00 81.88 336 ILE A O 1
ATOM 2713 N N . HIS A 1 337 ? 11.085 26.536 -5.336 1.00 70.50 337 HIS A N 1
ATOM 2714 C CA . HIS A 1 337 ? 11.749 27.649 -4.668 1.00 70.50 337 HIS A CA 1
ATOM 2715 C C . HIS A 1 337 ? 10.891 28.898 -4.854 1.00 70.50 337 HIS A C 1
ATOM 2717 O O . HIS A 1 337 ? 10.574 29.263 -5.985 1.00 70.50 337 HIS A O 1
ATOM 2723 N N . THR A 1 338 ? 10.515 29.542 -3.755 1.00 56.88 338 THR A N 1
ATOM 2724 C CA . THR A 1 338 ? 9.917 30.878 -3.780 1.00 56.88 338 THR A CA 1
ATOM 2725 C C . THR A 1 338 ? 11.042 31.906 -3.715 1.00 56.88 338 THR A C 1
ATOM 2727 O O . THR A 1 338 ? 11.809 31.906 -2.755 1.00 56.88 338 THR A O 1
ATOM 2730 N N . GLU A 1 339 ? 11.178 32.753 -4.736 1.00 49.44 339 GLU A N 1
ATOM 2731 C CA . GLU A 1 339 ? 12.140 33.862 -4.726 1.00 49.44 339 GLU A CA 1
ATOM 2732 C C . GLU A 1 339 ? 11.692 34.916 -3.694 1.00 49.44 339 GLU A C 1
ATOM 2734 O O . GLU A 1 339 ? 10.668 35.573 -3.867 1.00 49.44 339 GLU A O 1
ATOM 2739 N N . GLY A 1 340 ? 12.437 35.038 -2.593 1.00 54.25 340 GLY A N 1
ATOM 2740 C CA . GLY A 1 340 ? 12.200 35.972 -1.489 1.00 54.25 340 GLY A CA 1
ATOM 2741 C C . GLY A 1 340 ? 13.366 35.958 -0.491 1.00 54.25 340 GLY A C 1
ATOM 2742 O O . GLY A 1 340 ? 14.205 35.061 -0.548 1.00 54.25 340 GLY A O 1
ATOM 2743 N N . GLU A 1 341 ? 13.437 36.962 0.393 1.00 49.28 341 GLU A N 1
ATOM 2744 C CA . GLU A 1 341 ? 14.532 37.165 1.371 1.00 49.28 341 GLU A CA 1
ATOM 2745 C C . GLU A 1 341 ? 14.753 35.974 2.325 1.00 49.28 341 GLU A C 1
ATOM 2747 O O . GLU A 1 341 ? 15.870 35.784 2.804 1.00 49.28 341 GLU A O 1
ATOM 2752 N N . ASP A 1 342 ? 13.738 35.123 2.513 1.00 56.34 342 ASP A N 1
ATOM 2753 C CA . ASP A 1 342 ? 13.831 33.877 3.271 1.00 56.34 342 ASP A CA 1
ATOM 2754 C C . ASP A 1 342 ? 13.770 32.653 2.339 1.00 56.34 342 ASP A C 1
ATOM 2756 O O . ASP A 1 342 ? 12.783 32.404 1.641 1.00 56.34 342 ASP A O 1
ATOM 2760 N N . ILE A 1 343 ? 14.841 31.850 2.336 1.00 57.75 343 ILE A N 1
ATOM 2761 C CA . ILE A 1 343 ? 14.941 30.610 1.553 1.00 57.75 343 ILE A CA 1
ATOM 2762 C C . ILE A 1 343 ? 14.008 29.554 2.166 1.00 57.75 343 ILE A C 1
ATOM 2764 O O . ILE A 1 343 ? 14.415 28.733 2.990 1.00 57.75 343 ILE A O 1
ATOM 2768 N N . HIS A 1 344 ? 12.742 29.549 1.758 1.00 66.31 344 HIS A N 1
ATOM 2769 C CA . HIS A 1 344 ? 11.796 28.508 2.145 1.00 66.31 344 HIS A CA 1
ATOM 2770 C C . HIS A 1 344 ? 11.792 27.387 1.105 1.00 66.31 344 HIS A C 1
ATOM 2772 O O . HIS A 1 344 ? 11.424 27.569 -0.055 1.00 66.31 344 HIS A O 1
ATOM 2778 N N . THR A 1 345 ? 12.226 26.197 1.518 1.00 75.38 345 THR A N 1
ATOM 2779 C CA . THR A 1 345 ? 12.083 24.987 0.703 1.00 75.38 345 THR A CA 1
ATOM 2780 C C . THR A 1 345 ? 10.633 24.525 0.768 1.00 75.38 345 THR A C 1
ATOM 2782 O O . THR A 1 345 ? 10.144 24.198 1.849 1.00 75.38 345 THR A O 1
ATOM 2785 N N . THR A 1 346 ? 9.961 24.496 -0.383 1.00 84.25 346 THR A N 1
ATOM 2786 C CA . THR A 1 346 ? 8.611 23.940 -0.520 1.00 84.25 346 THR A CA 1
ATOM 2787 C C . THR A 1 346 ? 8.653 22.758 -1.483 1.00 84.25 346 THR A C 1
ATOM 2789 O O . THR A 1 346 ? 9.297 22.822 -2.529 1.00 84.25 346 THR A O 1
ATOM 2792 N N . LEU A 1 347 ? 7.983 21.662 -1.145 1.00 87.12 347 LEU A N 1
ATOM 2793 C CA . LEU A 1 347 ? 7.833 20.481 -1.987 1.00 87.12 347 LEU A CA 1
ATOM 2794 C C . LEU A 1 347 ? 6.374 20.327 -2.382 1.00 87.12 347 LEU A C 1
ATOM 2796 O O . LEU A 1 347 ? 5.509 20.277 -1.518 1.00 87.12 347 LEU A O 1
ATOM 2800 N N . LYS A 1 348 ? 6.104 20.180 -3.673 1.00 88.69 348 LYS A N 1
ATOM 2801 C CA . LYS A 1 348 ? 4.783 19.836 -4.199 1.00 88.69 348 LYS A CA 1
ATOM 2802 C C . LYS A 1 348 ? 4.733 18.353 -4.515 1.00 88.69 348 LYS A C 1
ATOM 2804 O O . LYS A 1 348 ? 5.573 17.872 -5.272 1.00 88.69 348 LYS A O 1
ATOM 2809 N N . LEU A 1 349 ? 3.742 17.636 -4.004 1.00 89.69 349 LEU A N 1
ATOM 2810 C CA . LEU A 1 349 ? 3.456 16.280 -4.457 1.00 89.69 349 LEU A CA 1
ATOM 2811 C C . LEU A 1 349 ? 2.862 16.346 -5.876 1.00 89.69 349 LEU A C 1
ATOM 2813 O O . LEU A 1 349 ? 1.815 16.947 -6.101 1.00 89.69 349 LEU A O 1
ATOM 2817 N N . THR A 1 350 ? 3.565 15.764 -6.843 1.00 88.31 350 THR A N 1
ATOM 2818 C CA . THR A 1 350 ? 3.220 15.820 -8.277 1.00 88.31 350 THR A CA 1
ATOM 2819 C C . THR A 1 350 ? 2.739 14.496 -8.841 1.00 88.31 350 THR A C 1
ATOM 2821 O O . THR A 1 350 ? 1.997 14.494 -9.816 1.00 88.31 350 THR A O 1
ATOM 2824 N N . GLU A 1 351 ? 3.140 13.382 -8.236 1.00 90.00 351 GLU A N 1
ATOM 2825 C CA . GLU A 1 351 ? 2.707 12.053 -8.650 1.00 90.00 351 GLU A CA 1
ATOM 2826 C C . GLU A 1 351 ? 2.564 11.163 -7.423 1.00 90.00 351 GLU A C 1
ATOM 2828 O O . GLU A 1 351 ? 3.383 11.217 -6.501 1.00 90.00 351 GLU A O 1
ATOM 2833 N N . LEU A 1 352 ? 1.533 10.330 -7.435 1.00 93.06 352 LEU A N 1
ATOM 2834 C CA . LEU A 1 352 ? 1.355 9.245 -6.489 1.00 93.06 352 LEU A CA 1
ATOM 2835 C C . LEU A 1 352 ? 0.717 8.093 -7.250 1.00 93.06 352 LEU A C 1
ATOM 2837 O O . LEU A 1 352 ? -0.439 8.202 -7.657 1.00 93.06 352 LEU A O 1
ATOM 2841 N N . SER A 1 353 ? 1.475 7.031 -7.494 1.00 94.62 353 SER A N 1
ATOM 2842 C CA . SER A 1 353 ? 1.042 5.948 -8.371 1.00 94.62 353 SER A CA 1
ATOM 2843 C C . SER A 1 353 ? 1.356 4.562 -7.816 1.00 94.62 353 SER A C 1
ATOM 2845 O O . SER A 1 353 ? 2.296 4.394 -7.045 1.00 94.62 353 SER A O 1
ATOM 2847 N N . MET A 1 354 ? 0.556 3.574 -8.216 1.00 96.56 354 MET A N 1
ATOM 2848 C CA . MET A 1 354 ? 0.769 2.145 -7.988 1.00 96.56 354 MET A CA 1
ATOM 2849 C C . MET A 1 354 ? 0.970 1.450 -9.330 1.00 96.56 354 MET A C 1
ATOM 2851 O O . MET A 1 354 ? 0.210 1.694 -10.270 1.00 96.56 354 MET A O 1
ATOM 2855 N N . GLN A 1 355 ? 1.964 0.572 -9.402 1.00 95.69 355 GLN A N 1
ATOM 2856 C CA . GLN A 1 355 ? 2.283 -0.263 -10.557 1.00 95.69 355 GLN A CA 1
ATOM 2857 C C . GLN A 1 355 ? 2.671 -1.663 -10.083 1.00 95.69 355 GLN A C 1
ATOM 2859 O O . GLN A 1 355 ? 3.144 -1.826 -8.959 1.00 95.69 355 GLN A O 1
ATOM 2864 N N . LEU A 1 356 ? 2.470 -2.656 -10.946 1.00 95.88 356 LEU A N 1
ATOM 2865 C CA . LEU A 1 356 ? 2.913 -4.027 -10.717 1.00 95.88 356 LEU A CA 1
ATOM 2866 C C . LEU A 1 356 ? 3.959 -4.388 -11.776 1.00 95.88 356 LEU A C 1
ATOM 2868 O O . LEU A 1 356 ? 3.683 -4.271 -12.974 1.00 95.88 356 LEU A O 1
ATOM 2872 N N . GLU A 1 357 ? 5.143 -4.803 -11.335 1.00 93.25 357 GLU A N 1
ATOM 2873 C CA . GLU A 1 357 ? 6.255 -5.223 -12.196 1.00 93.25 357 GLU A CA 1
ATOM 2874 C C . GLU A 1 357 ? 6.674 -6.653 -11.859 1.00 93.25 357 GLU A C 1
ATOM 2876 O O . GLU A 1 357 ? 6.774 -7.027 -10.690 1.00 93.25 357 GLU A O 1
ATOM 2881 N N . ASP A 1 358 ? 6.925 -7.462 -12.881 1.00 88.75 358 ASP A N 1
ATOM 2882 C CA . ASP A 1 358 ? 7.482 -8.797 -12.691 1.00 88.75 358 ASP A CA 1
ATOM 2883 C C . ASP A 1 358 ? 8.985 -8.761 -12.327 1.00 88.75 358 ASP A C 1
ATOM 2885 O O . ASP A 1 358 ? 9.618 -7.708 -12.173 1.00 88.75 358 ASP A O 1
ATOM 2889 N N . MET A 1 359 ? 9.580 -9.945 -12.178 1.00 82.88 359 MET A N 1
ATOM 2890 C CA . MET A 1 359 ? 11.010 -10.093 -11.880 1.00 82.88 359 MET A CA 1
ATOM 2891 C C . MET A 1 359 ? 11.927 -9.563 -12.993 1.00 82.88 359 MET A C 1
ATOM 2893 O O . MET A 1 359 ? 13.078 -9.219 -12.729 1.00 82.88 359 MET A O 1
ATOM 2897 N N . GLU A 1 360 ? 11.437 -9.458 -14.226 1.00 79.69 360 GLU A N 1
ATOM 2898 C CA . GLU A 1 360 ? 12.189 -8.912 -15.358 1.00 79.69 360 GLU A CA 1
ATOM 2899 C C . GLU A 1 360 ? 12.052 -7.381 -15.458 1.00 79.69 360 GLU A C 1
ATOM 2901 O O . GLU A 1 360 ? 12.831 -6.730 -16.161 1.00 79.69 360 GLU A O 1
ATOM 2906 N N . GLY A 1 361 ? 11.121 -6.789 -14.703 1.00 83.44 361 GLY A N 1
ATOM 2907 C CA . GLY A 1 361 ? 10.774 -5.369 -14.740 1.00 83.44 361 GLY A CA 1
ATOM 2908 C C . GLY A 1 361 ? 9.720 -5.025 -15.793 1.00 83.44 361 GLY A C 1
ATOM 2909 O O . GLY A 1 361 ? 9.540 -3.849 -16.106 1.00 83.44 361 GLY A O 1
ATOM 2910 N N . SER A 1 362 ? 9.038 -6.020 -16.364 1.00 86.88 362 SER A N 1
ATOM 2911 C CA . SER A 1 362 ? 7.923 -5.790 -17.278 1.00 86.88 362 SER A CA 1
ATOM 2912 C C . SER A 1 362 ? 6.652 -5.493 -16.489 1.00 86.88 362 SER A C 1
ATOM 2914 O O . SER A 1 362 ? 6.367 -6.108 -15.459 1.00 86.88 362 SER A O 1
ATOM 2916 N N . HIS A 1 363 ? 5.858 -4.545 -16.984 1.00 91.00 363 HIS A N 1
ATOM 2917 C CA . HIS A 1 363 ? 4.573 -4.230 -16.373 1.00 91.00 363 HIS A CA 1
ATOM 2918 C C . HIS A 1 363 ? 3.585 -5.380 -16.544 1.00 91.00 363 HIS A C 1
ATOM 2920 O O . HIS A 1 363 ? 3.384 -5.890 -17.648 1.00 91.00 363 HIS A O 1
ATOM 2926 N N . VAL A 1 364 ? 2.890 -5.714 -15.463 1.00 93.06 364 VAL A N 1
ATOM 2927 C CA . VAL A 1 364 ? 1.806 -6.691 -15.507 1.00 93.06 364 VAL A CA 1
ATOM 2928 C C . VAL A 1 364 ? 0.566 -6.054 -16.138 1.00 93.06 364 VAL A C 1
ATOM 2930 O O . VAL A 1 364 ? 0.239 -4.898 -15.866 1.00 93.06 364 VAL A O 1
ATOM 2933 N N . ASN A 1 365 ? -0.146 -6.794 -16.990 1.00 91.00 365 ASN A N 1
ATOM 2934 C CA . ASN A 1 365 ? -1.380 -6.301 -17.602 1.00 91.00 365 ASN A CA 1
ATOM 2935 C C . ASN A 1 365 ? -2.532 -6.181 -16.582 1.00 91.00 365 ASN A C 1
ATOM 2937 O O . ASN A 1 365 ? -2.479 -6.739 -15.481 1.00 91.00 365 ASN A O 1
ATOM 2941 N N . GLY A 1 366 ? -3.593 -5.452 -16.934 1.00 91.06 366 GLY A N 1
ATOM 2942 C CA . GLY A 1 366 ? -4.732 -5.235 -16.042 1.00 91.06 366 GLY A CA 1
ATOM 2943 C C . GLY A 1 366 ? -5.422 -6.524 -15.590 1.00 91.06 366 GLY A C 1
ATOM 2944 O O . GLY A 1 366 ? -5.773 -6.624 -14.417 1.00 91.06 366 GLY A O 1
ATOM 2945 N N . ARG A 1 367 ? -5.567 -7.536 -16.463 1.00 89.19 367 ARG A N 1
ATOM 2946 C CA . ARG A 1 367 ? -6.200 -8.823 -16.106 1.00 89.19 367 ARG A CA 1
ATOM 2947 C C . ARG A 1 367 ? -5.438 -9.535 -14.994 1.00 89.19 367 ARG A C 1
ATOM 2949 O O . ARG A 1 367 ? -6.014 -9.814 -13.944 1.00 89.19 367 ARG A O 1
ATOM 2956 N N . ASN A 1 368 ? -4.150 -9.780 -15.209 1.00 91.44 368 ASN A N 1
ATOM 2957 C CA . ASN A 1 368 ? -3.303 -10.490 -14.256 1.00 91.44 368 ASN A CA 1
ATOM 2958 C C . ASN A 1 368 ? -3.152 -9.681 -12.968 1.00 91.44 368 ASN A C 1
ATOM 2960 O O . ASN A 1 368 ? -3.156 -10.244 -11.878 1.00 91.44 368 ASN A O 1
ATOM 2964 N N . SER A 1 369 ? -3.138 -8.352 -13.074 1.00 94.31 369 SER A N 1
ATOM 2965 C CA . SER A 1 369 ? -3.067 -7.460 -11.919 1.00 94.31 369 SER A CA 1
ATOM 2966 C C . SER A 1 369 ? -4.274 -7.592 -10.989 1.00 94.31 369 SER A C 1
ATOM 2968 O O . SER A 1 369 ? -4.089 -7.618 -9.777 1.00 94.31 369 SER A O 1
ATOM 2970 N N . LEU A 1 370 ? -5.503 -7.751 -11.502 1.00 93.81 370 LEU A N 1
ATOM 2971 C CA . LEU A 1 370 ? -6.669 -8.008 -10.639 1.00 93.81 370 LEU A CA 1
ATOM 2972 C C . LEU A 1 370 ? -6.551 -9.338 -9.881 1.00 93.81 370 LEU A C 1
ATOM 2974 O O . LEU A 1 370 ? -6.961 -9.419 -8.721 1.00 93.81 370 LEU A O 1
ATOM 2978 N N . LEU A 1 371 ? -5.994 -10.368 -10.525 1.00 92.56 371 LEU A N 1
ATOM 2979 C CA . LEU A 1 371 ? -5.770 -11.679 -9.911 1.00 92.56 371 LEU A CA 1
ATOM 2980 C C . LEU A 1 371 ? -4.707 -11.595 -8.812 1.00 92.56 371 LEU A C 1
ATOM 2982 O O . LEU A 1 371 ? -4.955 -12.037 -7.694 1.00 92.56 371 LEU A O 1
ATOM 2986 N N . ILE A 1 372 ? -3.578 -10.943 -9.098 1.00 94.81 372 ILE A N 1
ATOM 2987 C CA . ILE A 1 372 ? -2.488 -10.728 -8.136 1.00 94.81 372 ILE A CA 1
ATOM 2988 C C . ILE A 1 372 ? -2.977 -9.909 -6.943 1.00 94.81 372 ILE A C 1
ATOM 2990 O O . ILE A 1 372 ? -2.712 -10.264 -5.797 1.00 94.81 372 ILE A O 1
ATOM 2994 N N . LEU A 1 373 ? -3.733 -8.833 -7.188 1.00 95.69 373 LEU A N 1
ATOM 2995 C CA . LEU A 1 373 ? -4.306 -8.027 -6.114 1.00 95.69 373 LEU A CA 1
ATOM 2996 C C . LEU A 1 373 ? -5.262 -8.851 -5.256 1.00 95.69 373 LEU A C 1
ATOM 2998 O O . LEU A 1 373 ? -5.184 -8.756 -4.038 1.00 95.69 373 LEU A O 1
ATOM 3002 N N . LYS A 1 374 ? -6.135 -9.676 -5.851 1.00 94.06 374 LYS A N 1
ATOM 3003 C CA . LYS A 1 374 ? -7.004 -10.586 -5.089 1.00 94.06 374 LYS A CA 1
ATOM 3004 C C . LYS A 1 374 ? -6.185 -11.552 -4.231 1.00 94.06 374 LYS A C 1
ATOM 3006 O O . LYS A 1 374 ? -6.493 -11.697 -3.051 1.00 94.06 374 LYS A O 1
ATOM 3011 N N . GLU A 1 375 ? -5.160 -12.178 -4.798 1.00 92.75 375 GLU A N 1
ATOM 3012 C CA . GLU A 1 375 ? -4.320 -13.146 -4.087 1.00 92.75 375 GLU A CA 1
ATOM 3013 C C . GLU A 1 375 ? -3.554 -12.487 -2.925 1.00 92.75 375 GLU A C 1
ATOM 3015 O O . GLU A 1 375 ? -3.497 -13.012 -1.810 1.00 92.75 375 GLU A O 1
ATOM 3020 N N . ALA A 1 376 ? -3.077 -11.255 -3.120 1.00 93.94 376 ALA A N 1
ATOM 3021 C CA . ALA A 1 376 ? -2.454 -10.444 -2.073 1.00 93.94 376 ALA A CA 1
ATOM 3022 C C . ALA A 1 376 ? -3.390 -10.167 -0.874 1.00 93.94 376 ALA A C 1
ATOM 3024 O O . ALA A 1 376 ? -2.941 -10.028 0.269 1.00 93.94 376 ALA A O 1
ATOM 3025 N N . LEU A 1 377 ? -4.712 -10.146 -1.078 1.00 95.00 377 LEU A N 1
ATOM 3026 C CA . LEU A 1 377 ? -5.680 -9.984 0.017 1.00 95.00 377 LEU A CA 1
ATOM 3027 C C . LEU A 1 377 ? -5.832 -11.232 0.899 1.00 95.00 377 LEU A C 1
ATOM 3029 O O . LEU A 1 377 ? -6.431 -11.138 1.973 1.00 95.00 377 LEU A O 1
ATOM 3033 N N . SER A 1 378 ? -5.232 -12.362 0.525 1.00 90.81 378 SER A N 1
ATOM 3034 C CA . SER A 1 378 ? -5.179 -13.588 1.335 1.00 90.81 378 SER A CA 1
ATOM 3035 C C . SER A 1 378 ? -3.757 -14.022 1.711 1.00 90.81 378 SER A C 1
ATOM 3037 O O . SER A 1 378 ? -3.585 -15.025 2.403 1.00 90.81 378 SER A O 1
ATOM 3039 N N . CYS A 1 379 ? -2.733 -13.271 1.302 1.00 87.62 379 CYS A N 1
ATOM 3040 C CA . CYS A 1 379 ? -1.348 -13.670 1.516 1.00 87.62 379 CYS A CA 1
ATOM 3041 C C . CYS A 1 379 ? -0.914 -13.584 2.989 1.00 87.62 379 CYS A C 1
ATOM 3043 O O . CYS A 1 379 ? -1.542 -12.944 3.839 1.00 87.62 379 CYS A O 1
ATOM 3045 N N . ARG A 1 380 ? 0.235 -14.201 3.285 1.00 90.56 380 ARG A N 1
ATOM 3046 C CA . ARG A 1 380 ? 0.872 -14.109 4.600 1.00 90.56 380 ARG A CA 1
ATOM 3047 C C . ARG A 1 380 ? 1.253 -12.660 4.916 1.00 90.56 380 ARG A C 1
ATOM 3049 O O . ARG A 1 380 ? 1.750 -11.925 4.064 1.00 90.56 380 ARG A O 1
ATOM 3056 N N . ARG A 1 381 ? 1.056 -12.273 6.178 1.00 92.88 381 ARG A N 1
ATOM 3057 C CA . ARG A 1 381 ? 1.395 -10.944 6.695 1.00 92.88 381 ARG A CA 1
ATOM 3058 C C . ARG A 1 381 ? 2.177 -11.046 7.991 1.00 92.88 381 ARG A C 1
ATOM 3060 O O . ARG A 1 381 ? 2.030 -12.021 8.732 1.00 92.88 381 ARG A O 1
ATOM 3067 N N . SER A 1 382 ? 2.979 -10.030 8.275 1.00 93.06 382 SER A N 1
ATOM 3068 C CA . SER A 1 382 ? 3.726 -9.910 9.519 1.00 93.06 382 SER A CA 1
ATOM 3069 C C . SER A 1 382 ? 3.555 -8.532 10.140 1.00 93.06 382 SER A C 1
ATOM 3071 O O . SER A 1 382 ? 3.424 -7.520 9.458 1.00 93.06 382 SER A O 1
ATOM 3073 N N . LYS A 1 383 ? 3.567 -8.505 11.472 1.00 91.12 383 LYS A N 1
ATOM 3074 C CA . LYS A 1 383 ? 3.696 -7.270 12.256 1.00 91.12 383 LYS A CA 1
ATOM 3075 C C . LYS A 1 383 ? 5.165 -6.905 12.481 1.00 91.12 383 LYS A C 1
ATOM 3077 O O . LYS A 1 383 ? 5.449 -5.820 12.978 1.00 91.12 383 LYS A O 1
ATOM 3082 N N . ASN A 1 384 ? 6.088 -7.818 12.169 1.00 91.31 384 ASN A N 1
ATOM 3083 C CA . ASN A 1 384 ? 7.510 -7.569 12.299 1.00 91.31 384 ASN A CA 1
ATOM 3084 C C . ASN A 1 384 ? 8.013 -6.806 11.073 1.00 91.31 384 ASN A C 1
ATOM 3086 O O . ASN A 1 384 ? 8.137 -7.365 9.985 1.00 91.31 384 ASN A O 1
ATOM 3090 N N . TYR A 1 385 ? 8.329 -5.531 11.277 1.00 89.19 385 TYR A N 1
ATOM 3091 C CA . TYR A 1 385 ? 8.808 -4.665 10.211 1.00 89.19 385 TYR A CA 1
ATOM 3092 C C . TYR A 1 385 ? 10.126 -5.146 9.588 1.00 89.19 385 TYR A C 1
ATOM 3094 O O . TYR A 1 385 ? 10.305 -5.037 8.376 1.00 89.19 385 TYR A O 1
ATOM 3102 N N . SER A 1 386 ? 11.027 -5.737 10.384 1.00 90.44 386 SER A N 1
ATOM 3103 C CA . SER A 1 386 ? 12.316 -6.216 9.869 1.00 90.44 386 SER A CA 1
ATOM 3104 C C . SER A 1 386 ? 12.132 -7.337 8.847 1.00 90.44 386 SER A C 1
ATOM 3106 O O . SER A 1 386 ? 12.802 -7.357 7.825 1.00 90.44 386 SER A O 1
ATOM 3108 N N . GLU A 1 387 ? 11.165 -8.222 9.085 1.00 90.62 387 GLU A N 1
ATOM 3109 C CA . GLU A 1 387 ? 10.841 -9.348 8.207 1.00 90.62 387 GLU A CA 1
ATOM 3110 C C . GLU A 1 387 ? 10.284 -8.882 6.851 1.00 90.62 387 GLU A C 1
ATOM 3112 O O . GLU A 1 387 ? 10.578 -9.473 5.813 1.00 90.62 387 GLU A O 1
ATOM 3117 N N . VAL A 1 388 ? 9.500 -7.800 6.854 1.00 89.81 388 VAL A N 1
ATOM 3118 C CA . VAL A 1 388 ? 8.965 -7.169 5.636 1.00 89.81 388 VAL A CA 1
ATOM 3119 C C . VAL A 1 388 ? 10.099 -6.544 4.832 1.00 89.81 388 VAL A C 1
ATOM 3121 O O . VAL A 1 388 ? 10.212 -6.779 3.630 1.00 89.81 388 VAL A O 1
ATOM 3124 N N . LEU A 1 389 ? 10.971 -5.789 5.503 1.00 89.75 389 LEU A N 1
ATOM 3125 C CA . LEU A 1 389 ? 12.107 -5.136 4.862 1.00 89.75 389 LEU A CA 1
ATOM 3126 C C . LEU A 1 389 ? 13.093 -6.157 4.279 1.00 89.75 389 LEU A C 1
ATOM 3128 O O . LEU A 1 389 ? 13.558 -5.984 3.155 1.00 89.75 389 LEU A O 1
ATOM 3132 N N . GLU A 1 390 ? 13.369 -7.240 5.008 1.00 89.50 390 GLU A N 1
ATOM 3133 C CA . GLU A 1 390 ? 14.192 -8.356 4.533 1.00 89.50 390 GLU A CA 1
ATOM 3134 C C . GLU A 1 390 ? 13.594 -9.006 3.279 1.00 89.50 390 GLU A C 1
ATOM 3136 O O . GLU A 1 390 ? 14.319 -9.227 2.311 1.00 89.50 390 GLU A O 1
ATOM 3141 N N . SER A 1 391 ? 12.280 -9.257 3.259 1.00 87.81 391 SER A N 1
ATOM 3142 C CA . SER A 1 391 ? 11.574 -9.813 2.094 1.00 87.81 391 SER A CA 1
ATOM 3143 C C . SER A 1 391 ? 11.714 -8.914 0.856 1.00 87.81 391 SER A C 1
ATOM 3145 O O . SER A 1 391 ? 12.120 -9.389 -0.208 1.00 87.81 391 SER A O 1
ATOM 3147 N N . CYS A 1 392 ? 11.477 -7.606 1.001 1.00 89.00 392 CYS A N 1
ATOM 3148 C CA . CYS A 1 392 ? 11.639 -6.643 -0.093 1.00 89.00 392 CYS A CA 1
ATOM 3149 C C . CYS A 1 392 ? 13.099 -6.530 -0.562 1.00 89.00 392 CYS A C 1
ATOM 3151 O O . CYS A 1 392 ? 13.368 -6.491 -1.763 1.00 89.00 392 CYS A O 1
ATOM 3153 N N . HIS A 1 393 ? 14.057 -6.504 0.369 1.00 88.19 393 HIS A N 1
ATOM 3154 C CA . HIS A 1 393 ? 15.479 -6.414 0.042 1.00 88.19 393 HIS A CA 1
ATOM 3155 C C . HIS A 1 393 ? 15.980 -7.666 -0.690 1.00 88.19 393 HIS A C 1
ATOM 3157 O O . HIS A 1 393 ? 16.737 -7.553 -1.653 1.00 88.19 393 HIS A O 1
ATOM 3163 N N . LEU A 1 394 ? 15.541 -8.857 -0.271 1.00 87.06 394 LEU A N 1
ATOM 3164 C CA . LEU A 1 394 ? 15.851 -10.112 -0.959 1.00 87.06 394 LEU A CA 1
ATOM 3165 C C . LEU A 1 394 ? 15.330 -10.099 -2.397 1.00 87.06 394 LEU A C 1
ATOM 3167 O O . LEU A 1 394 ? 16.093 -10.396 -3.311 1.00 87.06 394 LEU A O 1
ATOM 3171 N N . TYR A 1 395 ? 14.075 -9.694 -2.601 1.00 86.50 395 TYR A N 1
ATOM 3172 C CA . TYR A 1 395 ? 13.500 -9.562 -3.940 1.00 86.50 395 TYR A CA 1
ATOM 3173 C C . TYR A 1 395 ? 14.301 -8.583 -4.807 1.00 86.50 395 TYR A C 1
ATOM 3175 O O . TYR A 1 395 ? 14.742 -8.942 -5.897 1.00 86.50 395 TYR A O 1
ATOM 3183 N N . SER A 1 396 ? 14.559 -7.372 -4.301 1.00 85.88 396 SER A N 1
ATOM 3184 C CA . SER A 1 396 ? 15.302 -6.340 -5.034 1.00 85.88 396 SER A CA 1
ATOM 3185 C C . SER A 1 396 ? 16.715 -6.799 -5.404 1.00 85.88 396 SER A C 1
ATOM 3187 O O . SER A 1 396 ? 17.170 -6.574 -6.527 1.00 85.88 396 SER A O 1
ATOM 3189 N N . LYS A 1 397 ? 17.391 -7.511 -4.492 1.00 86.31 397 LYS A N 1
ATOM 3190 C CA . LYS A 1 397 ? 18.705 -8.100 -4.750 1.00 86.31 397 LYS A CA 1
ATOM 3191 C C . LYS A 1 397 ? 18.647 -9.092 -5.913 1.00 86.31 397 LYS A C 1
ATOM 3193 O O . LYS A 1 397 ? 19.406 -8.929 -6.865 1.00 86.31 397 LYS A O 1
ATOM 3198 N N . VAL A 1 398 ? 17.727 -10.056 -5.875 1.00 83.81 398 VAL A N 1
ATOM 3199 C CA . VAL A 1 398 ? 17.580 -11.057 -6.948 1.00 83.81 398 VAL A CA 1
ATOM 3200 C C . VAL A 1 398 ? 17.229 -10.383 -8.276 1.00 83.81 398 VAL A C 1
ATOM 3202 O O . VAL A 1 398 ? 17.846 -10.669 -9.298 1.00 83.81 398 VAL A O 1
ATOM 3205 N N . GLN A 1 399 ? 16.300 -9.426 -8.268 1.00 85.00 399 GLN A N 1
ATOM 3206 C CA . GLN A 1 399 ? 15.925 -8.676 -9.467 1.00 85.00 399 GLN A CA 1
ATOM 3207 C C . GLN A 1 399 ? 17.128 -7.927 -10.074 1.00 85.00 399 GLN A C 1
ATOM 3209 O O . GLN A 1 399 ? 17.289 -7.876 -11.294 1.00 85.00 399 GLN A O 1
ATOM 3214 N N . SER A 1 400 ? 17.997 -7.354 -9.234 1.00 84.75 400 SER A N 1
ATOM 3215 C CA . SER A 1 400 ? 19.199 -6.646 -9.689 1.00 84.75 400 SER A CA 1
ATOM 3216 C C . SER A 1 400 ? 20.245 -7.579 -10.308 1.00 84.75 400 SER A C 1
ATOM 3218 O O . SER A 1 400 ? 20.837 -7.226 -11.327 1.00 84.75 400 SER A O 1
ATOM 3220 N N . GLU A 1 401 ? 20.419 -8.780 -9.749 1.00 85.56 401 GLU A N 1
ATOM 3221 C CA . GLU A 1 401 ? 21.324 -9.808 -10.274 1.00 85.56 401 GLU A CA 1
ATOM 3222 C C . GLU A 1 401 ? 20.850 -10.291 -11.655 1.00 85.56 401 GLU A C 1
ATOM 3224 O O . GLU A 1 401 ? 21.639 -10.319 -12.601 1.00 85.56 401 GLU A O 1
ATOM 3229 N N . LEU A 1 402 ? 19.545 -10.547 -11.817 1.00 82.12 402 LEU A N 1
ATOM 3230 C CA . LEU A 1 402 ? 18.954 -10.932 -13.106 1.00 82.12 402 LEU A CA 1
ATOM 3231 C C . LEU A 1 402 ? 19.120 -9.842 -14.171 1.00 82.12 402 LEU A C 1
ATOM 3233 O O . LEU A 1 402 ? 19.515 -10.121 -15.307 1.00 82.12 402 LEU A O 1
ATOM 3237 N N . LYS A 1 403 ? 18.854 -8.582 -13.808 1.00 84.12 403 LYS A N 1
ATOM 3238 C CA . LYS A 1 403 ? 19.054 -7.439 -14.711 1.00 84.12 403 LYS A CA 1
ATOM 3239 C C . LYS A 1 403 ? 20.521 -7.320 -15.128 1.00 84.12 403 LYS A C 1
ATOM 3241 O O . LYS A 1 403 ? 20.801 -7.057 -16.297 1.00 84.12 403 LYS A O 1
ATOM 3246 N N . GLU A 1 404 ? 21.462 -7.541 -14.211 1.00 86.81 404 GLU A N 1
ATOM 3247 C CA . GLU A 1 404 ? 22.892 -7.502 -14.522 1.00 86.81 404 GLU A CA 1
ATOM 3248 C C . GLU A 1 404 ? 23.313 -8.625 -15.478 1.00 86.81 404 GLU A C 1
ATOM 3250 O O . GLU A 1 404 ? 24.040 -8.375 -16.443 1.00 86.81 404 GLU A O 1
ATOM 3255 N N . GLU A 1 405 ? 22.837 -9.849 -15.262 1.00 83.88 405 GLU A N 1
ATOM 3256 C CA . GLU A 1 405 ? 23.106 -10.973 -16.160 1.00 83.88 405 GLU A CA 1
ATOM 3257 C C . GLU A 1 405 ? 22.550 -10.733 -17.564 1.00 83.88 405 GLU A C 1
ATOM 3259 O O . GLU A 1 405 ? 23.274 -10.924 -18.547 1.00 83.88 405 GLU A O 1
ATOM 3264 N N . LYS A 1 406 ? 21.318 -10.224 -17.670 1.00 83.81 406 LYS A N 1
ATOM 3265 C CA . LYS A 1 406 ? 20.709 -9.852 -18.952 1.00 83.81 406 LYS A CA 1
ATOM 3266 C C . LYS A 1 406 ? 21.529 -8.786 -19.675 1.00 83.81 406 LYS A C 1
ATOM 3268 O O . LYS A 1 406 ? 21.898 -8.988 -20.830 1.00 83.81 406 LYS A O 1
ATOM 3273 N N . MET A 1 407 ? 21.927 -7.718 -18.978 1.00 85.94 407 MET A N 1
ATOM 3274 C CA . MET A 1 407 ? 22.792 -6.677 -19.547 1.00 85.94 407 MET A CA 1
ATOM 3275 C C . MET A 1 407 ? 24.145 -7.235 -20.015 1.00 85.94 407 MET A C 1
ATOM 3277 O O . MET A 1 407 ? 24.662 -6.823 -21.054 1.00 85.94 407 MET A O 1
ATOM 3281 N N . ARG A 1 408 ? 24.736 -8.195 -19.289 1.00 87.69 408 ARG A N 1
ATOM 3282 C CA . ARG A 1 408 ? 25.979 -8.862 -19.720 1.00 87.69 408 ARG A CA 1
ATOM 3283 C C . ARG A 1 408 ? 25.763 -9.697 -20.984 1.00 87.69 408 ARG A C 1
ATOM 3285 O O . ARG A 1 408 ? 26.641 -9.705 -21.846 1.00 87.69 408 ARG A O 1
ATOM 3292 N N . ILE A 1 409 ? 24.636 -10.399 -21.104 1.00 86.75 409 ILE A N 1
ATOM 3293 C CA . ILE A 1 409 ? 24.294 -11.195 -22.293 1.00 86.75 409 ILE A CA 1
ATOM 3294 C C . ILE A 1 409 ? 24.051 -10.279 -23.496 1.00 86.75 409 ILE A C 1
ATOM 3296 O O . ILE A 1 409 ? 24.689 -10.474 -24.529 1.00 86.75 409 ILE A O 1
ATOM 3300 N N . GLU A 1 410 ? 23.218 -9.250 -23.351 1.00 90.88 410 GLU A N 1
ATOM 3301 C CA . GLU A 1 410 ? 22.948 -8.257 -24.400 1.00 90.88 410 GLU A CA 1
ATOM 3302 C C . GLU A 1 410 ? 24.242 -7.567 -24.849 1.00 90.88 410 GLU A C 1
ATOM 3304 O O . GLU A 1 410 ? 24.555 -7.545 -26.036 1.00 90.88 410 GLU A O 1
ATOM 3309 N N . SER A 1 411 ? 25.095 -7.150 -23.906 1.00 91.00 411 SER A N 1
ATOM 3310 C CA . SER A 1 411 ? 26.403 -6.564 -24.225 1.00 91.00 411 SER A CA 1
ATOM 3311 C C . SER A 1 411 ? 27.324 -7.524 -24.996 1.00 91.00 411 SER A C 1
ATOM 3313 O O . SER A 1 411 ? 28.100 -7.099 -25.859 1.00 91.00 411 SER A O 1
ATOM 3315 N N . ARG A 1 412 ? 27.258 -8.834 -24.715 1.00 91.69 412 ARG A N 1
ATOM 3316 C CA . ARG A 1 412 ? 27.994 -9.852 -25.484 1.00 91.69 412 ARG A CA 1
ATOM 3317 C C . ARG A 1 412 ? 27.423 -10.017 -26.889 1.00 91.69 412 ARG A C 1
ATOM 3319 O O . ARG A 1 412 ? 28.214 -10.130 -27.825 1.00 91.69 412 ARG A O 1
ATOM 3326 N N . LEU A 1 413 ? 26.099 -10.027 -27.037 1.00 91.31 413 LEU A N 1
ATOM 3327 C CA . LEU A 1 413 ? 25.434 -10.114 -28.337 1.00 91.31 413 LEU A CA 1
ATOM 3328 C C . LEU A 1 413 ? 25.755 -8.891 -29.199 1.00 91.31 413 LEU A C 1
ATOM 3330 O O . LEU A 1 413 ? 26.200 -9.064 -30.331 1.00 91.31 413 LEU A O 1
ATOM 3334 N N . ASP A 1 414 ? 25.670 -7.682 -28.646 1.00 92.44 414 ASP A N 1
ATOM 3335 C CA . ASP A 1 414 ? 26.028 -6.441 -29.341 1.00 92.44 414 ASP A CA 1
ATOM 3336 C C . ASP A 1 414 ? 27.467 -6.476 -29.859 1.00 92.44 414 ASP A C 1
ATOM 3338 O O . ASP A 1 414 ? 27.737 -6.142 -31.013 1.00 92.44 414 ASP A O 1
ATOM 3342 N N . ARG A 1 415 ? 28.415 -6.957 -29.043 1.00 93.56 415 ARG A N 1
ATOM 3343 C CA . ARG A 1 415 ? 29.810 -7.134 -29.475 1.00 93.56 415 ARG A CA 1
ATOM 3344 C C . ARG A 1 415 ? 29.940 -8.117 -30.636 1.00 93.56 415 ARG A C 1
ATOM 3346 O O . ARG A 1 415 ? 30.720 -7.857 -31.551 1.00 93.56 415 ARG A O 1
ATOM 3353 N N . ILE A 1 416 ? 29.199 -9.224 -30.613 1.00 95.06 416 ILE A N 1
ATOM 3354 C CA . ILE A 1 416 ? 29.194 -10.210 -31.703 1.00 95.06 416 ILE A CA 1
ATOM 3355 C C . ILE A 1 416 ? 28.592 -9.598 -32.973 1.00 95.06 416 ILE A C 1
ATOM 3357 O O . ILE A 1 416 ? 29.184 -9.746 -34.040 1.00 95.06 416 ILE A O 1
ATOM 3361 N N . PHE A 1 417 ? 27.483 -8.860 -32.872 1.00 92.25 417 PHE A N 1
ATOM 3362 C CA . PHE A 1 417 ? 26.862 -8.179 -34.012 1.00 92.25 417 PHE A CA 1
ATOM 3363 C C . PHE A 1 417 ? 27.774 -7.110 -34.621 1.00 92.25 417 PHE A C 1
ATOM 3365 O O . PHE A 1 417 ? 27.923 -7.063 -35.842 1.00 92.25 417 PHE A O 1
ATOM 3372 N N . ILE A 1 418 ? 28.446 -6.302 -33.796 1.00 94.94 418 ILE A N 1
ATOM 3373 C CA . ILE A 1 418 ? 29.410 -5.297 -34.264 1.00 94.94 418 ILE A CA 1
ATOM 3374 C C . ILE A 1 418 ? 30.583 -5.974 -34.987 1.00 94.94 418 ILE A C 1
ATOM 3376 O O . ILE A 1 418 ? 30.939 -5.570 -36.094 1.00 94.94 418 ILE A O 1
ATOM 3380 N N . LEU A 1 419 ? 31.165 -7.031 -34.406 1.00 95.69 419 LEU A N 1
ATOM 3381 C CA . LEU A 1 419 ? 32.267 -7.774 -35.030 1.00 95.69 419 LEU A CA 1
ATOM 3382 C C . LEU A 1 419 ? 31.835 -8.473 -36.327 1.00 95.69 419 LEU A C 1
ATOM 3384 O O . LEU A 1 419 ? 32.576 -8.448 -37.311 1.00 95.69 419 LEU A O 1
ATOM 3388 N N . GLY A 1 420 ? 30.630 -9.046 -36.354 1.00 95.25 420 GLY A N 1
ATOM 3389 C CA . GLY A 1 420 ? 30.031 -9.638 -37.548 1.00 95.25 420 GLY A CA 1
ATOM 3390 C C . GLY A 1 420 ? 29.830 -8.609 -38.661 1.00 95.25 420 GLY A C 1
ATOM 3391 O O . GLY A 1 420 ? 30.246 -8.845 -39.793 1.00 95.25 420 GLY A O 1
ATOM 3392 N N . GLY A 1 421 ? 29.289 -7.431 -38.335 1.00 94.19 421 GLY A N 1
ATOM 3393 C CA . GLY A 1 421 ? 29.128 -6.322 -39.279 1.00 94.19 421 GLY A CA 1
ATOM 3394 C C . GLY A 1 421 ? 30.459 -5.832 -39.857 1.00 94.19 421 GLY A C 1
ATOM 3395 O O . GLY A 1 421 ? 30.573 -5.654 -41.070 1.00 94.19 421 GLY A O 1
ATOM 3396 N N . ILE A 1 422 ? 31.494 -5.694 -39.018 1.00 96.06 422 ILE A N 1
ATOM 3397 C CA . ILE A 1 422 ? 32.854 -5.347 -39.467 1.00 96.06 422 ILE A CA 1
ATOM 3398 C C . ILE A 1 422 ? 33.408 -6.430 -40.404 1.00 96.06 422 ILE A C 1
ATOM 3400 O O . ILE A 1 422 ? 33.974 -6.105 -41.446 1.00 96.06 422 ILE A O 1
ATOM 3404 N N . SER A 1 423 ? 33.227 -7.710 -40.070 1.00 93.81 423 SER A N 1
ATOM 3405 C CA . SER A 1 423 ? 33.703 -8.825 -40.896 1.00 93.81 423 SER A CA 1
ATOM 3406 C C . SER A 1 423 ? 33.037 -8.846 -42.274 1.00 93.81 423 SER A C 1
ATOM 3408 O O . SER A 1 423 ? 33.736 -8.948 -43.282 1.00 93.81 423 SER A O 1
ATOM 3410 N N . VAL A 1 424 ? 31.713 -8.665 -42.339 1.00 95.69 424 VAL A N 1
ATOM 3411 C CA . VAL A 1 424 ? 30.966 -8.581 -43.606 1.00 95.69 424 VAL A CA 1
ATOM 3412 C C . VAL A 1 424 ? 31.421 -7.381 -44.435 1.00 95.69 424 VAL A C 1
ATOM 3414 O O . VAL A 1 424 ? 31.631 -7.519 -45.639 1.00 95.69 424 VAL A O 1
ATOM 3417 N N . PHE A 1 425 ? 31.634 -6.223 -43.804 1.00 93.81 425 PHE A N 1
ATOM 3418 C CA . PHE A 1 425 ? 32.138 -5.033 -44.487 1.00 93.81 425 PHE A CA 1
ATOM 3419 C C . PHE A 1 425 ? 33.523 -5.279 -45.099 1.00 93.81 425 PHE A C 1
ATOM 3421 O O . PHE A 1 425 ? 33.715 -5.031 -46.285 1.00 93.81 425 PHE A O 1
ATOM 3428 N N . VAL A 1 426 ? 34.474 -5.831 -44.336 1.00 94.12 426 VAL A N 1
ATOM 3429 C CA . VAL A 1 426 ? 35.824 -6.154 -44.838 1.00 94.12 426 VAL A CA 1
ATOM 3430 C C . VAL A 1 426 ? 35.771 -7.166 -45.987 1.00 94.12 426 VAL A C 1
ATOM 3432 O O . VAL A 1 426 ? 36.456 -6.981 -46.991 1.00 94.12 426 VAL A O 1
ATOM 3435 N N . MET A 1 427 ? 34.930 -8.198 -45.879 1.00 93.69 427 MET A N 1
ATOM 3436 C CA . MET A 1 427 ? 34.727 -9.174 -46.955 1.00 93.69 427 MET A CA 1
ATOM 3437 C C . MET A 1 427 ? 34.165 -8.524 -48.222 1.00 93.69 427 MET A C 1
ATOM 3439 O O . MET A 1 427 ? 34.626 -8.825 -49.319 1.00 93.69 427 MET A O 1
ATOM 3443 N N . PHE A 1 428 ? 33.212 -7.601 -48.088 1.00 92.56 428 PHE A N 1
ATOM 3444 C CA . PHE A 1 428 ? 32.662 -6.851 -49.215 1.00 92.56 428 PHE A CA 1
ATOM 3445 C C . PHE A 1 428 ? 33.727 -5.991 -49.912 1.00 92.56 428 PHE A C 1
ATOM 3447 O O . PHE A 1 428 ? 33.813 -6.007 -51.138 1.00 92.56 428 PHE A O 1
ATOM 3454 N N . TRP A 1 429 ? 34.591 -5.309 -49.151 1.00 90.38 429 TRP A N 1
ATOM 3455 C CA . TRP A 1 429 ? 35.728 -4.571 -49.718 1.00 90.38 429 TRP A CA 1
ATOM 3456 C C . TRP A 1 429 ? 36.707 -5.475 -50.461 1.00 90.38 429 TRP A C 1
ATOM 3458 O O . TRP A 1 429 ? 37.187 -5.089 -51.520 1.00 90.38 429 TRP A O 1
ATOM 3468 N N . TYR A 1 430 ? 36.974 -6.675 -49.942 1.00 89.25 430 TYR A N 1
ATOM 3469 C CA . TYR A 1 430 ? 37.855 -7.640 -50.599 1.00 89.25 430 TYR A CA 1
ATOM 3470 C C . TYR A 1 430 ? 37.271 -8.203 -51.904 1.00 89.25 430 TYR A C 1
ATOM 3472 O O . TYR A 1 430 ? 38.024 -8.595 -52.781 1.00 89.25 430 TYR A O 1
ATOM 3480 N N . ILE A 1 431 ? 35.942 -8.257 -52.043 1.00 88.75 431 ILE A N 1
ATOM 3481 C CA . ILE A 1 431 ? 35.275 -8.716 -53.275 1.00 88.75 431 ILE A CA 1
ATOM 3482 C C . ILE A 1 431 ? 35.261 -7.621 -54.356 1.00 88.75 431 ILE A C 1
ATOM 3484 O O . ILE A 1 431 ? 35.232 -7.935 -55.544 1.00 88.75 431 ILE A O 1
ATOM 3488 N N . ILE A 1 432 ? 35.235 -6.344 -53.959 1.00 87.88 432 ILE A N 1
ATOM 3489 C CA . ILE A 1 432 ? 35.234 -5.202 -54.889 1.00 87.88 432 ILE A CA 1
ATOM 3490 C C . ILE A 1 432 ? 36.637 -4.881 -55.420 1.00 87.88 432 ILE A C 1
ATOM 3492 O O . ILE A 1 432 ? 36.751 -4.375 -56.539 1.00 87.88 432 ILE A O 1
ATOM 3496 N N . LEU A 1 433 ? 37.673 -5.118 -54.611 1.00 76.38 433 LEU A N 1
ATOM 3497 C CA . LEU A 1 433 ? 39.077 -4.892 -54.964 1.00 76.38 433 LEU A CA 1
ATOM 3498 C C . LEU A 1 433 ? 39.631 -6.046 -55.808 1.00 76.38 433 LEU A C 1
ATOM 3500 O O . LEU A 1 433 ? 40.404 -5.748 -56.748 1.00 76.38 433 LEU A O 1
#

Secondary structure (DSSP, 8-state):
---THHHHHHHHHHHHHHHHHHHHHHHHHHHHHHHHHHHHHHHHHHHHHHHHHHHHHHHH-------------HHHHHHHHTTS-HHHHHHHHTT-HHHHHHTT-HHHHHHHHHHH-GGGGSHHHHHHHHHHT-HHHHHHHHSSEE---GGGT--TTS-----TT--HHHHT--GGG-----GGGEEEEEEEEETTEEEEEEEEES-TTTT-TT-HHHHSBPEEESHHHHTTSS------EE-GGGTPPP-S-GGG-SSS-HHHHHHHHHEEEEEEEEETTTTEEEE-S-BS--EEEEPTTTSSEEEEEEEEEEE-TTT-TT-EEEEEEEEEEEEEE--SSS--EEEEEEEEEEEEE-TTSPBPBHHHHHHHHHHHTTS-EES-HHHHHHHHHHHHHHHHHHHHHHHHHHHHHHHHHHHHHHHHHHHHHHHH-

pLDDT: mean 77.48, std 19.88, range [32.84, 98.38]

Radius of gyration: 31.65 Å; chains: 1; bounding box: 59×118×102 Å